Protein AF-A0A7G3L4L8-F1 (afdb_monomer)

Radius of gyration: 27.61 Å; Cα contacts (8 Å, |Δi|>4): 361; chains: 1; bounding box: 85×72×58 Å

Organism: NCBI:txid72407

Foldseek 3Di:
DQKDKDFLVCCFVLVLQLLLLLLLLDLQCFAPVSCVVLLLLVLLVLLVPDPPVCNVVVLVLVQQLLALVDPNCCSLPVDDDDPVCPVSSVSNSVSSVSNVVRGQSFGPVSSNLSSCPPPRLSALVNSLVLLQVVVVVSVVPVPPDRMDMDRRVSSVVSSCCVQVLRLLVRQKDKDWDDDDPPDIDIDIRGPDLPPPPDDDPPDLPVLSVVVVVLSVVSVVCVVVSHRPLVPQPLRPCPPHGSLLCLLLSLLSNCRNPVDDLVRSCVVPLVVHDVVCSVSSPVVSNVVSNVSSVVSSVSSCCSSPPDSVVCVVVPPPPVVVPPPVVVVVVVVVVVVVVVCVPPPDPVVVVVVVVVLVVLCVVPVPCSPVVVPDDDPDDDDDDDDD

pLDDT: mean 73.88, std 18.99, range [29.95, 97.69]

Structure (mmCIF, N/CA/C/O backbone):
data_AF-A0A7G3L4L8-F1
#
_entry.id   AF-A0A7G3L4L8-F1
#
loop_
_atom_site.group_PDB
_atom_site.id
_atom_site.type_symbol
_atom_site.label_atom_id
_atom_site.label_alt_id
_atom_site.label_comp_id
_atom_site.label_asym_id
_atom_site.label_entity_id
_atom_site.label_seq_id
_atom_site.pdbx_PDB_ins_code
_atom_site.Cartn_x
_atom_site.Cartn_y
_atom_site.Cartn_z
_atom_site.occupancy
_atom_site.B_iso_or_equiv
_atom_site.auth_seq_id
_atom_site.auth_comp_id
_atom_site.auth_asym_id
_atom_site.auth_atom_id
_atom_site.pdbx_PDB_model_num
ATOM 1 N N . MET A 1 1 ? -16.574 -1.427 -9.643 1.00 65.06 1 MET A N 1
ATOM 2 C CA . MET A 1 1 ? -17.000 -1.818 -8.284 1.00 65.06 1 MET A CA 1
ATOM 3 C C . MET A 1 1 ? -17.526 -0.590 -7.556 1.00 65.06 1 MET A C 1
ATOM 5 O O . MET A 1 1 ? -16.746 0.336 -7.351 1.00 65.06 1 MET A O 1
ATOM 9 N N . LYS A 1 2 ? -18.838 -0.544 -7.291 1.00 80.56 2 LYS A N 1
ATOM 10 C CA . LYS A 1 2 ? -19.525 0.571 -6.607 1.00 80.56 2 LYS A CA 1
ATOM 11 C C . LYS A 1 2 ? -19.940 0.221 -5.170 1.00 80.56 2 LYS A C 1
ATOM 13 O O . LYS A 1 2 ? -20.153 1.124 -4.375 1.00 80.56 2 LYS A O 1
ATOM 18 N N . GLU A 1 3 ? -20.002 -1.067 -4.852 1.00 89.56 3 GLU A N 1
ATOM 19 C CA . GLU A 1 3 ? -20.458 -1.607 -3.575 1.00 89.56 3 GLU A CA 1
ATOM 20 C C . GLU A 1 3 ? -19.722 -2.925 -3.302 1.00 89.56 3 GLU A C 1
ATOM 22 O O . GLU A 1 3 ? -19.343 -3.625 -4.249 1.00 89.56 3 GLU A O 1
ATOM 27 N N . ILE A 1 4 ? -19.485 -3.232 -2.026 1.00 90.50 4 ILE A N 1
ATOM 28 C CA . ILE A 1 4 ? -18.889 -4.490 -1.560 1.00 90.50 4 ILE A CA 1
ATOM 29 C C . ILE A 1 4 ? -19.712 -4.992 -0.379 1.00 90.50 4 ILE A C 1
ATOM 31 O O . ILE A 1 4 ? -19.974 -4.229 0.546 1.00 90.50 4 ILE A O 1
ATOM 35 N N . VAL A 1 5 ? -20.085 -6.267 -0.385 1.00 90.50 5 VAL A N 1
ATOM 36 C CA . VAL A 1 5 ? -20.800 -6.901 0.727 1.00 90.50 5 VAL A CA 1
ATOM 37 C C . VAL A 1 5 ? -19.847 -7.859 1.432 1.00 90.50 5 VAL A C 1
ATOM 39 O O . VAL A 1 5 ? -19.254 -8.721 0.789 1.00 90.50 5 VAL A O 1
ATOM 42 N N . LEU A 1 6 ? -19.683 -7.694 2.744 1.00 90.25 6 LEU A N 1
ATOM 43 C CA . LEU A 1 6 ? -18.844 -8.546 3.588 1.00 90.25 6 LEU A CA 1
ATOM 44 C C . LEU A 1 6 ? -19.704 -9.270 4.617 1.00 90.25 6 LEU A C 1
ATOM 46 O O . LEU A 1 6 ? -20.574 -8.654 5.231 1.00 90.25 6 LEU A O 1
ATOM 50 N N . LYS A 1 7 ? -19.416 -10.548 4.870 1.00 89.62 7 LYS A N 1
ATOM 51 C CA . LYS A 1 7 ? -19.985 -11.250 6.025 1.00 89.62 7 LYS A CA 1
ATOM 52 C C . LYS A 1 7 ? -19.449 -10.630 7.308 1.00 89.62 7 LYS A C 1
ATOM 54 O O . LYS A 1 7 ? -18.247 -10.386 7.418 1.00 89.62 7 LYS A O 1
ATOM 59 N N . LEU A 1 8 ? -20.313 -10.424 8.300 1.00 84.75 8 LEU A N 1
ATOM 60 C CA . LEU A 1 8 ? -19.930 -9.844 9.591 1.00 84.75 8 LEU A CA 1
ATOM 61 C C . LEU A 1 8 ? -18.798 -10.646 10.260 1.00 84.75 8 LEU A C 1
ATOM 63 O O . LEU A 1 8 ? -17.879 -10.055 10.817 1.00 84.75 8 LEU A O 1
ATOM 67 N N . SER A 1 9 ? -18.836 -11.978 10.136 1.00 85.12 9 SER A N 1
ATOM 68 C CA . SER A 1 9 ? -17.839 -12.906 10.690 1.00 85.12 9 SER A CA 1
ATOM 69 C C . SER A 1 9 ? -16.430 -12.731 10.116 1.00 85.12 9 SER A C 1
ATOM 71 O O . SER A 1 9 ? -15.451 -13.050 10.780 1.00 85.12 9 SER A O 1
ATOM 73 N N . GLU A 1 10 ? -16.317 -12.237 8.884 1.00 88.75 10 GLU A N 1
ATOM 74 C CA . GLU A 1 10 ? -15.044 -12.063 8.171 1.00 88.75 10 GLU A CA 1
ATOM 75 C C . GLU A 1 10 ? -14.629 -10.587 8.097 1.00 88.75 10 GLU A C 1
ATOM 77 O O . GLU A 1 10 ? -13.461 -10.276 7.852 1.00 88.75 10 GLU A O 1
ATOM 82 N N . ALA A 1 11 ? -15.577 -9.672 8.333 1.00 89.81 11 ALA A N 1
ATOM 83 C CA . ALA A 1 11 ? -15.415 -8.242 8.120 1.00 89.81 11 ALA A CA 1
ATOM 84 C C . ALA A 1 11 ? -14.201 -7.679 8.859 1.00 89.81 11 ALA A C 1
ATOM 86 O O . ALA A 1 11 ? -13.415 -6.961 8.252 1.00 89.81 11 ALA A O 1
ATOM 87 N N . GLU A 1 12 ? -14.006 -8.019 10.135 1.00 90.44 12 GLU A N 1
ATOM 88 C CA . GLU A 1 12 ? -12.879 -7.500 10.917 1.00 90.44 12 GLU A CA 1
ATOM 89 C C . GLU A 1 12 ? -11.526 -7.867 10.291 1.00 90.44 12 GLU A C 1
ATOM 91 O O . GLU A 1 12 ? -10.687 -6.988 10.090 1.00 90.44 12 GLU A O 1
ATOM 96 N N . ASN A 1 13 ? -11.335 -9.132 9.906 1.00 91.38 13 ASN A N 1
ATOM 97 C CA . ASN A 1 13 ? -10.083 -9.593 9.306 1.00 91.38 13 ASN A CA 1
ATOM 98 C C . ASN A 1 13 ? -9.840 -8.973 7.926 1.00 91.38 13 ASN A C 1
ATOM 100 O O . ASN A 1 13 ? -8.727 -8.528 7.648 1.00 91.38 13 ASN A O 1
ATOM 104 N N . VAL A 1 14 ? -10.877 -8.890 7.089 1.00 93.94 14 VAL A N 1
ATOM 105 C CA . VAL A 1 14 ? -10.785 -8.288 5.749 1.00 93.94 14 VAL A CA 1
ATOM 106 C C . VAL A 1 14 ? -10.495 -6.787 5.844 1.00 93.94 14 VAL A C 1
ATOM 108 O O . VAL A 1 14 ? -9.594 -6.269 5.184 1.00 93.94 14 VAL A O 1
ATOM 111 N N . LEU A 1 15 ? -11.209 -6.073 6.716 1.00 95.44 15 LEU A N 1
ATOM 112 C CA . LEU A 1 15 ? -11.014 -4.641 6.932 1.00 95.44 15 LEU A CA 1
ATOM 113 C C . LEU A 1 15 ? -9.631 -4.343 7.515 1.00 95.44 15 LEU A C 1
ATOM 115 O O . LEU A 1 15 ? -9.011 -3.358 7.116 1.00 95.44 15 LEU A O 1
ATOM 119 N N . ARG A 1 16 ? -9.120 -5.195 8.413 1.00 95.88 16 ARG A N 1
ATOM 120 C CA . ARG A 1 16 ? -7.761 -5.079 8.960 1.00 95.88 16 ARG A CA 1
ATOM 121 C C . ARG A 1 16 ? -6.731 -5.006 7.839 1.00 95.88 16 ARG A C 1
ATOM 123 O O . ARG A 1 16 ? -5.874 -4.128 7.867 1.00 95.88 16 ARG A O 1
ATOM 130 N N . GLU A 1 17 ? -6.827 -5.889 6.848 1.00 95.00 17 GLU A N 1
ATOM 131 C CA . GLU A 1 17 ? -5.917 -5.904 5.695 1.00 95.00 17 GLU A CA 1
ATOM 132 C C . GLU A 1 17 ? -6.053 -4.639 4.850 1.00 95.00 17 GLU A C 1
ATOM 134 O O . GLU A 1 17 ? -5.049 -4.030 4.482 1.00 95.00 17 GLU A O 1
ATOM 139 N N . TRP A 1 18 ? -7.283 -4.180 4.612 1.00 96.44 18 TRP A N 1
ATOM 140 C CA . TRP A 1 18 ? -7.538 -2.943 3.873 1.00 96.44 18 TRP A CA 1
ATOM 141 C C . TRP A 1 18 ? -6.912 -1.729 4.567 1.00 96.44 18 TRP A C 1
ATOM 143 O O . TRP A 1 18 ? -6.227 -0.929 3.926 1.00 96.44 18 TRP A O 1
ATOM 153 N N . PHE A 1 19 ? -7.103 -1.587 5.881 1.00 97.69 19 PHE A N 1
ATOM 154 C CA . PHE A 1 19 ? -6.516 -0.489 6.647 1.00 97.69 19 PHE A CA 1
ATOM 155 C C . PHE A 1 19 ? -4.992 -0.603 6.755 1.00 97.69 19 PHE A C 1
ATOM 157 O O . PHE A 1 19 ? -4.310 0.412 6.613 1.00 97.69 19 PHE A O 1
ATOM 164 N N . GLU A 1 20 ? -4.441 -1.806 6.938 1.00 96.69 20 GLU A N 1
ATOM 165 C CA . GLU A 1 20 ? -2.990 -2.036 6.960 1.00 96.69 20 GLU A CA 1
ATOM 166 C C . GLU A 1 20 ? -2.351 -1.612 5.631 1.00 96.69 20 GLU A C 1
ATOM 168 O O . GLU A 1 20 ? -1.327 -0.925 5.616 1.00 96.69 20 GLU A O 1
ATOM 173 N N . ALA A 1 21 ? -2.994 -1.936 4.510 1.00 95.50 21 ALA A N 1
ATOM 174 C CA . ALA A 1 21 ? -2.531 -1.549 3.187 1.00 95.50 21 ALA A CA 1
ATOM 175 C C . ALA A 1 21 ? -2.651 -0.029 2.950 1.00 95.50 21 ALA A C 1
ATOM 177 O O . ALA A 1 21 ? -1.765 0.584 2.352 1.00 95.50 21 ALA A O 1
ATOM 178 N N . GLY A 1 22 ? -3.682 0.620 3.504 1.00 97.00 22 GLY A N 1
ATOM 179 C CA . GLY A 1 22 ? -3.814 2.082 3.523 1.00 97.00 22 GLY A CA 1
ATOM 180 C C . GLY A 1 22 ? -2.745 2.792 4.360 1.00 97.00 22 GLY A C 1
ATOM 181 O O . GLY A 1 22 ? -2.255 3.862 3.975 1.00 97.00 22 GLY A O 1
ATOM 182 N N . ILE A 1 23 ? -2.345 2.188 5.483 1.00 97.69 23 ILE A N 1
ATOM 183 C CA . ILE A 1 23 ? -1.205 2.651 6.277 1.00 97.69 23 ILE A CA 1
ATOM 184 C C . ILE A 1 23 ? 0.082 2.490 5.463 1.00 97.69 23 ILE A C 1
ATOM 186 O O . ILE A 1 23 ? 0.821 3.463 5.312 1.00 97.69 23 ILE A O 1
ATOM 190 N N . ALA A 1 24 ? 0.323 1.309 4.884 1.00 96.44 24 ALA A N 1
ATOM 191 C CA . ALA A 1 24 ? 1.501 1.042 4.063 1.00 96.44 24 ALA A CA 1
ATOM 192 C C . ALA A 1 24 ? 1.617 2.035 2.898 1.00 96.44 24 ALA A C 1
ATOM 194 O O . ALA A 1 24 ? 2.663 2.660 2.745 1.00 96.44 24 ALA A O 1
ATOM 195 N N . PHE A 1 25 ? 0.531 2.272 2.155 1.00 95.81 25 PHE A N 1
ATOM 196 C CA . PHE A 1 25 ? 0.469 3.275 1.088 1.00 95.81 25 PHE A CA 1
ATOM 197 C C . PHE A 1 25 ? 0.957 4.648 1.570 1.00 95.81 25 PHE A C 1
ATOM 199 O O . PHE A 1 25 ? 1.860 5.243 0.981 1.00 95.81 25 PHE A O 1
ATOM 206 N N . ASN A 1 26 ? 0.411 5.154 2.678 1.00 96.00 26 ASN A N 1
ATOM 207 C CA . ASN A 1 26 ? 0.773 6.484 3.166 1.00 96.00 26 ASN A CA 1
ATOM 208 C C . ASN A 1 26 ? 2.181 6.559 3.760 1.00 96.00 26 ASN A C 1
ATOM 210 O O . ASN A 1 26 ? 2.798 7.620 3.685 1.00 96.00 26 ASN A O 1
ATOM 214 N N . LEU A 1 27 ? 2.695 5.460 4.317 1.00 95.50 27 LEU A N 1
ATOM 215 C CA . LEU A 1 27 ? 4.086 5.377 4.751 1.00 95.50 27 LEU A CA 1
ATOM 216 C C . LEU A 1 27 ? 5.041 5.391 3.555 1.00 95.50 27 LEU A C 1
ATOM 218 O O . LEU A 1 27 ? 6.006 6.144 3.584 1.00 95.50 27 LEU A O 1
ATOM 222 N N . ILE A 1 28 ? 4.752 4.625 2.499 1.00 93.19 28 ILE A N 1
ATOM 223 C CA . ILE A 1 28 ? 5.605 4.546 1.305 1.00 93.19 28 ILE A CA 1
ATOM 224 C C . ILE A 1 28 ? 5.669 5.892 0.580 1.00 93.19 28 ILE A C 1
ATOM 226 O O . ILE A 1 28 ? 6.749 6.345 0.216 1.00 93.19 28 ILE A O 1
ATOM 230 N N . PHE A 1 29 ? 4.525 6.559 0.398 1.00 91.81 29 PHE A N 1
ATOM 231 C CA . PHE A 1 29 ? 4.492 7.862 -0.272 1.00 91.81 29 PHE A CA 1
ATOM 232 C C . PHE A 1 29 ? 4.907 9.035 0.625 1.00 91.81 29 PHE A C 1
ATOM 234 O O . PHE A 1 29 ? 5.080 10.152 0.135 1.00 91.81 29 PHE A O 1
ATOM 241 N N . GLY A 1 30 ? 5.051 8.801 1.928 1.00 91.00 30 GLY A N 1
ATOM 242 C CA . GLY A 1 30 ? 5.517 9.791 2.886 1.00 91.00 30 GLY A CA 1
ATOM 243 C C . GLY A 1 30 ? 4.522 10.924 3.197 1.00 91.00 30 GLY A C 1
ATOM 244 O O . GLY A 1 30 ? 3.363 10.922 2.745 1.00 91.00 30 GLY A O 1
ATOM 245 N N . PRO A 1 31 ? 4.964 11.891 4.024 1.00 91.31 31 PRO A N 1
ATOM 246 C CA . PRO A 1 31 ? 4.175 13.047 4.447 1.00 91.31 31 PRO A CA 1
ATOM 247 C C . PRO A 1 31 ? 3.957 14.069 3.323 1.00 91.31 31 PRO A C 1
ATOM 249 O O . PRO A 1 31 ? 4.576 14.010 2.261 1.00 91.31 31 PRO A O 1
ATOM 252 N N . LEU A 1 32 ? 3.069 15.037 3.569 1.00 87.75 32 LEU A N 1
ATOM 253 C CA . LEU A 1 32 ? 2.666 16.046 2.583 1.00 87.75 32 LEU A CA 1
ATOM 254 C C . LEU A 1 32 ? 3.835 16.844 1.990 1.00 87.75 32 LEU A C 1
ATOM 256 O O . LEU A 1 32 ? 3.841 17.086 0.784 1.00 87.75 32 LEU A O 1
ATOM 260 N N . HIS A 1 33 ? 4.794 17.271 2.817 1.00 87.00 33 HIS A N 1
ATOM 261 C CA . HIS A 1 33 ? 5.950 18.051 2.359 1.00 87.00 33 HIS A CA 1
ATOM 262 C C . HIS A 1 33 ? 6.833 17.220 1.419 1.00 87.00 33 HIS A C 1
ATOM 264 O O . HIS A 1 33 ? 7.081 17.633 0.288 1.00 87.00 33 HIS A O 1
ATOM 270 N N . PHE A 1 34 ? 7.148 15.981 1.809 1.00 87.25 34 PHE A N 1
ATOM 271 C CA . PHE A 1 34 ? 7.951 15.067 1.003 1.00 87.25 34 PHE A CA 1
ATOM 272 C C . PHE A 1 34 ? 7.312 14.775 -0.362 1.00 87.25 34 PHE A C 1
ATOM 274 O O . PHE A 1 34 ? 7.997 14.750 -1.381 1.00 87.25 34 PHE A O 1
ATOM 281 N N . ARG A 1 35 ? 5.981 14.625 -0.438 1.00 87.00 35 ARG A N 1
ATOM 282 C CA . ARG A 1 35 ? 5.268 14.452 -1.724 1.00 87.00 35 ARG A CA 1
ATOM 283 C C . ARG A 1 35 ? 5.398 15.659 -2.659 1.00 87.00 35 ARG A C 1
ATOM 285 O O . ARG A 1 35 ? 5.301 15.508 -3.876 1.00 87.00 35 ARG A O 1
ATOM 292 N N . LYS A 1 36 ? 5.582 16.867 -2.123 1.00 81.19 36 LYS A N 1
ATOM 293 C CA . LYS A 1 36 ? 5.822 18.064 -2.944 1.00 81.19 36 LYS A CA 1
ATOM 294 C C . LYS A 1 36 ? 7.254 18.075 -3.478 1.00 81.19 36 LYS A C 1
ATOM 296 O O . LYS A 1 36 ? 7.443 18.313 -4.669 1.00 81.19 36 LYS A O 1
ATOM 301 N N . GLU A 1 37 ? 8.218 17.776 -2.611 1.00 81.81 37 GLU A N 1
ATOM 302 C CA . GLU A 1 37 ? 9.661 17.818 -2.892 1.00 81.81 37 GLU A CA 1
ATOM 303 C C . GLU A 1 37 ? 10.120 16.703 -3.843 1.00 81.81 37 GLU A C 1
ATOM 305 O O . GLU A 1 37 ? 10.875 16.946 -4.775 1.00 81.81 37 GLU A O 1
ATOM 310 N N . SER A 1 38 ? 9.584 15.496 -3.686 1.00 78.81 38 SER A N 1
ATOM 311 C CA . SER A 1 38 ? 9.895 14.302 -4.498 1.00 78.81 38 SER A CA 1
ATOM 312 C C . SER A 1 38 ? 9.386 14.333 -5.950 1.00 78.81 38 SER A C 1
ATOM 314 O O . SER A 1 38 ? 9.473 13.331 -6.660 1.00 78.81 38 SER A O 1
ATOM 316 N N . GLY A 1 39 ? 8.799 15.447 -6.401 1.00 75.06 39 GLY A N 1
ATOM 317 C CA . GLY A 1 39 ? 8.276 15.601 -7.763 1.00 75.06 39 GLY A CA 1
ATOM 318 C C . GLY A 1 39 ? 6.878 15.009 -8.006 1.00 75.06 39 GLY A C 1
ATOM 319 O O . GLY A 1 39 ? 6.314 15.218 -9.080 1.00 75.06 39 GLY A O 1
ATOM 320 N N . LEU A 1 40 ? 6.259 14.349 -7.019 1.00 81.50 40 LEU A N 1
ATOM 321 C CA . LEU A 1 40 ? 4.953 13.682 -7.166 1.00 81.50 40 LEU A CA 1
ATOM 322 C C . LEU A 1 40 ? 3.819 14.639 -7.529 1.00 81.50 40 LEU A C 1
ATOM 324 O O . LEU A 1 40 ? 3.063 14.402 -8.472 1.00 81.50 40 LEU A O 1
ATOM 328 N N . VAL A 1 41 ? 3.718 15.754 -6.809 1.00 78.56 41 VAL A N 1
ATOM 329 C CA . VAL A 1 41 ? 2.708 16.787 -7.092 1.00 78.56 41 VAL A CA 1
ATOM 330 C C . VAL A 1 41 ? 2.960 17.455 -8.450 1.00 78.56 41 VAL A C 1
ATOM 332 O O . VAL A 1 41 ? 2.017 17.852 -9.136 1.00 78.56 41 VAL A O 1
ATOM 335 N N . HIS A 1 42 ? 4.224 17.557 -8.860 1.00 77.25 42 HIS A N 1
ATOM 336 C CA . HIS A 1 42 ? 4.615 18.201 -10.107 1.00 77.25 42 HIS A CA 1
ATOM 337 C C . HIS A 1 42 ? 4.269 17.351 -11.336 1.00 77.25 42 HIS A C 1
ATOM 339 O O . HIS A 1 42 ? 3.736 17.904 -12.298 1.00 77.25 42 HIS A O 1
ATOM 345 N N . LEU A 1 43 ? 4.420 16.020 -11.265 1.00 76.44 43 LEU A N 1
ATOM 346 C CA . LEU A 1 43 ? 3.971 15.105 -12.325 1.00 76.44 43 LEU A CA 1
ATOM 347 C C . LEU A 1 43 ? 2.502 15.355 -12.691 1.00 76.44 43 LEU A C 1
ATOM 349 O O . LEU A 1 43 ? 2.164 15.494 -13.865 1.00 76.44 43 LEU A O 1
ATOM 353 N N . ARG A 1 44 ? 1.620 15.475 -11.689 1.00 78.44 44 ARG A N 1
ATOM 354 C CA . ARG A 1 44 ? 0.189 15.724 -11.924 1.00 78.44 44 ARG A CA 1
ATOM 355 C C . ARG A 1 44 ? -0.059 17.055 -12.638 1.00 78.44 44 ARG A C 1
ATOM 357 O O . ARG A 1 44 ? -0.915 17.118 -13.518 1.00 78.44 44 ARG A O 1
ATOM 364 N N . LYS A 1 45 ? 0.680 18.110 -12.278 1.00 79.94 45 LYS A N 1
ATOM 365 C CA . LYS A 1 45 ? 0.585 19.419 -12.944 1.00 79.94 45 LYS A CA 1
ATOM 366 C C . LYS A 1 45 ? 1.050 19.343 -14.398 1.00 79.94 45 LYS A C 1
ATOM 368 O O . LYS A 1 45 ? 0.396 19.920 -15.258 1.00 79.94 45 LYS A O 1
ATOM 373 N N . CYS A 1 46 ? 2.131 18.618 -14.681 1.00 77.38 46 CYS A N 1
ATOM 374 C CA . CYS A 1 46 ? 2.614 18.417 -16.049 1.00 77.38 46 CYS A CA 1
ATOM 375 C C . CYS A 1 46 ? 1.609 17.642 -16.900 1.00 77.38 46 CYS A C 1
ATOM 377 O O . CYS A 1 46 ? 1.293 18.072 -18.003 1.00 77.38 46 CYS A O 1
ATOM 379 N N . LEU A 1 47 ? 1.020 16.574 -16.357 1.00 80.06 47 LEU A N 1
ATOM 380 C CA . LEU A 1 47 ? -0.026 15.808 -17.038 1.00 80.06 47 LEU A CA 1
ATOM 381 C C . LEU A 1 47 ? -1.275 16.639 -17.354 1.00 80.06 47 LEU A C 1
ATOM 383 O O . LEU A 1 47 ? -1.900 16.449 -18.394 1.00 80.06 47 LEU A O 1
ATOM 387 N N . ALA A 1 48 ? -1.633 17.587 -16.485 1.00 82.31 48 ALA A N 1
ATOM 388 C CA . ALA A 1 48 ? -2.768 18.475 -16.724 1.00 82.31 48 ALA A CA 1
ATOM 389 C C . ALA A 1 48 ? -2.555 19.414 -17.927 1.00 82.31 48 ALA A C 1
ATOM 391 O O . ALA A 1 48 ? -3.535 19.781 -18.574 1.00 82.31 48 ALA A O 1
ATOM 392 N N . LYS A 1 49 ? -1.297 19.760 -18.247 1.00 82.12 49 LYS A N 1
ATOM 393 C CA . LYS A 1 49 ? -0.935 20.594 -19.407 1.00 82.12 49 LYS A CA 1
ATOM 394 C C . LYS A 1 49 ? -1.017 19.845 -20.740 1.00 82.12 49 LYS A C 1
ATOM 396 O O . LYS A 1 49 ? -0.980 20.481 -21.786 1.00 82.12 49 LYS A O 1
ATOM 401 N N . ILE A 1 50 ? -1.130 18.517 -20.716 1.00 79.50 50 ILE A N 1
ATOM 402 C CA . ILE A 1 50 ? -1.229 17.705 -21.930 1.00 79.50 50 ILE A CA 1
ATOM 403 C C . ILE A 1 50 ? -2.620 17.903 -22.553 1.00 79.50 50 ILE A C 1
ATOM 405 O O . ILE A 1 50 ? -3.624 17.699 -21.847 1.00 79.50 50 ILE A O 1
ATOM 409 N N . PRO A 1 51 ? -2.706 18.257 -23.853 1.00 82.75 51 PRO A N 1
ATOM 410 C CA . PRO A 1 51 ? -3.971 18.344 -24.575 1.00 82.75 51 PRO A CA 1
ATOM 411 C C . PRO A 1 51 ? -4.783 17.055 -24.449 1.00 82.75 51 PRO A C 1
ATOM 413 O O . PRO A 1 51 ? -4.229 15.959 -24.516 1.00 82.75 51 PRO A O 1
ATOM 416 N N . LEU A 1 52 ? -6.105 17.177 -24.287 1.00 84.06 52 LEU A N 1
ATOM 417 C CA . LEU A 1 52 ? -6.999 16.034 -24.052 1.00 84.06 52 LEU A CA 1
ATOM 418 C C . LEU A 1 52 ? -6.836 14.922 -25.098 1.00 84.06 52 LEU A C 1
ATOM 420 O O . LEU A 1 52 ? -6.773 13.756 -24.720 1.00 84.06 52 LEU A O 1
ATOM 424 N N . ALA A 1 53 ? -6.692 15.293 -26.374 1.00 82.38 53 ALA A N 1
ATOM 425 C CA . ALA A 1 53 ? -6.514 14.361 -27.486 1.00 82.38 53 ALA A CA 1
ATOM 426 C C . ALA A 1 53 ? -5.225 13.521 -27.388 1.00 82.38 53 ALA A C 1
ATOM 428 O O . ALA A 1 53 ? -5.199 12.382 -27.841 1.00 82.38 53 ALA A O 1
ATOM 429 N N . LEU A 1 54 ? -4.171 14.055 -26.762 1.00 78.38 54 LEU A N 1
ATOM 430 C CA . LEU A 1 54 ? -2.865 13.394 -26.661 1.00 78.38 54 LEU A CA 1
ATOM 431 C C . LEU A 1 54 ? -2.697 12.600 -25.362 1.00 78.38 54 LEU A C 1
ATOM 433 O O . LEU A 1 54 ? -1.830 11.733 -25.273 1.00 78.38 54 LEU A O 1
ATOM 437 N N . ARG A 1 55 ? -3.521 12.860 -24.338 1.00 82.06 55 ARG A N 1
ATOM 438 C CA . ARG A 1 55 ? -3.393 12.218 -23.019 1.00 82.06 55 ARG A CA 1
ATOM 439 C C . ARG A 1 55 ? -3.298 10.690 -23.073 1.00 82.06 55 ARG A C 1
ATOM 441 O O . ARG A 1 55 ? -2.410 10.189 -22.387 1.00 82.06 55 ARG A O 1
ATOM 448 N N . PRO A 1 56 ? -4.126 9.949 -23.842 1.00 83.94 56 PRO A N 1
ATOM 449 C CA . PRO A 1 56 ? -4.029 8.489 -23.887 1.00 83.94 56 PRO A CA 1
ATOM 450 C C . PRO A 1 56 ? -2.623 8.006 -24.261 1.00 83.94 56 PRO A C 1
ATOM 452 O O . PRO A 1 56 ? -2.046 7.190 -23.552 1.00 83.94 56 PRO A O 1
ATOM 455 N N . GLN A 1 57 ? -2.019 8.610 -25.289 1.00 79.31 57 GLN A N 1
ATOM 456 C CA . GLN A 1 57 ? -0.670 8.262 -25.742 1.00 79.31 57 GLN A CA 1
ATOM 457 C C . GLN A 1 57 ? 0.384 8.519 -24.654 1.00 79.31 57 GLN A C 1
ATOM 459 O O . GLN A 1 57 ? 1.257 7.687 -24.417 1.00 79.31 57 GLN A O 1
ATOM 464 N N . TYR A 1 58 ? 0.301 9.653 -23.953 1.00 78.38 58 TYR A N 1
ATOM 465 C CA . TYR A 1 58 ? 1.236 9.971 -22.869 1.00 78.38 58 TYR A CA 1
ATOM 466 C C . TYR A 1 58 ? 1.048 9.081 -21.636 1.00 78.38 58 TYR A C 1
ATOM 468 O O . TYR A 1 58 ? 2.035 8.739 -20.983 1.00 78.38 58 TYR A O 1
ATOM 476 N N . TYR A 1 59 ? -0.188 8.692 -21.312 1.00 82.88 59 TYR A N 1
ATOM 477 C CA . TYR A 1 59 ? -0.446 7.729 -20.243 1.00 82.88 59 TYR A CA 1
ATOM 478 C C . TYR A 1 59 ? 0.146 6.361 -20.581 1.00 82.88 59 TYR A C 1
ATOM 480 O O . TYR A 1 59 ? 0.866 5.830 -19.744 1.00 82.88 59 TYR A O 1
ATOM 488 N N . ASP A 1 60 ? -0.028 5.860 -21.806 1.00 82.75 60 ASP A N 1
ATOM 489 C CA . ASP A 1 60 ? 0.581 4.599 -22.254 1.00 82.75 60 ASP A CA 1
ATOM 490 C C . ASP A 1 60 ? 2.114 4.629 -22.159 1.00 82.75 60 ASP A C 1
ATOM 492 O O . ASP A 1 60 ? 2.747 3.670 -21.710 1.00 82.75 60 ASP A O 1
ATOM 496 N N . ILE A 1 61 ? 2.733 5.744 -22.560 1.00 78.31 61 ILE A N 1
ATOM 497 C CA . ILE A 1 61 ? 4.185 5.943 -22.450 1.00 78.31 61 ILE A CA 1
ATOM 498 C C . ILE A 1 61 ? 4.622 5.891 -20.985 1.00 78.31 61 ILE A C 1
ATOM 500 O O . ILE A 1 61 ? 5.603 5.225 -20.656 1.00 78.31 61 ILE A O 1
ATOM 504 N N . LEU A 1 62 ? 3.905 6.574 -20.093 1.00 80.19 62 LEU A N 1
ATOM 505 C CA . LEU A 1 62 ? 4.246 6.591 -18.675 1.00 80.19 62 LEU A CA 1
ATOM 506 C C . LEU A 1 62 ? 3.986 5.241 -18.008 1.00 80.19 62 LEU A C 1
ATOM 508 O O . LEU A 1 62 ? 4.806 4.809 -17.206 1.00 80.19 62 LEU A O 1
ATOM 512 N N . GLU A 1 63 ? 2.905 4.541 -18.344 1.00 84.81 63 GLU A N 1
ATOM 513 C CA . GLU A 1 63 ? 2.656 3.186 -17.845 1.00 84.81 63 GLU A CA 1
ATOM 514 C C . GLU A 1 63 ? 3.792 2.237 -18.232 1.00 84.81 63 GLU A C 1
ATOM 516 O O . GLU A 1 63 ? 4.300 1.513 -17.374 1.00 84.81 63 GLU A O 1
ATOM 521 N N . LYS A 1 64 ? 4.274 2.318 -19.479 1.00 79.62 64 LYS A N 1
ATOM 522 C CA . LYS A 1 64 ? 5.473 1.592 -19.918 1.00 79.62 64 LYS A CA 1
ATOM 523 C C . LYS A 1 64 ? 6.726 2.048 -19.171 1.00 79.62 64 LYS A C 1
ATOM 525 O O . LYS A 1 64 ? 7.518 1.204 -18.772 1.00 79.62 64 LYS A O 1
ATOM 530 N N . ALA A 1 65 ? 6.906 3.346 -18.931 1.00 76.12 65 ALA A N 1
ATOM 531 C CA . ALA A 1 65 ? 8.065 3.866 -18.202 1.00 76.12 65 ALA A CA 1
ATOM 532 C C . ALA A 1 65 ? 8.100 3.404 -16.729 1.00 76.12 65 ALA A C 1
ATOM 534 O O . ALA A 1 65 ? 9.170 3.164 -16.177 1.00 76.12 65 ALA A O 1
ATOM 535 N N . PHE A 1 66 ? 6.944 3.241 -16.084 1.00 79.44 66 PHE A N 1
ATOM 536 C CA . PHE A 1 66 ? 6.847 2.710 -14.718 1.00 79.44 66 PHE A CA 1
ATOM 537 C C . PHE A 1 66 ? 6.715 1.175 -14.665 1.00 79.44 66 PHE A C 1
ATOM 539 O O . PHE A 1 66 ? 6.550 0.616 -13.576 1.00 79.44 66 PHE A O 1
ATOM 546 N N . SER A 1 67 ? 6.800 0.487 -15.810 1.00 80.06 67 SER A N 1
ATOM 547 C CA . SER A 1 67 ? 6.867 -0.974 -15.883 1.00 80.06 67 SER A CA 1
ATOM 548 C C . SER A 1 67 ? 8.298 -1.464 -15.628 1.00 80.06 67 SER A C 1
ATOM 550 O O . SER A 1 67 ? 9.249 -0.888 -16.161 1.00 80.06 67 SER A O 1
ATOM 552 N N . PRO A 1 68 ? 8.485 -2.563 -14.878 1.00 76.38 68 PRO A N 1
ATOM 553 C CA . PRO A 1 68 ? 9.806 -3.155 -14.679 1.00 76.38 68 PRO A CA 1
ATOM 554 C C . PRO A 1 68 ? 10.393 -3.783 -15.960 1.00 76.38 68 PRO A C 1
ATOM 556 O O . PRO A 1 68 ? 11.588 -4.063 -15.979 1.00 76.38 68 PRO A O 1
ATOM 559 N N . ARG A 1 69 ? 9.601 -3.978 -17.032 1.00 75.06 69 ARG A N 1
ATOM 560 C CA . ARG A 1 69 ? 10.069 -4.522 -18.327 1.00 75.06 69 ARG A CA 1
ATOM 561 C C . ARG A 1 69 ? 10.920 -3.558 -19.139 1.00 75.06 69 ARG A C 1
ATOM 563 O O . ARG A 1 69 ? 11.628 -3.984 -20.049 1.00 75.06 69 ARG A O 1
ATOM 570 N N . HIS A 1 70 ? 10.783 -2.261 -18.895 1.00 72.62 70 HIS A N 1
ATOM 571 C CA . HIS A 1 70 ? 11.274 -1.260 -19.823 1.00 72.62 70 HIS A CA 1
ATOM 572 C C . HIS A 1 70 ? 12.270 -0.315 -19.169 1.00 72.62 70 HIS A C 1
ATOM 574 O O . HIS A 1 70 ? 12.119 0.109 -18.024 1.00 72.62 70 HIS A O 1
ATOM 580 N N . ASN A 1 71 ? 13.284 0.067 -19.942 1.00 68.25 71 ASN A N 1
ATOM 581 C CA . ASN A 1 71 ? 14.106 1.206 -19.589 1.00 68.25 71 ASN A CA 1
ATOM 582 C C . ASN A 1 71 ? 13.314 2.488 -19.877 1.00 68.25 71 ASN A C 1
ATOM 584 O O . ASN A 1 71 ? 12.844 2.708 -20.993 1.00 68.25 71 ASN A O 1
ATOM 588 N N . ILE A 1 72 ? 13.180 3.336 -18.858 1.00 66.19 72 ILE A N 1
ATOM 589 C CA . ILE A 1 72 ? 12.492 4.631 -18.936 1.00 66.19 72 ILE A CA 1
ATOM 590 C C . ILE A 1 72 ? 13.057 5.491 -20.072 1.00 66.19 72 ILE A C 1
ATOM 592 O O . ILE A 1 72 ? 12.284 6.121 -20.792 1.00 66.19 72 ILE A O 1
ATOM 596 N N . LEU A 1 73 ? 14.385 5.481 -20.258 1.00 64.44 73 LEU A N 1
ATOM 597 C CA . LEU A 1 73 ? 15.057 6.199 -21.342 1.00 64.44 73 LEU A CA 1
ATOM 598 C C . LEU A 1 73 ? 14.590 5.675 -22.700 1.00 64.44 73 LEU A C 1
ATOM 600 O O . LEU A 1 73 ? 14.111 6.447 -23.526 1.00 64.44 73 LEU A O 1
ATOM 604 N N . ASP A 1 74 ? 14.640 4.360 -22.904 1.00 65.31 74 ASP A N 1
ATOM 605 C CA . ASP A 1 74 ? 14.262 3.760 -24.185 1.00 65.31 74 ASP A CA 1
ATOM 606 C C . ASP A 1 74 ? 12.803 4.069 -24.543 1.00 65.31 74 ASP A C 1
ATOM 608 O O . ASP A 1 74 ? 12.506 4.369 -25.694 1.00 65.31 74 ASP A O 1
ATOM 612 N N . ILE A 1 75 ? 11.888 4.058 -23.570 1.00 66.69 75 ILE A N 1
ATOM 613 C CA . ILE A 1 75 ? 10.465 4.344 -23.807 1.00 66.69 75 ILE A CA 1
ATOM 614 C C . ILE A 1 75 ? 10.209 5.818 -24.131 1.00 66.69 75 ILE A C 1
ATOM 616 O O . ILE A 1 75 ? 9.397 6.123 -25.007 1.00 66.69 75 ILE A O 1
ATOM 620 N N . LEU A 1 76 ? 10.886 6.738 -23.442 1.00 64.69 76 LEU A N 1
ATOM 621 C CA . LEU A 1 76 ? 10.676 8.174 -23.636 1.00 64.69 76 LEU A CA 1
ATOM 622 C C . LEU A 1 76 ? 11.373 8.707 -24.901 1.00 64.69 76 LEU A C 1
ATOM 624 O O . LEU A 1 76 ? 10.885 9.675 -25.495 1.00 64.69 76 LEU A O 1
ATOM 628 N N . PHE A 1 77 ? 12.454 8.051 -25.345 1.00 62.12 77 PHE A N 1
ATOM 629 C CA . PHE A 1 77 ? 13.251 8.458 -26.507 1.00 62.12 77 PHE A CA 1
ATOM 630 C C . PHE A 1 77 ? 12.987 7.659 -27.802 1.00 62.12 77 PHE A C 1
ATOM 632 O O . PHE A 1 77 ? 13.239 8.205 -28.870 1.00 62.12 77 PHE A O 1
ATOM 639 N N . ARG A 1 78 ? 12.438 6.427 -27.775 1.00 60.12 78 ARG A N 1
ATOM 640 C CA . ARG A 1 78 ? 12.150 5.651 -29.015 1.00 60.12 78 ARG A CA 1
ATOM 641 C C . ARG A 1 78 ? 10.948 6.134 -29.828 1.00 60.12 78 ARG A C 1
ATOM 643 O O . ARG A 1 78 ? 10.833 5.780 -30.997 1.00 60.12 78 ARG A O 1
ATOM 650 N N . ASN A 1 79 ? 10.024 6.884 -29.235 1.00 55.19 79 ASN A N 1
ATOM 651 C CA . ASN A 1 79 ? 8.789 7.257 -29.921 1.00 55.19 79 ASN A CA 1
ATOM 652 C C . ASN A 1 79 ? 8.974 8.552 -30.732 1.00 55.19 79 ASN A C 1
ATOM 654 O O . ASN A 1 79 ? 9.013 9.641 -30.157 1.00 55.19 79 ASN A O 1
ATOM 658 N N . ASN A 1 80 ? 9.066 8.447 -32.059 1.00 49.28 80 ASN A N 1
ATOM 659 C CA . ASN A 1 80 ? 9.095 9.592 -32.978 1.00 49.28 80 ASN A CA 1
ATOM 660 C C . ASN A 1 80 ? 7.741 10.327 -32.946 1.00 49.28 80 ASN A C 1
ATOM 662 O O . ASN A 1 80 ? 6.770 9.850 -33.519 1.00 49.28 80 ASN A O 1
ATOM 666 N N . TYR A 1 81 ? 7.672 11.476 -32.270 1.00 53.62 81 TYR A N 1
ATOM 667 C CA . TYR A 1 81 ? 6.528 12.400 -32.334 1.00 53.62 81 TYR A CA 1
ATOM 668 C C . TYR A 1 81 ? 7.044 13.843 -32.375 1.00 53.62 81 TYR A C 1
ATOM 670 O O . TYR A 1 81 ? 8.108 14.115 -31.814 1.00 53.62 81 TYR A O 1
ATOM 678 N N . ASP A 1 82 ? 6.263 14.721 -33.008 1.00 50.88 82 ASP A N 1
ATOM 679 C CA . ASP A 1 82 ? 6.559 16.107 -33.407 1.00 50.88 82 ASP A CA 1
ATOM 680 C C . ASP A 1 82 ? 7.286 17.006 -32.395 1.00 50.88 82 ASP A C 1
ATOM 682 O O . ASP A 1 82 ? 7.224 16.820 -31.181 1.00 50.88 82 ASP A O 1
ATOM 686 N N . TYR A 1 83 ? 7.942 18.040 -32.923 1.00 44.34 83 TYR A N 1
ATOM 687 C CA . TYR A 1 83 ? 8.868 18.955 -32.243 1.00 44.34 83 TYR A CA 1
ATOM 688 C C . TYR A 1 83 ? 8.291 19.662 -30.992 1.00 44.34 83 TYR A C 1
ATOM 690 O O . TYR A 1 83 ? 9.000 19.809 -29.998 1.00 44.34 83 TYR A O 1
ATOM 698 N N . ASP A 1 84 ? 6.994 19.999 -30.952 1.00 52.78 84 ASP A N 1
ATOM 699 C CA . ASP A 1 84 ? 6.341 20.583 -29.757 1.00 52.78 84 ASP A CA 1
ATOM 700 C C . ASP A 1 84 ? 6.273 19.609 -28.564 1.00 52.78 84 ASP A C 1
ATOM 702 O O . ASP A 1 84 ? 6.166 20.006 -27.399 1.00 52.78 84 ASP A O 1
ATOM 706 N N . SER A 1 85 ? 6.411 18.306 -28.824 1.00 59.25 85 SER A N 1
ATOM 707 C CA . SER A 1 85 ? 6.456 17.279 -27.785 1.00 59.25 85 SER A CA 1
ATOM 708 C C . SER A 1 85 ? 7.776 17.271 -27.001 1.00 59.25 85 SER A C 1
ATOM 710 O O . SER A 1 85 ? 7.812 16.710 -25.905 1.00 59.25 85 SER A O 1
ATOM 712 N N . LEU A 1 86 ? 8.853 17.896 -27.500 1.00 58.94 86 LEU A N 1
ATOM 713 C CA . LEU A 1 86 ? 10.205 17.766 -26.933 1.00 58.94 86 LEU A CA 1
ATOM 714 C C . LEU A 1 86 ? 10.359 18.423 -25.552 1.00 58.94 86 LEU A C 1
ATOM 716 O O . LEU A 1 86 ? 10.903 17.808 -24.633 1.00 58.94 86 LEU A O 1
ATOM 720 N N . MET A 1 87 ? 9.833 19.638 -25.367 1.00 63.44 87 MET A N 1
ATOM 721 C CA . MET A 1 87 ? 9.880 20.345 -24.075 1.00 63.44 87 MET A CA 1
ATOM 722 C C . MET A 1 87 ? 9.060 19.619 -23.002 1.00 63.44 87 MET A C 1
ATOM 724 O O . MET A 1 87 ? 9.509 19.438 -21.867 1.00 63.44 87 MET A O 1
ATOM 728 N N . LEU A 1 88 ? 7.871 19.140 -23.374 1.00 66.69 88 LEU A N 1
ATOM 729 C CA . LEU A 1 88 ? 7.021 18.349 -22.489 1.00 66.69 88 LEU A CA 1
ATOM 730 C C . LEU A 1 88 ? 7.669 16.995 -22.149 1.00 66.69 88 LEU A C 1
ATOM 732 O O . LEU A 1 88 ? 7.601 16.568 -20.997 1.00 66.69 88 LEU A O 1
ATOM 736 N N . ARG A 1 89 ? 8.351 16.340 -23.100 1.00 65.38 89 ARG A N 1
ATOM 737 C CA . ARG A 1 89 ? 9.117 15.104 -22.856 1.00 65.38 89 ARG A CA 1
ATOM 738 C C . ARG A 1 89 ? 10.261 15.315 -21.883 1.00 65.38 89 ARG A C 1
ATOM 740 O O . ARG A 1 89 ? 10.390 14.516 -20.966 1.00 65.38 89 ARG A O 1
ATOM 747 N N . GLY A 1 90 ? 11.061 16.369 -22.052 1.00 66.88 90 GLY A N 1
ATOM 748 C CA . GLY A 1 90 ? 12.165 16.671 -21.138 1.00 66.88 90 GLY A CA 1
ATOM 749 C C . GLY A 1 90 ? 11.674 16.841 -19.698 1.00 66.88 90 GLY A C 1
ATOM 750 O O . GLY A 1 90 ? 12.248 16.275 -18.768 1.00 66.88 90 GLY A O 1
ATOM 751 N N . GLN A 1 91 ? 10.541 17.527 -19.519 1.00 70.50 91 GLN A N 1
ATOM 752 C CA . GLN A 1 91 ? 9.893 17.657 -18.212 1.00 70.50 91 GLN A CA 1
ATOM 753 C C . GLN A 1 91 ? 9.373 16.313 -17.690 1.00 70.50 91 GLN A C 1
ATOM 755 O O . GLN A 1 91 ? 9.655 15.948 -16.551 1.00 70.50 91 GLN A O 1
ATOM 760 N N . LEU A 1 92 ? 8.635 15.553 -18.505 1.00 71.12 92 LEU A N 1
ATOM 761 C CA . LEU A 1 92 ? 8.107 14.243 -18.110 1.00 71.12 92 LEU A CA 1
ATOM 762 C C . LEU A 1 92 ? 9.220 13.250 -17.769 1.00 71.12 92 LEU A C 1
ATOM 764 O O . LEU A 1 92 ? 9.073 12.502 -16.806 1.00 71.12 92 LEU A O 1
ATOM 768 N N . TYR A 1 93 ? 10.332 13.282 -18.500 1.00 71.62 93 TYR A N 1
ATOM 769 C CA . TYR A 1 93 ? 11.531 12.508 -18.214 1.00 71.62 93 TYR A CA 1
ATOM 770 C C . TYR A 1 93 ? 12.117 12.888 -16.855 1.00 71.62 93 TYR A C 1
ATOM 772 O O . TYR A 1 93 ? 12.249 12.021 -15.995 1.00 71.62 93 TYR A O 1
ATOM 780 N N . ALA A 1 94 ? 12.382 14.176 -16.621 1.00 69.19 94 ALA A N 1
ATOM 781 C CA . ALA A 1 94 ? 12.934 14.644 -15.352 1.00 69.19 94 ALA A CA 1
ATOM 782 C C . ALA A 1 94 ? 12.043 14.247 -14.161 1.00 69.19 94 ALA A C 1
ATOM 784 O O . ALA A 1 94 ? 12.541 13.828 -13.113 1.00 69.19 94 ALA A O 1
ATOM 785 N N . TYR A 1 95 ? 10.715 14.303 -14.326 1.00 73.00 95 TYR A N 1
ATOM 786 C CA . TYR A 1 95 ? 9.783 13.843 -13.298 1.00 73.00 95 TYR A CA 1
ATOM 787 C C . TYR A 1 95 ? 9.755 12.322 -13.157 1.00 73.00 95 TYR A C 1
ATOM 789 O O . TYR A 1 95 ? 9.780 11.841 -12.030 1.00 73.00 95 TYR A O 1
ATOM 797 N N . ALA A 1 96 ? 9.738 11.551 -14.243 1.00 71.94 96 ALA A N 1
ATOM 798 C CA . ALA A 1 96 ? 9.794 10.091 -14.177 1.00 71.94 96 ALA A CA 1
ATOM 799 C C . ALA A 1 96 ? 11.093 9.608 -13.506 1.00 71.94 96 ALA A C 1
ATOM 801 O O . ALA A 1 96 ? 11.058 8.730 -12.641 1.00 71.94 96 ALA A O 1
ATOM 802 N N . GLU A 1 97 ? 12.228 10.229 -13.825 1.00 72.56 97 GLU A N 1
ATOM 803 C CA . GLU A 1 97 ? 13.523 9.959 -13.200 1.00 72.56 97 GLU A CA 1
ATOM 804 C C . GLU A 1 97 ? 13.513 10.318 -11.703 1.00 72.56 97 GLU A C 1
ATOM 806 O O . GLU A 1 97 ? 13.892 9.509 -10.856 1.00 72.56 97 GLU A O 1
ATOM 811 N N . CYS A 1 98 ? 13.006 11.501 -11.344 1.00 75.50 98 CYS A N 1
ATOM 812 C CA . CYS A 1 98 ? 12.884 11.925 -9.948 1.00 75.50 98 CYS A CA 1
ATOM 813 C C . CYS A 1 98 ? 11.969 10.988 -9.139 1.00 75.50 98 CYS A C 1
ATOM 815 O O . CYS A 1 98 ? 12.317 10.543 -8.043 1.00 75.50 98 CYS A O 1
ATOM 817 N N . LEU A 1 99 ? 10.817 10.617 -9.699 1.00 77.81 99 LEU A N 1
ATOM 818 C CA . LEU A 1 99 ? 9.864 9.724 -9.046 1.00 77.81 99 LEU A CA 1
ATOM 819 C C . LEU A 1 99 ? 10.424 8.330 -8.848 1.00 77.81 99 LEU A C 1
ATOM 821 O O . LEU A 1 99 ? 10.212 7.735 -7.800 1.00 77.81 99 LEU A O 1
ATOM 825 N N . THR A 1 100 ? 11.152 7.814 -9.827 1.00 72.94 100 THR A N 1
ATOM 826 C CA . THR A 1 100 ? 11.727 6.473 -9.745 1.00 72.94 100 THR A CA 1
ATOM 827 C C . THR A 1 100 ? 12.918 6.384 -8.800 1.00 72.94 100 THR A C 1
ATOM 829 O O . THR A 1 100 ? 13.190 5.307 -8.271 1.00 72.94 100 THR A O 1
ATOM 832 N N . LYS A 1 101 ? 13.593 7.508 -8.533 1.00 74.75 101 LYS A N 1
ATOM 833 C CA . LYS A 1 101 ? 14.599 7.620 -7.470 1.00 74.75 101 LYS A CA 1
ATOM 834 C C . LYS A 1 101 ? 13.960 7.625 -6.077 1.00 74.75 101 LYS A C 1
ATOM 836 O O . LYS A 1 101 ? 14.458 6.933 -5.183 1.00 74.75 101 LYS A O 1
ATOM 841 N N . ASN A 1 102 ? 12.872 8.379 -5.907 1.00 76.94 102 ASN A N 1
ATOM 842 C CA . ASN A 1 102 ? 12.247 8.648 -4.606 1.00 76.94 102 ASN A CA 1
ATOM 843 C C . ASN A 1 102 ? 11.221 7.601 -4.168 1.00 76.94 102 ASN A C 1
ATOM 845 O O . ASN A 1 102 ? 11.096 7.320 -2.977 1.00 76.94 102 ASN A O 1
ATOM 849 N N . TYR A 1 103 ? 10.489 7.026 -5.115 1.00 80.44 103 TYR A N 1
ATOM 850 C CA . TYR A 1 103 ? 9.456 6.044 -4.847 1.00 80.44 103 TYR A CA 1
ATOM 851 C C . TYR A 1 103 ? 9.895 4.667 -5.316 1.00 80.44 103 TYR A C 1
ATOM 853 O O . TYR A 1 103 ? 10.507 4.540 -6.382 1.00 80.44 103 TYR A O 1
ATOM 861 N N . PRO A 1 104 ? 9.544 3.611 -4.562 1.00 68.06 104 PRO A N 1
ATOM 862 C CA . PRO A 1 104 ? 9.612 2.267 -5.103 1.00 68.06 104 PRO A CA 1
ATOM 863 C C . PRO A 1 104 ? 8.785 2.202 -6.384 1.00 68.06 104 PRO A C 1
ATOM 865 O O . PRO A 1 104 ? 7.896 3.030 -6.572 1.00 68.06 104 PRO A O 1
ATOM 868 N N . LYS A 1 105 ? 9.084 1.256 -7.274 1.00 72.06 105 LYS A N 1
ATOM 869 C CA . LYS A 1 105 ? 8.497 1.156 -8.619 1.00 72.06 105 LYS A CA 1
ATOM 870 C C . LYS A 1 105 ? 7.001 0.855 -8.564 1.00 72.06 105 LYS A C 1
ATOM 872 O O . LYS A 1 105 ? 6.550 -0.272 -8.714 1.00 72.06 105 LYS A O 1
ATOM 877 N N . MET A 1 106 ? 6.247 1.906 -8.280 1.00 86.06 106 MET A N 1
ATOM 878 C CA . MET A 1 106 ? 4.818 1.895 -8.062 1.00 86.06 106 MET A CA 1
ATOM 879 C C . MET A 1 106 ? 4.103 2.024 -9.401 1.00 86.06 106 MET A C 1
ATOM 881 O O . MET A 1 106 ? 4.559 2.786 -10.259 1.00 86.06 106 MET A O 1
ATOM 885 N N . PRO A 1 107 ? 2.945 1.364 -9.567 1.00 87.88 107 PRO A N 1
ATOM 886 C CA . PRO A 1 107 ? 2.088 1.604 -10.714 1.00 87.88 107 PRO A CA 1
ATOM 887 C C . PRO A 1 107 ? 1.773 3.097 -10.853 1.00 87.88 107 PRO A C 1
ATOM 889 O O . PRO A 1 107 ? 1.485 3.775 -9.858 1.00 87.88 107 PRO A O 1
ATOM 892 N N . LEU A 1 108 ? 1.751 3.600 -12.091 1.00 87.06 108 LEU A N 1
ATOM 893 C CA . LEU A 1 108 ? 1.431 5.001 -12.388 1.00 87.06 108 LEU A CA 1
ATOM 894 C C . LEU A 1 108 ? 0.131 5.444 -11.701 1.00 87.06 108 LEU A C 1
ATOM 896 O O . LEU A 1 108 ? 0.075 6.503 -11.083 1.00 87.06 108 LEU A O 1
ATOM 900 N N . LYS A 1 109 ? -0.901 4.597 -11.718 1.00 89.44 109 LYS A N 1
ATOM 901 C CA . LYS A 1 109 ? -2.178 4.841 -11.032 1.00 89.44 109 LYS A CA 1
ATOM 902 C C . LYS A 1 109 ? -2.015 5.148 -9.536 1.00 89.44 109 LYS A C 1
ATOM 904 O O . LYS A 1 109 ? -2.701 6.036 -9.023 1.00 89.44 109 LYS A O 1
ATOM 909 N N . LEU A 1 110 ? -1.110 4.463 -8.831 1.00 90.88 110 LEU A N 1
ATOM 910 C CA . LEU A 1 110 ? -0.828 4.745 -7.420 1.00 90.88 110 LEU A CA 1
ATOM 911 C C . LEU A 1 110 ? -0.077 6.062 -7.244 1.00 90.88 110 LEU A C 1
ATOM 913 O O . LEU A 1 110 ? -0.446 6.845 -6.368 1.00 90.88 110 LEU A O 1
ATOM 917 N N . LEU A 1 111 ? 0.909 6.341 -8.103 1.00 89.69 111 LEU A N 1
ATOM 918 C CA . LEU A 1 111 ? 1.617 7.625 -8.116 1.00 89.69 111 LEU A CA 1
ATOM 919 C C . LEU A 1 111 ? 0.631 8.784 -8.304 1.00 89.69 111 LEU A C 1
ATOM 921 O O . LEU A 1 111 ? 0.643 9.736 -7.530 1.00 89.69 111 LEU A O 1
ATOM 925 N N . LEU A 1 112 ? -0.293 8.675 -9.260 1.00 89.00 112 LEU A N 1
ATOM 926 C CA . LEU A 1 112 ? -1.334 9.678 -9.499 1.00 89.00 112 LEU A CA 1
ATOM 927 C C . LEU A 1 112 ? -2.305 9.806 -8.320 1.00 89.00 112 LEU A C 1
ATOM 929 O O . LEU A 1 112 ? -2.694 10.916 -7.955 1.00 89.00 112 LEU A O 1
ATOM 933 N N . THR A 1 113 ? -2.664 8.686 -7.687 1.00 91.00 113 THR A N 1
ATOM 934 C CA . THR A 1 113 ? -3.517 8.677 -6.489 1.00 91.00 113 THR A CA 1
ATOM 935 C C . THR A 1 113 ? -2.836 9.388 -5.319 1.00 91.00 113 THR A C 1
ATOM 937 O O . THR A 1 113 ? -3.476 10.170 -4.614 1.00 91.00 113 THR A O 1
ATOM 940 N N . ALA A 1 114 ? -1.538 9.169 -5.118 1.00 90.31 114 ALA A N 1
ATOM 941 C CA . ALA A 1 114 ? -0.755 9.840 -4.086 1.00 90.31 114 ALA A CA 1
ATOM 942 C C . ALA A 1 114 ? -0.487 11.321 -4.433 1.00 90.31 114 ALA A C 1
ATOM 944 O O . ALA A 1 114 ? -0.549 12.185 -3.552 1.00 90.31 114 ALA A O 1
ATOM 945 N N . ALA A 1 115 ? -0.291 11.641 -5.717 1.00 87.44 115 ALA A N 1
ATOM 946 C CA . ALA A 1 115 ? -0.164 13.004 -6.237 1.00 87.44 115 ALA A CA 1
ATOM 947 C C . ALA A 1 115 ? -1.454 13.819 -6.083 1.00 87.44 115 ALA A C 1
ATOM 949 O O . ALA A 1 115 ? -1.418 15.049 -6.114 1.00 87.44 115 ALA A O 1
ATOM 950 N N . ALA A 1 116 ? -2.603 13.156 -5.901 1.00 85.62 116 ALA A N 1
ATOM 951 C CA . ALA A 1 116 ? -3.898 13.818 -5.817 1.00 85.62 116 ALA A CA 1
ATOM 952 C C . ALA A 1 116 ? -4.148 14.615 -4.522 1.00 85.62 116 ALA A C 1
ATOM 954 O O . ALA A 1 116 ? -5.234 15.152 -4.323 1.00 85.62 116 ALA A O 1
ATOM 955 N N . THR A 1 117 ? -3.143 14.716 -3.663 1.00 75.50 117 THR A N 1
ATOM 956 C CA . THR A 1 117 ? -3.132 15.453 -2.400 1.00 75.50 117 THR A CA 1
ATOM 957 C C . THR A 1 117 ? -3.497 16.945 -2.582 1.00 75.50 117 THR A C 1
ATOM 959 O O . THR A 1 117 ? -2.934 17.573 -3.481 1.00 75.50 117 THR A O 1
ATOM 962 N N . PRO A 1 118 ? -4.382 17.567 -1.764 1.00 72.06 118 PRO A N 1
ATOM 963 C CA . PRO A 1 118 ? -5.075 17.067 -0.567 1.00 72.06 118 PRO A CA 1
ATOM 964 C C . PRO A 1 118 ? -6.486 16.485 -0.851 1.00 72.06 118 PRO A C 1
ATOM 966 O O . PRO A 1 118 ? -7.387 16.547 0.000 1.00 72.06 118 PRO A O 1
ATOM 969 N N . HIS A 1 119 ? -6.704 15.970 -2.063 1.00 81.12 119 HIS A N 1
ATOM 970 C CA . HIS A 1 119 ? -7.967 15.397 -2.533 1.00 81.12 119 HIS A CA 1
ATOM 971 C C . HIS A 1 119 ? -7.886 13.887 -2.797 1.00 81.12 119 HIS A C 1
ATOM 973 O O . HIS A 1 119 ? -8.798 13.325 -3.405 1.00 81.12 119 HIS A O 1
ATOM 979 N N . SER A 1 120 ? -6.819 13.215 -2.361 1.00 87.62 120 SER A N 1
ATOM 980 C CA . SER A 1 120 ? -6.695 11.772 -2.547 1.00 87.62 120 SER A CA 1
ATOM 981 C C . SER A 1 120 ? -7.763 11.040 -1.739 1.00 87.62 120 SER A C 1
ATOM 983 O O . SER A 1 120 ? -8.016 11.356 -0.574 1.00 87.62 120 SER A O 1
ATOM 985 N N . VAL A 1 121 ? -8.371 10.014 -2.337 1.00 92.88 121 VAL A N 1
ATOM 986 C CA . VAL A 1 121 ? -9.301 9.128 -1.621 1.00 92.88 121 VAL A CA 1
ATOM 987 C C . VAL A 1 121 ? -8.591 8.314 -0.539 1.00 92.88 121 VAL A C 1
ATOM 989 O O . VAL A 1 121 ? -9.225 7.942 0.438 1.00 92.88 121 VAL A O 1
ATOM 992 N N . LEU A 1 122 ? -7.275 8.103 -0.666 1.00 94.56 122 LEU A N 1
ATOM 993 C CA . LEU A 1 122 ? -6.444 7.355 0.284 1.00 94.56 122 LEU A CA 1
ATOM 994 C C . LEU A 1 122 ? -5.703 8.253 1.284 1.00 94.56 122 LEU A C 1
ATOM 996 O O . LEU A 1 122 ? -4.729 7.831 1.907 1.00 94.56 122 LEU A O 1
ATOM 1000 N N . GLU A 1 123 ? -6.128 9.505 1.451 1.00 93.81 123 GLU A N 1
ATOM 1001 C CA . GLU A 1 123 ? -5.535 10.371 2.466 1.00 93.81 123 GLU A CA 1
ATOM 1002 C C . GLU A 1 123 ? -5.825 9.888 3.889 1.00 93.81 123 GLU A C 1
ATOM 1004 O O . GLU A 1 123 ? -6.949 9.466 4.172 1.00 93.81 123 GLU A O 1
ATOM 1009 N N . PRO A 1 124 ? -4.886 10.048 4.837 1.00 94.69 124 PRO A N 1
ATOM 1010 C CA . PRO A 1 124 ? -5.077 9.573 6.206 1.00 94.69 124 PRO A CA 1
ATOM 1011 C C . PRO A 1 124 ? -6.349 10.101 6.877 1.00 94.69 124 PRO A C 1
ATOM 1013 O O . PRO A 1 124 ? -7.032 9.352 7.569 1.00 94.69 124 PRO A O 1
ATOM 1016 N N . LYS A 1 125 ? -6.740 11.355 6.612 1.00 92.94 125 LYS A N 1
ATOM 1017 C CA . LYS A 1 125 ? -7.992 11.932 7.132 1.00 92.94 125 LYS A CA 1
ATOM 1018 C C . LYS A 1 125 ? -9.242 11.209 6.601 1.00 92.94 125 LYS A C 1
ATOM 1020 O O . LYS A 1 125 ? -10.203 11.019 7.342 1.00 92.94 125 LYS A O 1
ATOM 1025 N N . LYS A 1 126 ? -9.228 10.790 5.328 1.00 94.75 126 LYS A N 1
ATOM 1026 C CA . LYS A 1 126 ? -10.309 10.020 4.687 1.00 94.75 126 LYS A CA 1
ATOM 1027 C C . LYS A 1 126 ? -10.343 8.595 5.240 1.00 94.75 126 LYS A C 1
ATOM 1029 O O . LYS A 1 126 ? -11.420 8.100 5.549 1.00 94.75 126 LYS A O 1
ATOM 1034 N N . ILE A 1 127 ? -9.171 7.989 5.450 1.00 96.38 127 ILE A N 1
ATOM 1035 C CA . ILE A 1 127 ? -9.029 6.656 6.050 1.00 96.38 127 ILE A CA 1
ATOM 1036 C C . ILE A 1 127 ? -9.576 6.636 7.486 1.00 96.38 127 ILE A C 1
ATOM 1038 O O . ILE A 1 127 ? -10.378 5.765 7.806 1.00 96.38 127 ILE A O 1
ATOM 1042 N N . ILE A 1 128 ? -9.223 7.611 8.335 1.00 94.38 128 ILE A N 1
ATOM 1043 C CA . ILE A 1 128 ? -9.775 7.709 9.702 1.00 94.38 128 ILE A CA 1
ATOM 1044 C C . ILE A 1 128 ? -11.299 7.882 9.667 1.00 94.38 128 ILE A C 1
ATOM 1046 O O . ILE A 1 128 ? -12.019 7.253 10.441 1.00 94.38 128 ILE A O 1
ATOM 1050 N N . HIS A 1 129 ? -11.812 8.728 8.770 1.00 93.31 129 HIS A N 1
ATOM 1051 C CA . HIS A 1 129 ? -13.257 8.928 8.628 1.00 93.31 129 HIS A CA 1
ATOM 1052 C C . HIS A 1 129 ? -13.979 7.631 8.248 1.00 93.31 129 HIS A C 1
ATOM 1054 O O . HIS A 1 129 ? -14.984 7.274 8.861 1.00 93.31 129 HIS A O 1
ATOM 1060 N N . ALA A 1 130 ? -13.437 6.899 7.275 1.00 95.00 130 ALA A N 1
ATOM 1061 C CA . ALA A 1 130 ? -13.948 5.596 6.872 1.00 95.00 130 ALA A CA 1
ATOM 1062 C C . ALA A 1 130 ? -13.893 4.570 8.019 1.00 95.00 130 ALA A C 1
ATOM 1064 O O . ALA A 1 130 ? -14.854 3.829 8.218 1.00 95.00 130 ALA A O 1
ATOM 1065 N N . TYR A 1 131 ? -12.821 4.577 8.816 1.00 95.50 131 TYR A N 1
ATOM 1066 C CA . TYR A 1 131 ? -12.693 3.745 10.013 1.00 95.50 131 TYR A CA 1
ATOM 1067 C C . TYR A 1 131 ? -13.825 3.988 11.016 1.00 95.50 131 TYR A C 1
ATOM 1069 O O . TYR A 1 131 ? -14.492 3.036 11.413 1.00 95.50 131 TYR A O 1
ATOM 1077 N N . TYR A 1 132 ? -14.110 5.240 11.386 1.00 93.19 132 TYR A N 1
ATOM 1078 C CA . TYR A 1 132 ? -15.175 5.518 12.358 1.00 93.19 132 TYR A CA 1
ATOM 1079 C C . TYR A 1 132 ? -16.576 5.177 11.837 1.00 93.19 132 TYR A C 1
ATOM 1081 O O . TYR A 1 132 ? -17.427 4.760 12.629 1.00 93.19 132 TYR A O 1
ATOM 1089 N N . LYS A 1 133 ? -16.821 5.299 10.524 1.00 91.06 133 LYS A N 1
ATOM 1090 C CA . LYS A 1 133 ? -18.069 4.812 9.911 1.00 91.06 133 LYS A CA 1
ATOM 1091 C C . LYS A 1 133 ? -18.220 3.305 10.096 1.00 91.06 133 LYS A C 1
ATOM 1093 O O . LYS A 1 133 ? -19.222 2.853 10.636 1.00 91.06 133 LYS A O 1
ATOM 1098 N N . VAL A 1 134 ? -17.200 2.547 9.699 1.00 91.12 134 VAL A N 1
ATOM 1099 C CA . VAL A 1 134 ? -17.200 1.081 9.785 1.00 91.12 134 VAL A CA 1
ATOM 1100 C C . VAL A 1 134 ? -17.287 0.609 11.225 1.00 91.12 134 VAL A C 1
ATOM 1102 O O . VAL A 1 134 ? -18.064 -0.285 11.525 1.00 91.12 134 VAL A O 1
ATOM 1105 N N . ARG A 1 135 ? -16.545 1.239 12.134 1.00 90.06 135 ARG A N 1
ATOM 1106 C CA . ARG A 1 135 ? -16.603 0.927 13.559 1.00 90.06 135 ARG A CA 1
ATOM 1107 C C . ARG A 1 135 ? -18.007 1.101 14.126 1.00 90.06 135 ARG A C 1
ATOM 1109 O O . ARG A 1 135 ? -18.484 0.239 14.853 1.00 90.06 135 ARG A O 1
ATOM 1116 N N . THR A 1 136 ? -18.669 2.204 13.784 1.00 87.44 136 THR A N 1
ATOM 1117 C CA . THR A 1 136 ? -20.037 2.461 14.247 1.00 87.44 136 THR A CA 1
ATOM 1118 C C . THR A 1 136 ? -21.005 1.407 13.707 1.00 87.44 136 THR A C 1
ATOM 1120 O O . THR A 1 136 ? -21.880 0.960 14.443 1.00 87.44 136 THR A O 1
ATOM 1123 N N . GLU A 1 137 ? -20.826 0.972 12.457 1.00 85.56 137 GLU A N 1
ATOM 1124 C CA . GLU A 1 137 ? -21.600 -0.127 11.870 1.00 85.56 137 GLU A CA 1
ATOM 1125 C C . GLU A 1 137 ? -21.307 -1.480 12.537 1.00 85.56 137 GLU A C 1
ATOM 1127 O O . GLU A 1 137 ? -22.241 -2.209 12.856 1.00 85.56 137 GLU A O 1
ATOM 1132 N N . L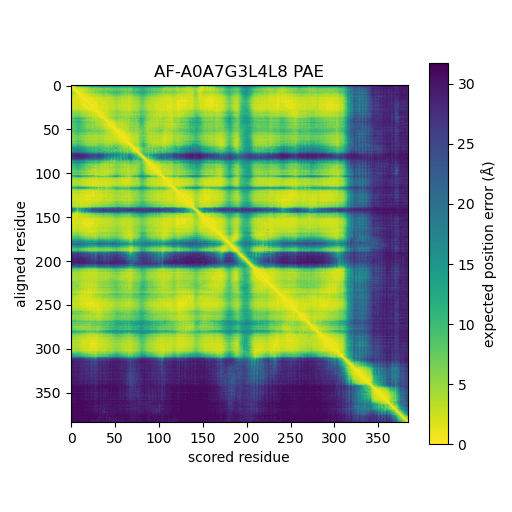EU A 1 138 ? -20.042 -1.811 12.806 1.00 85.50 138 LEU A N 1
ATOM 1133 C CA . LEU A 1 138 ? -19.653 -3.048 13.497 1.00 85.50 138 LEU A CA 1
ATOM 1134 C C . LEU A 1 138 ? -20.236 -3.116 14.917 1.00 85.50 138 LEU A C 1
ATOM 1136 O O . LEU A 1 138 ? -20.760 -4.151 15.318 1.00 85.50 138 LEU A O 1
ATOM 1140 N N . GLU A 1 139 ? -20.205 -2.005 15.659 1.00 85.00 139 GLU A N 1
ATOM 1141 C CA . GLU A 1 139 ? -20.793 -1.920 17.001 1.00 85.00 139 GLU A CA 1
ATOM 1142 C C . GLU A 1 139 ? -22.325 -2.094 16.964 1.00 85.00 139 GLU A C 1
ATOM 1144 O O . GLU A 1 139 ? -22.882 -2.855 17.760 1.00 85.00 139 GLU A O 1
ATOM 1149 N N . ARG A 1 140 ? -23.010 -1.432 16.015 1.00 78.44 140 ARG A N 1
ATOM 1150 C CA . ARG A 1 140 ? -24.478 -1.482 15.862 1.00 78.44 140 ARG A CA 1
ATOM 1151 C C . ARG A 1 140 ? -24.997 -2.842 15.399 1.00 78.44 140 ARG A C 1
ATOM 1153 O O . ARG A 1 140 ? -26.053 -3.273 15.848 1.00 78.44 140 ARG A O 1
ATOM 1160 N N . ASN A 1 141 ? -24.275 -3.512 14.503 1.00 69.25 141 ASN A N 1
ATOM 1161 C CA . ASN A 1 141 ? -24.750 -4.721 13.823 1.00 69.25 141 ASN A CA 1
ATOM 1162 C C . ASN A 1 141 ? -24.467 -6.025 14.590 1.00 69.25 141 ASN A C 1
ATOM 1164 O O . ASN A 1 141 ? -24.832 -7.096 14.111 1.00 69.25 141 ASN A O 1
ATOM 1168 N N . SER A 1 142 ? -23.904 -5.942 15.800 1.00 58.91 142 SER A N 1
ATOM 1169 C CA . SER A 1 142 ? -23.518 -7.084 16.646 1.00 58.91 142 SER A CA 1
ATOM 1170 C C . SER A 1 142 ? -24.659 -8.030 17.067 1.00 58.91 142 SER A C 1
ATOM 1172 O O . SER A 1 142 ? -24.379 -9.057 17.679 1.00 58.91 142 SER A O 1
ATOM 1174 N N . ARG A 1 143 ? -25.933 -7.730 16.755 1.00 58.44 143 ARG A N 1
ATOM 1175 C CA . ARG A 1 143 ? -27.085 -8.539 17.204 1.00 58.44 143 ARG A CA 1
ATOM 1176 C C . ARG A 1 143 ? -28.074 -9.006 16.124 1.00 58.44 143 ARG A C 1
ATOM 1178 O O . ARG A 1 143 ? -28.891 -9.858 16.450 1.00 58.44 143 ARG A O 1
ATOM 1185 N N . GLN A 1 144 ? -28.048 -8.501 14.880 1.00 61.06 144 GLN A N 1
ATOM 1186 C CA . GLN A 1 144 ? -29.118 -8.812 13.898 1.00 61.06 144 GLN A CA 1
ATOM 1187 C C . GLN A 1 144 ? -28.709 -8.934 12.415 1.00 61.06 144 GLN A C 1
ATOM 1189 O O . GLN A 1 144 ? -29.462 -9.530 11.648 1.00 61.06 144 GLN A O 1
ATOM 1194 N N . LYS A 1 145 ? -27.558 -8.410 11.963 1.00 67.62 145 LYS A N 1
ATOM 1195 C CA . LYS A 1 145 ? -27.173 -8.470 10.535 1.00 67.62 145 LYS A CA 1
ATOM 1196 C C . LYS A 1 145 ? -26.045 -9.462 10.281 1.00 67.62 145 LYS A C 1
ATOM 1198 O O . LYS A 1 145 ? -24.997 -9.387 10.910 1.00 67.62 145 LYS A O 1
ATOM 1203 N N . LEU A 1 146 ? -26.233 -10.321 9.279 1.00 79.12 146 LEU A N 1
ATOM 1204 C CA . LEU A 1 146 ? -25.207 -11.261 8.808 1.00 79.12 146 LEU A CA 1
ATOM 1205 C C . LEU A 1 146 ? -24.150 -10.595 7.914 1.00 79.12 146 LEU A C 1
ATOM 1207 O O . LEU A 1 146 ? -23.032 -11.097 7.821 1.00 79.12 146 LEU A O 1
ATOM 1211 N N . ASN A 1 147 ? -24.484 -9.463 7.285 1.00 86.06 147 ASN A N 1
ATOM 1212 C CA . ASN A 1 147 ? -23.644 -8.793 6.294 1.00 86.06 147 ASN A CA 1
ATOM 1213 C C . ASN A 1 147 ? -23.498 -7.289 6.572 1.00 86.06 147 ASN A C 1
ATOM 1215 O O . ASN A 1 147 ? -24.413 -6.644 7.089 1.00 86.06 147 ASN A O 1
ATOM 1219 N N . ILE A 1 148 ? -22.363 -6.730 6.155 1.00 87.81 148 ILE A N 1
ATOM 1220 C CA . ILE A 1 148 ? -22.071 -5.298 6.105 1.00 87.81 148 ILE A CA 1
ATOM 1221 C C . ILE A 1 148 ? -21.910 -4.885 4.645 1.00 87.81 148 ILE A C 1
ATOM 1223 O O . ILE A 1 148 ? -21.126 -5.476 3.903 1.00 87.81 148 ILE A O 1
ATOM 1227 N N . THR A 1 149 ? -22.609 -3.822 4.260 1.00 89.62 149 THR A N 1
ATOM 1228 C CA . THR A 1 149 ? -22.485 -3.198 2.943 1.00 89.62 149 THR A CA 1
ATOM 1229 C C . THR A 1 149 ? -21.518 -2.018 2.997 1.00 89.62 149 THR A C 1
ATOM 1231 O O . THR A 1 149 ? -21.685 -1.084 3.782 1.00 89.62 149 THR A O 1
ATOM 1234 N N . ILE A 1 150 ? -20.511 -2.039 2.129 1.00 90.25 150 ILE A N 1
ATOM 1235 C CA . ILE A 1 150 ? -19.477 -1.018 1.998 1.00 90.25 150 ILE A CA 1
ATOM 1236 C C . ILE A 1 150 ? -19.696 -0.224 0.710 1.00 90.25 150 ILE A C 1
ATOM 1238 O O . ILE A 1 150 ? -19.504 -0.729 -0.395 1.00 90.25 150 ILE A O 1
ATOM 1242 N N . VAL A 1 151 ? -20.022 1.058 0.875 1.00 92.44 151 VAL A N 1
ATOM 1243 C CA . VAL A 1 151 ? -20.153 2.045 -0.215 1.00 92.44 151 VAL A CA 1
ATOM 1244 C C . VAL A 1 151 ? -19.144 3.192 -0.104 1.00 92.44 151 VAL A C 1
ATOM 1246 O O . VAL A 1 151 ? -19.060 4.036 -0.994 1.00 92.44 151 VAL A O 1
ATOM 1249 N N . ASP A 1 152 ? -18.371 3.262 0.990 1.00 94.69 152 ASP A N 1
ATOM 1250 C CA . ASP A 1 152 ? -17.412 4.353 1.173 1.00 94.69 152 ASP A CA 1
ATOM 1251 C C . ASP A 1 152 ? -16.291 4.259 0.119 1.00 94.69 152 ASP A C 1
ATOM 1253 O O . ASP A 1 152 ? -15.616 3.226 0.028 1.00 94.69 152 ASP A O 1
ATOM 1257 N N . PRO A 1 153 ? -16.043 5.327 -0.661 1.00 94.69 153 PRO A N 1
ATOM 1258 C CA . PRO A 1 153 ? -15.068 5.293 -1.748 1.00 94.69 153 PRO A CA 1
ATOM 1259 C C . PRO A 1 153 ? -13.641 5.025 -1.257 1.00 94.69 153 PRO A C 1
ATOM 1261 O O . PRO A 1 153 ? -12.841 4.453 -1.997 1.00 94.69 153 PRO A O 1
ATOM 1264 N N . THR A 1 154 ? -13.319 5.396 -0.013 1.00 96.38 154 THR A N 1
ATOM 1265 C CA . THR A 1 154 ? -12.014 5.121 0.600 1.00 96.38 154 THR A CA 1
ATOM 1266 C C . THR A 1 154 ? -11.834 3.625 0.810 1.00 96.38 154 THR A C 1
ATOM 1268 O O . THR A 1 154 ? -10.809 3.073 0.431 1.00 96.38 154 THR A O 1
ATOM 1271 N N . LEU A 1 155 ? -12.845 2.947 1.359 1.00 96.62 155 LEU A N 1
ATOM 1272 C CA . LEU A 1 155 ? -12.794 1.505 1.618 1.00 96.62 155 LEU A CA 1
ATOM 1273 C C . LEU A 1 155 ? -12.766 0.704 0.320 1.00 96.62 155 LEU A C 1
ATOM 1275 O O . LEU A 1 155 ? -12.000 -0.246 0.213 1.00 96.62 155 LEU A O 1
ATOM 1279 N N . ILE A 1 156 ? -13.523 1.130 -0.695 1.00 95.44 156 ILE A N 1
ATOM 1280 C CA . ILE A 1 156 ? -13.464 0.523 -2.031 1.00 95.44 156 ILE A CA 1
ATOM 1281 C C . ILE A 1 156 ? -12.058 0.675 -2.627 1.00 95.44 156 ILE A C 1
ATOM 1283 O O . ILE A 1 156 ? -11.533 -0.267 -3.222 1.00 95.44 156 ILE A O 1
ATOM 1287 N N . ALA A 1 157 ? -11.426 1.842 -2.471 1.00 95.38 157 ALA A N 1
ATOM 1288 C CA . ALA A 1 157 ? -10.058 2.056 -2.933 1.00 95.38 157 ALA A CA 1
ATOM 1289 C C . ALA A 1 157 ? -9.045 1.180 -2.172 1.00 95.38 157 ALA A C 1
ATOM 1291 O O . ALA A 1 157 ? -8.165 0.601 -2.805 1.00 95.38 157 ALA A O 1
ATOM 1292 N N . LEU A 1 158 ? -9.195 1.024 -0.852 1.00 96.69 158 LEU A N 1
ATOM 1293 C CA . LEU A 1 158 ? -8.352 0.132 -0.047 1.00 96.69 158 LEU A CA 1
ATOM 1294 C C . LEU A 1 158 ? -8.542 -1.344 -0.426 1.00 96.69 158 LEU A C 1
ATOM 1296 O O . LEU A 1 158 ? -7.560 -2.064 -0.581 1.00 96.69 158 LEU A O 1
ATOM 1300 N N . CYS A 1 159 ? -9.782 -1.777 -0.665 1.00 95.44 159 CYS A N 1
ATOM 1301 C CA . CYS A 1 159 ? -10.079 -3.120 -1.157 1.00 95.44 159 CYS A CA 1
ATOM 1302 C C . CYS A 1 159 ? -9.384 -3.395 -2.494 1.00 95.44 159 CYS A C 1
ATOM 1304 O O . CYS A 1 159 ? -8.784 -4.454 -2.674 1.00 95.44 159 CYS A O 1
ATOM 1306 N N . LYS A 1 160 ? -9.440 -2.451 -3.443 1.00 93.62 160 LYS A N 1
ATOM 1307 C CA . LYS A 1 160 ? -8.735 -2.582 -4.730 1.00 93.62 160 LYS A CA 1
ATOM 1308 C C . LYS A 1 160 ? -7.230 -2.667 -4.543 1.00 93.62 160 LYS A C 1
ATOM 1310 O O . LYS A 1 160 ? -6.584 -3.481 -5.186 1.00 93.62 160 LYS A O 1
ATOM 1315 N N . LEU A 1 161 ? -6.683 -1.855 -3.646 1.00 93.81 161 LEU A N 1
ATOM 1316 C CA . LEU A 1 161 ? -5.255 -1.842 -3.365 1.00 93.81 161 LEU A CA 1
ATOM 1317 C C . LEU A 1 161 ? -4.759 -3.211 -2.864 1.00 93.81 161 LEU A C 1
ATOM 1319 O O . LEU A 1 161 ? -3.704 -3.652 -3.315 1.00 93.81 161 LEU A O 1
ATOM 1323 N N . VAL A 1 162 ? -5.544 -3.902 -2.026 1.00 93.50 162 VAL A N 1
ATOM 1324 C CA . VAL A 1 162 ? -5.254 -5.271 -1.553 1.00 93.50 162 VAL A CA 1
ATOM 1325 C C . VAL A 1 162 ? -5.525 -6.325 -2.632 1.00 93.50 162 VAL A C 1
ATOM 1327 O O . VAL A 1 162 ? -4.633 -7.083 -2.994 1.00 93.50 162 VAL A O 1
ATOM 1330 N N . SER A 1 163 ? -6.737 -6.370 -3.191 1.00 90.75 163 SER A N 1
ATOM 1331 C CA . SER A 1 163 ? -7.140 -7.411 -4.160 1.00 90.75 163 SER A CA 1
ATOM 1332 C C . SER A 1 163 ? -6.291 -7.413 -5.440 1.00 90.75 163 SER A C 1
ATOM 1334 O O . SER A 1 163 ? -5.901 -8.473 -5.942 1.00 90.75 163 SER A O 1
ATOM 1336 N N . GLU A 1 164 ? -5.938 -6.227 -5.938 1.00 90.88 164 GLU A N 1
ATOM 1337 C CA . GLU A 1 164 ? -5.072 -6.048 -7.107 1.00 90.88 164 GLU A CA 1
ATOM 1338 C C . GLU A 1 164 ? -3.574 -6.017 -6.728 1.00 90.88 164 GLU A C 1
ATOM 1340 O O . GLU A 1 164 ? -2.741 -5.847 -7.614 1.00 90.88 164 GLU A O 1
ATOM 1345 N N . ARG A 1 165 ? -3.206 -6.181 -5.441 1.00 91.06 165 ARG A N 1
ATOM 1346 C CA . ARG A 1 165 ? -1.809 -6.189 -4.944 1.00 91.06 165 ARG A CA 1
ATOM 1347 C C . ARG A 1 165 ? -0.991 -4.980 -5.421 1.00 91.06 165 ARG A C 1
ATOM 1349 O O . ARG A 1 165 ? 0.202 -5.075 -5.701 1.00 91.06 165 ARG A O 1
ATOM 1356 N N . GLN A 1 166 ? -1.624 -3.809 -5.516 1.00 90.94 166 GLN A N 1
ATOM 1357 C CA . GLN A 1 166 ? -1.076 -2.665 -6.261 1.00 90.94 166 GLN A CA 1
ATOM 1358 C C . GLN A 1 166 ? 0.253 -2.138 -5.694 1.00 90.94 166 GLN A C 1
ATOM 1360 O O . GLN A 1 166 ? 1.032 -1.529 -6.421 1.00 90.94 166 GLN A O 1
ATOM 1365 N N . LEU A 1 167 ? 0.516 -2.336 -4.396 1.00 91.19 167 LEU A N 1
ATOM 1366 C CA . LEU A 1 167 ? 1.757 -1.886 -3.750 1.00 91.19 167 LEU A CA 1
ATOM 1367 C C . LEU A 1 167 ? 2.979 -2.746 -4.101 1.00 91.19 167 LEU A C 1
ATOM 1369 O O . LEU A 1 167 ? 4.106 -2.306 -3.878 1.00 91.19 167 LEU A O 1
ATOM 1373 N N . THR A 1 168 ? 2.770 -3.959 -4.610 1.00 88.25 168 THR A N 1
ATOM 1374 C CA . THR A 1 168 ? 3.832 -4.936 -4.893 1.00 88.25 168 THR A CA 1
ATOM 1375 C C . THR A 1 168 ? 3.821 -5.419 -6.345 1.00 88.25 168 THR A C 1
ATOM 1377 O O . THR A 1 168 ? 4.836 -5.926 -6.818 1.00 88.25 168 THR A O 1
ATOM 1380 N N . SER A 1 169 ? 2.726 -5.203 -7.080 1.00 84.19 169 SER A N 1
ATOM 1381 C CA . SER A 1 169 ? 2.507 -5.727 -8.434 1.00 84.19 169 SER A CA 1
ATOM 1382 C C . SER A 1 169 ? 3.498 -5.233 -9.492 1.00 84.19 169 SER A C 1
ATOM 1384 O O . SER A 1 169 ? 3.749 -5.959 -10.442 1.00 84.19 169 SER A O 1
ATOM 1386 N N . ASN A 1 170 ? 4.058 -4.025 -9.350 1.00 85.88 170 ASN A N 1
ATOM 1387 C CA . ASN A 1 170 ? 5.022 -3.458 -10.311 1.00 85.88 170 ASN A CA 1
ATOM 1388 C C . ASN A 1 170 ? 6.494 -3.649 -9.902 1.00 85.88 170 ASN A C 1
ATOM 1390 O O . ASN A 1 170 ? 7.385 -3.131 -10.575 1.00 85.88 170 ASN A O 1
ATOM 1394 N N . LEU A 1 171 ? 6.776 -4.378 -8.814 1.00 82.62 171 LEU A N 1
ATOM 1395 C CA . LEU A 1 171 ? 8.160 -4.647 -8.399 1.00 82.62 171 LEU A CA 1
ATOM 1396 C C . LEU A 1 171 ? 8.873 -5.597 -9.362 1.00 82.62 171 LEU A C 1
ATOM 1398 O O . LEU A 1 171 ? 10.074 -5.461 -9.596 1.00 82.62 171 LEU A O 1
ATOM 1402 N N . VAL A 1 172 ? 8.125 -6.556 -9.898 1.00 80.00 172 VAL A N 1
ATOM 1403 C CA . VAL A 1 172 ? 8.599 -7.577 -10.826 1.00 80.00 172 VAL A CA 1
ATOM 1404 C C . VAL A 1 172 ? 7.541 -7.821 -11.884 1.00 80.00 172 VAL A C 1
ATOM 1406 O O . VAL A 1 172 ? 6.353 -7.635 -11.638 1.00 80.00 172 VAL A O 1
ATOM 1409 N N . ASP A 1 173 ? 7.970 -8.280 -13.046 1.00 79.38 173 ASP A N 1
ATOM 1410 C CA . ASP A 1 173 ? 7.082 -8.721 -14.108 1.00 79.38 173 ASP A CA 1
ATOM 1411 C C . ASP A 1 173 ? 7.631 -10.002 -14.728 1.00 79.38 173 ASP A C 1
ATOM 1413 O O . ASP A 1 173 ? 8.842 -10.187 -14.813 1.00 79.38 173 ASP A O 1
ATOM 1417 N N . ILE A 1 174 ? 6.748 -10.920 -15.103 1.00 73.69 174 ILE A N 1
ATOM 1418 C CA . ILE A 1 174 ? 7.115 -12.249 -15.580 1.00 73.69 174 ILE A CA 1
ATOM 1419 C C . ILE A 1 174 ? 6.648 -12.379 -17.024 1.00 73.69 174 ILE A C 1
ATOM 1421 O O . ILE A 1 174 ? 5.457 -12.328 -17.325 1.00 73.69 174 ILE A O 1
ATOM 1425 N N . GLU A 1 175 ? 7.605 -12.558 -17.922 1.00 75.94 175 GLU A N 1
ATOM 1426 C CA . GLU A 1 175 ? 7.368 -12.848 -19.327 1.00 75.94 175 GLU A CA 1
ATOM 1427 C C . GLU A 1 175 ? 7.519 -14.353 -19.542 1.00 75.94 175 GLU A C 1
ATOM 1429 O O . GLU A 1 175 ? 8.614 -14.900 -19.410 1.00 75.94 175 GLU A O 1
ATOM 1434 N N . TYR A 1 176 ? 6.418 -15.032 -19.848 1.00 70.44 176 TYR A N 1
ATOM 1435 C CA . TYR A 1 176 ? 6.432 -16.451 -20.188 1.00 70.44 176 TYR A CA 1
ATOM 1436 C C . TYR A 1 176 ? 6.712 -16.611 -21.682 1.00 70.44 176 TYR A C 1
ATOM 1438 O O . TYR A 1 176 ? 6.043 -16.002 -22.514 1.00 70.44 176 TYR A O 1
ATOM 1446 N N . GLY A 1 177 ? 7.715 -17.416 -22.016 1.00 71.69 177 GLY A N 1
ATOM 1447 C CA . GLY A 1 177 ? 8.008 -17.801 -23.389 1.00 71.69 177 GLY A CA 1
ATOM 1448 C C . GLY A 1 177 ? 7.159 -18.986 -23.843 1.00 71.69 177 GLY A C 1
ATOM 1449 O O . GLY A 1 177 ? 6.375 -19.557 -23.083 1.00 71.69 177 GLY A O 1
ATOM 1450 N N . ASN A 1 178 ? 7.354 -19.385 -25.099 1.00 76.00 178 ASN A N 1
ATOM 1451 C CA . ASN A 1 178 ? 6.652 -20.529 -25.669 1.00 76.00 178 ASN A CA 1
ATOM 1452 C C . ASN A 1 178 ? 7.012 -21.822 -24.914 1.00 76.00 178 ASN A C 1
ATOM 1454 O O . ASN A 1 178 ? 8.204 -22.078 -24.711 1.00 76.00 178 ASN A O 1
ATOM 1458 N N . PRO A 1 179 ? 6.024 -22.649 -24.523 1.00 74.75 179 PRO A N 1
ATOM 1459 C CA . PRO A 1 179 ? 6.278 -23.931 -23.878 1.00 74.75 179 PRO A CA 1
ATOM 1460 C C . PRO A 1 179 ? 7.175 -24.825 -24.739 1.00 74.75 179 PRO A C 1
ATOM 1462 O O . PRO A 1 179 ? 6.918 -25.029 -25.924 1.00 74.75 179 PRO A O 1
ATOM 1465 N N . GLN A 1 180 ? 8.221 -25.381 -24.133 1.00 69.56 180 GLN A N 1
ATOM 1466 C CA . GLN A 1 180 ? 9.109 -26.364 -24.745 1.00 69.56 180 GLN A CA 1
ATOM 1467 C C . GLN A 1 180 ? 8.913 -27.701 -24.019 1.00 69.56 180 GLN A C 1
ATOM 1469 O O . GLN A 1 180 ? 9.522 -27.982 -22.984 1.00 69.56 180 GLN A O 1
ATOM 1474 N N . GLY A 1 181 ? 7.993 -28.524 -24.532 1.00 75.25 181 GLY A N 1
ATOM 1475 C CA . GLY A 1 181 ? 7.588 -29.774 -23.882 1.00 75.25 181 GLY A CA 1
ATOM 1476 C C . GLY A 1 181 ? 6.824 -29.524 -22.575 1.00 75.25 181 GLY A C 1
ATOM 1477 O O . GLY A 1 181 ? 5.820 -28.820 -22.572 1.00 75.25 181 GLY A O 1
ATOM 1478 N N . LYS A 1 182 ? 7.292 -30.099 -21.456 1.00 61.12 182 LYS A N 1
ATOM 1479 C CA . LYS A 1 182 ? 6.696 -29.906 -20.112 1.00 61.12 182 LYS A CA 1
ATOM 1480 C C . LYS 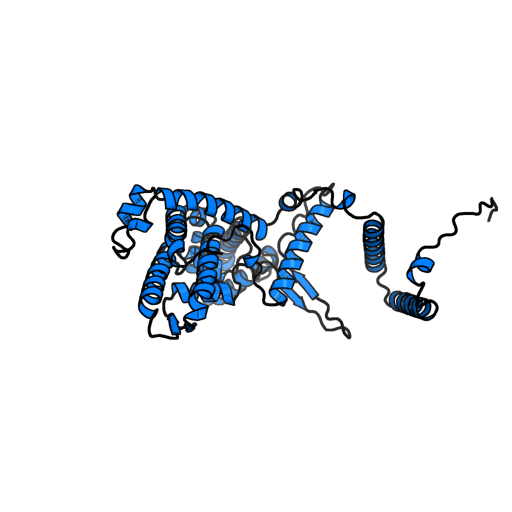A 1 182 ? 7.216 -28.664 -19.371 1.00 61.12 182 LYS A C 1
ATOM 1482 O O . LYS A 1 182 ? 6.828 -28.439 -18.228 1.00 61.12 182 LYS A O 1
ATOM 1487 N N . MET A 1 183 ? 8.121 -27.896 -19.974 1.00 47.59 183 MET A N 1
ATOM 1488 C CA . MET A 1 183 ? 8.717 -26.711 -19.359 1.00 47.59 183 MET A CA 1
ATOM 1489 C C . MET A 1 183 ? 8.294 -25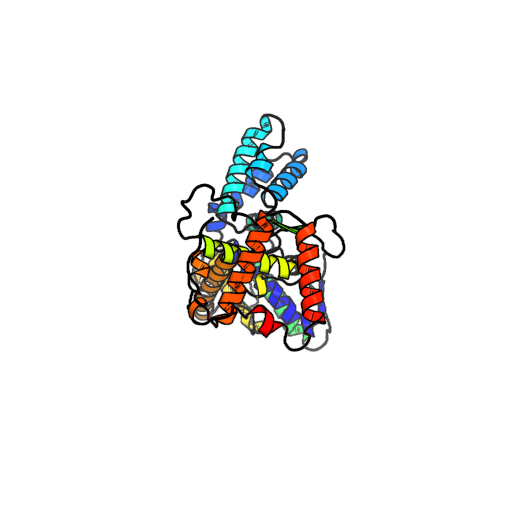.450 -20.105 1.00 47.59 183 MET A C 1
ATOM 1491 O O . MET A 1 183 ? 8.447 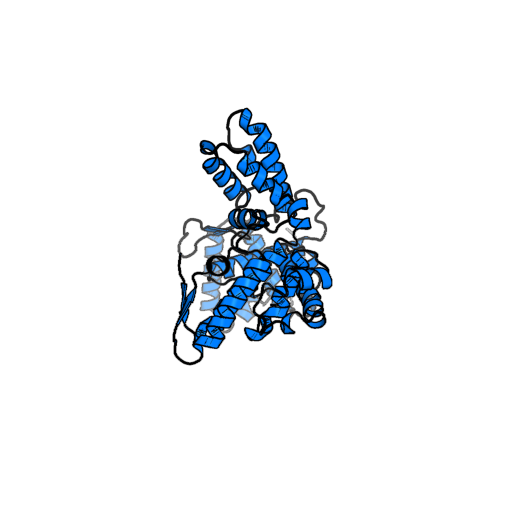-25.360 -21.321 1.00 47.59 183 MET A O 1
ATOM 1495 N N . THR A 1 184 ? 7.815 -24.452 -19.366 1.00 55.47 184 THR A N 1
ATOM 1496 C CA . THR A 1 184 ? 7.563 -23.110 -19.899 1.00 55.47 184 THR A CA 1
ATOM 1497 C C . THR A 1 184 ? 8.705 -22.201 -19.457 1.00 55.47 184 THR A C 1
ATOM 1499 O O . THR A 1 184 ? 8.822 -21.934 -18.256 1.00 55.47 184 THR A O 1
ATOM 1502 N N . PRO A 1 185 ? 9.577 -21.745 -20.374 1.00 66.25 185 PRO A N 1
ATOM 1503 C CA . PRO A 1 185 ? 10.611 -20.787 -20.020 1.00 66.25 185 PRO A CA 1
ATOM 1504 C C . PRO A 1 185 ? 9.952 -19.483 -19.571 1.00 66.25 185 PRO A C 1
ATOM 1506 O O . PRO A 1 185 ? 8.920 -19.079 -20.105 1.00 66.25 185 PRO A O 1
ATOM 1509 N N . PHE A 1 186 ? 10.551 -18.809 -18.600 1.00 61.59 186 PHE A N 1
ATOM 1510 C CA . PHE A 1 186 ? 10.091 -17.501 -18.159 1.00 61.59 186 PHE A CA 1
ATOM 1511 C C . PHE A 1 186 ? 11.279 -16.576 -17.915 1.00 61.59 186 PHE A C 1
ATOM 1513 O O . PHE A 1 186 ? 12.374 -17.016 -17.562 1.00 61.59 186 PHE A O 1
ATOM 1520 N N . ARG A 1 187 ? 11.052 -15.280 -18.099 1.00 66.44 187 ARG A N 1
ATOM 1521 C CA . ARG A 1 187 ? 11.992 -14.213 -17.775 1.00 66.44 187 ARG A CA 1
ATOM 1522 C C . ARG A 1 187 ? 11.352 -13.316 -16.730 1.00 66.44 187 ARG A C 1
ATOM 1524 O O . ARG A 1 187 ? 10.249 -12.819 -16.932 1.00 66.44 187 ARG A O 1
ATOM 1531 N N . ILE A 1 188 ? 12.052 -13.113 -15.621 1.00 66.19 188 ILE A N 1
ATOM 1532 C CA . ILE A 1 188 ? 11.653 -12.133 -14.614 1.00 66.19 188 ILE A CA 1
ATOM 1533 C C . ILE A 1 188 ? 12.340 -10.816 -14.956 1.00 66.19 188 ILE A C 1
ATOM 1535 O O . ILE A 1 188 ? 13.562 -10.746 -15.064 1.00 66.19 188 ILE A O 1
ATOM 1539 N N . HIS A 1 189 ? 11.533 -9.782 -15.120 1.00 72.38 189 HIS A N 1
ATOM 1540 C CA . HIS A 1 189 ? 11.946 -8.399 -15.254 1.00 72.38 189 HIS A CA 1
ATOM 1541 C C . HIS A 1 189 ? 11.818 -7.728 -13.890 1.00 72.38 189 HIS A C 1
ATOM 1543 O O . HIS A 1 189 ? 10.750 -7.736 -13.282 1.00 72.38 189 HIS A O 1
ATOM 1549 N N . SER A 1 190 ? 12.903 -7.142 -13.403 1.00 70.56 190 SER A N 1
ATOM 1550 C CA . SER A 1 190 ? 12.933 -6.331 -12.185 1.00 70.56 190 SER A CA 1
ATOM 1551 C C . SER A 1 190 ? 13.842 -5.133 -12.421 1.00 70.56 190 SER A C 1
ATOM 1553 O O . SER A 1 190 ? 14.865 -5.251 -13.099 1.00 70.56 190 SER A O 1
ATOM 1555 N N . PHE A 1 191 ? 13.494 -3.980 -11.860 1.00 59.31 191 PHE A N 1
ATOM 1556 C CA . PHE A 1 191 ? 14.266 -2.756 -12.067 1.00 59.31 191 PHE A CA 1
ATOM 1557 C C . PHE A 1 191 ? 15.602 -2.769 -11.288 1.00 59.31 191 PHE A C 1
ATOM 1559 O O . PHE A 1 191 ? 15.685 -3.334 -10.202 1.00 59.31 191 PHE A O 1
ATOM 1566 N N . ASP A 1 192 ? 16.626 -2.101 -11.831 1.00 53.41 192 ASP A N 1
ATOM 1567 C CA . ASP A 1 192 ? 17.931 -1.785 -11.211 1.00 53.41 192 ASP A CA 1
ATOM 1568 C C . ASP A 1 192 ? 18.949 -2.900 -10.910 1.00 53.41 192 ASP A C 1
ATOM 1570 O O . ASP A 1 192 ? 20.033 -2.610 -10.405 1.00 53.41 192 ASP A O 1
ATOM 1574 N N . LEU A 1 193 ? 18.712 -4.148 -11.314 1.00 44.66 193 LEU A N 1
ATOM 1575 C CA . LEU A 1 193 ? 19.748 -5.191 -11.205 1.00 44.66 193 LEU A CA 1
ATOM 1576 C C . LEU A 1 193 ? 20.801 -5.155 -12.328 1.00 44.66 193 LEU A C 1
ATOM 1578 O O . LEU A 1 193 ? 21.872 -5.737 -12.184 1.00 44.66 193 LEU A O 1
ATOM 1582 N N . PHE A 1 194 ? 20.552 -4.411 -13.414 1.00 40.44 194 PHE A N 1
ATOM 1583 C CA . PHE A 1 194 ? 21.432 -4.389 -14.596 1.00 40.44 194 PHE A CA 1
ATOM 1584 C C . PHE A 1 194 ? 21.899 -2.989 -15.040 1.00 40.44 194 PHE A C 1
ATOM 1586 O O . PHE A 1 194 ? 22.635 -2.864 -16.019 1.00 40.44 194 PHE A O 1
ATOM 1593 N N . THR A 1 195 ? 21.491 -1.922 -14.347 1.00 40.12 195 THR A N 1
ATOM 1594 C CA . THR A 1 195 ? 21.777 -0.518 -14.719 1.00 40.12 195 THR A CA 1
ATOM 1595 C C . THR A 1 195 ? 22.964 0.097 -13.981 1.00 40.12 195 THR A C 1
ATOM 1597 O O . THR A 1 195 ? 23.484 1.112 -14.443 1.00 40.12 195 THR A O 1
ATOM 1600 N N . ASN A 1 196 ? 23.488 -0.527 -12.918 1.00 40.53 196 ASN A N 1
ATOM 1601 C CA . ASN A 1 196 ? 24.779 -0.142 -12.334 1.00 40.53 196 ASN A CA 1
ATOM 1602 C C . ASN A 1 196 ? 25.941 -0.639 -13.215 1.00 40.53 196 ASN A C 1
ATOM 1604 O O . ASN A 1 196 ? 26.749 -1.474 -12.824 1.00 40.53 196 ASN A O 1
ATOM 1608 N N . LYS A 1 197 ? 26.048 -0.088 -14.429 1.00 39.59 197 LYS A N 1
ATOM 1609 C CA . LYS A 1 197 ? 27.164 -0.335 -15.353 1.00 39.59 197 LYS A CA 1
ATOM 1610 C C . LYS A 1 197 ? 28.506 0.267 -14.887 1.00 39.59 197 LYS A C 1
ATOM 1612 O O . LYS A 1 197 ? 29.499 0.076 -15.578 1.00 39.59 197 LYS A O 1
ATOM 1617 N N . TYR A 1 198 ? 28.574 0.977 -13.749 1.00 38.12 198 TYR A N 1
ATOM 1618 C CA . TYR A 1 198 ? 29.721 1.852 -13.434 1.00 38.12 198 TYR A CA 1
ATOM 1619 C C . TYR A 1 198 ? 30.225 1.883 -11.980 1.00 38.12 198 TYR A C 1
ATOM 1621 O O . TYR A 1 198 ? 30.894 2.842 -11.595 1.00 38.12 198 TYR A O 1
ATOM 1629 N N . ARG A 1 199 ? 30.005 0.854 -11.154 1.00 40.72 199 ARG A N 1
ATOM 1630 C CA . ARG A 1 199 ? 30.778 0.719 -9.902 1.00 40.72 199 ARG A CA 1
ATOM 1631 C C . ARG A 1 199 ? 31.616 -0.545 -9.935 1.00 40.72 199 ARG A C 1
ATOM 1633 O O . ARG A 1 199 ? 31.131 -1.601 -10.315 1.00 40.72 199 ARG A O 1
ATOM 1640 N N . ARG A 1 200 ? 32.906 -0.397 -9.616 1.00 39.78 200 ARG A N 1
ATOM 1641 C CA . ARG A 1 200 ? 33.902 -1.474 -9.579 1.00 39.78 200 ARG A CA 1
ATOM 1642 C C . ARG A 1 200 ? 33.410 -2.572 -8.629 1.00 39.78 200 ARG A C 1
ATOM 1644 O O . ARG A 1 200 ? 33.508 -2.442 -7.416 1.00 39.78 200 ARG A O 1
ATOM 1651 N N . LEU A 1 201 ? 32.865 -3.635 -9.211 1.00 45.16 201 LEU A N 1
ATOM 1652 C C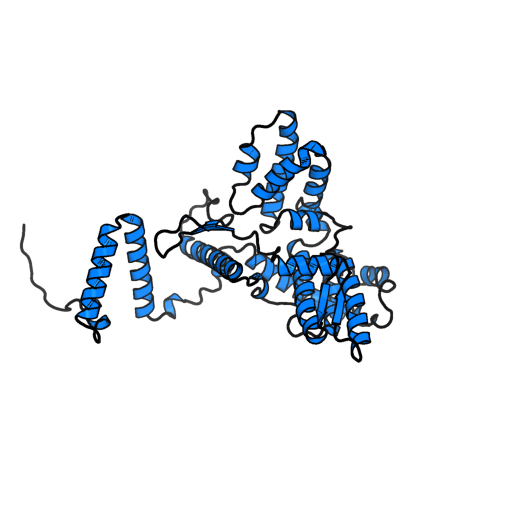A . LEU A 1 201 ? 32.353 -4.825 -8.536 1.00 45.16 201 LEU A CA 1
ATOM 1653 C C . LEU A 1 201 ? 33.528 -5.714 -8.107 1.00 45.16 201 LEU A C 1
ATOM 1655 O O . LEU A 1 201 ? 33.792 -6.730 -8.744 1.00 45.16 201 LEU A O 1
ATOM 1659 N N . SER A 1 202 ? 34.266 -5.331 -7.063 1.00 41.38 202 SER A N 1
ATOM 1660 C CA . SER A 1 202 ? 35.378 -6.156 -6.564 1.00 41.38 202 SER A CA 1
ATOM 1661 C C . SER A 1 202 ? 35.037 -7.022 -5.345 1.00 41.38 202 SER A C 1
ATOM 1663 O O . SER A 1 202 ? 35.855 -7.863 -5.010 1.00 41.38 202 SER A O 1
ATOM 1665 N N . ASN A 1 203 ? 33.840 -6.916 -4.739 1.00 41.31 203 ASN A N 1
ATOM 1666 C CA . ASN A 1 203 ? 33.371 -7.840 -3.676 1.00 41.31 203 ASN A CA 1
ATOM 1667 C C . ASN A 1 203 ? 31.827 -7.986 -3.540 1.00 41.31 203 ASN A C 1
ATOM 1669 O O . ASN A 1 203 ? 31.344 -8.646 -2.625 1.00 41.31 203 ASN A O 1
ATOM 1673 N N . GLU A 1 204 ? 31.022 -7.412 -4.444 1.00 48.28 204 GLU A N 1
ATOM 1674 C CA . GLU A 1 204 ? 29.549 -7.299 -4.301 1.00 48.28 204 GLU A CA 1
ATOM 1675 C C . GLU A 1 204 ? 28.724 -8.416 -4.985 1.00 48.28 204 GLU A C 1
ATOM 1677 O O . GLU A 1 204 ? 27.496 -8.355 -5.003 1.00 48.28 204 GLU A O 1
ATOM 1682 N N . LYS A 1 205 ? 29.352 -9.456 -5.555 1.00 46.84 205 LYS A N 1
ATOM 1683 C CA . LYS A 1 205 ? 28.619 -10.487 -6.325 1.00 46.84 205 LYS A CA 1
ATOM 1684 C C . LYS A 1 205 ? 27.582 -11.256 -5.485 1.00 46.84 205 LYS A C 1
ATOM 1686 O O . LYS A 1 205 ? 26.463 -11.445 -5.939 1.00 46.84 205 LYS A O 1
ATOM 1691 N N . PHE A 1 206 ? 27.910 -11.621 -4.243 1.00 44.50 206 PHE A N 1
ATOM 1692 C CA . PHE A 1 206 ? 27.036 -12.450 -3.393 1.00 44.50 206 PHE A CA 1
ATOM 1693 C C . PHE A 1 206 ? 25.819 -11.691 -2.832 1.00 44.50 206 PHE A C 1
ATOM 1695 O O . PHE A 1 206 ? 24.754 -12.262 -2.609 1.00 44.50 206 PHE A O 1
ATOM 1702 N N . SER A 1 207 ? 25.957 -10.387 -2.594 1.00 51.09 207 SER A N 1
ATOM 1703 C CA . SER A 1 207 ? 24.871 -9.551 -2.075 1.00 51.09 207 SER A CA 1
ATOM 1704 C C . SER A 1 207 ? 23.887 -9.125 -3.172 1.00 51.09 207 SER A C 1
ATOM 1706 O O . SER A 1 207 ? 22.706 -8.922 -2.888 1.00 51.09 207 SER A O 1
ATOM 1708 N N . LEU A 1 208 ? 24.331 -9.080 -4.434 1.00 58.91 208 LEU A N 1
ATOM 1709 C CA . LEU A 1 208 ? 23.454 -8.967 -5.604 1.00 58.91 208 LEU A CA 1
ATOM 1710 C C . LEU A 1 208 ? 22.578 -10.217 -5.786 1.00 58.91 208 LEU A C 1
ATOM 1712 O O . LEU A 1 208 ? 21.391 -10.079 -6.071 1.00 58.91 208 LEU A O 1
ATOM 1716 N N . ASP A 1 209 ? 23.102 -11.420 -5.530 1.00 61.84 209 ASP A N 1
ATOM 1717 C CA . ASP A 1 209 ? 22.320 -12.667 -5.589 1.00 61.84 209 ASP A CA 1
ATOM 1718 C C . ASP A 1 209 ? 21.198 -12.719 -4.542 1.00 61.84 209 ASP A C 1
ATOM 1720 O O . ASP A 1 209 ? 20.121 -13.258 -4.795 1.00 61.84 209 ASP A O 1
ATOM 1724 N N . GLN A 1 210 ? 21.401 -12.101 -3.378 1.00 68.06 210 GLN A N 1
ATOM 1725 C CA . GLN A 1 210 ? 20.368 -11.993 -2.342 1.00 68.06 210 GLN A CA 1
ATOM 1726 C C . GLN A 1 210 ? 19.266 -10.995 -2.729 1.00 68.06 210 GLN A C 1
ATOM 1728 O O . GLN A 1 210 ? 18.083 -11.269 -2.514 1.00 68.06 210 GLN A O 1
ATOM 1733 N N . 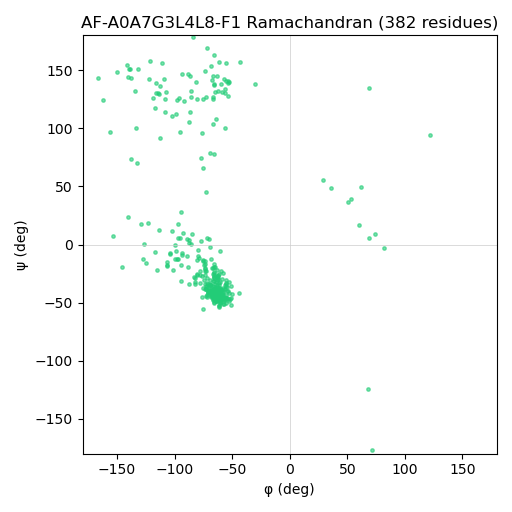VAL A 1 211 ? 19.632 -9.878 -3.370 1.00 70.69 211 VAL A N 1
ATOM 1734 C CA . VAL A 1 211 ? 18.671 -8.941 -3.977 1.00 70.69 211 VAL A CA 1
ATOM 1735 C C . VAL A 1 211 ? 17.878 -9.640 -5.093 1.00 70.69 211 VAL A C 1
ATOM 1737 O O . VAL A 1 211 ? 16.651 -9.533 -5.129 1.00 70.69 211 VAL A O 1
ATOM 1740 N N . HIS A 1 212 ? 18.545 -10.410 -5.961 1.00 69.25 212 HIS A N 1
ATOM 1741 C CA . HIS A 1 212 ? 17.894 -11.237 -6.983 1.00 69.25 212 HIS A CA 1
ATOM 1742 C C . HIS A 1 212 ? 16.916 -12.241 -6.360 1.00 69.25 212 HIS A C 1
ATOM 1744 O O . HIS A 1 212 ? 15.747 -12.292 -6.745 1.00 69.25 212 HIS A O 1
ATOM 1750 N N . GLY A 1 213 ? 17.367 -13.009 -5.363 1.00 71.50 213 GLY A N 1
ATOM 1751 C CA . GLY A 1 213 ? 16.553 -14.000 -4.661 1.00 71.50 213 GLY A CA 1
ATOM 1752 C C . GLY A 1 213 ? 15.309 -13.395 -4.007 1.00 71.50 213 GLY A C 1
ATOM 1753 O O . GLY A 1 213 ? 14.231 -13.990 -4.057 1.00 71.50 213 GLY A O 1
ATOM 1754 N N . HIS A 1 214 ? 15.419 -12.181 -3.461 1.00 80.44 214 HIS A N 1
ATOM 1755 C CA . HIS A 1 214 ? 14.281 -11.428 -2.929 1.00 80.44 214 HIS A CA 1
ATOM 1756 C C . HIS A 1 214 ? 13.215 -11.147 -3.996 1.00 80.44 214 HIS A C 1
ATOM 1758 O O . HIS A 1 214 ? 12.040 -11.460 -3.790 1.00 80.44 214 HIS A O 1
ATOM 1764 N N . PHE A 1 215 ? 13.603 -10.628 -5.164 1.00 77.38 215 PHE A N 1
ATOM 1765 C CA . PHE A 1 215 ? 12.656 -10.364 -6.253 1.00 77.38 215 PHE A CA 1
ATOM 1766 C C . PHE A 1 215 ? 12.078 -11.647 -6.865 1.00 77.38 215 PHE A C 1
ATOM 1768 O O . PHE A 1 215 ? 10.888 -11.685 -7.180 1.00 77.38 215 PHE A O 1
ATOM 1775 N N . ILE A 1 216 ? 12.859 -12.728 -6.949 1.00 75.94 216 ILE A N 1
ATOM 1776 C CA . ILE A 1 216 ? 12.357 -14.053 -7.350 1.00 75.94 216 ILE A CA 1
ATOM 1777 C C . ILE A 1 216 ? 11.298 -14.554 -6.354 1.00 75.94 216 ILE A C 1
ATOM 1779 O O . ILE A 1 216 ? 10.245 -15.043 -6.764 1.00 75.94 216 ILE A O 1
ATOM 1783 N N . SER A 1 217 ? 11.527 -14.386 -5.048 1.00 79.94 217 SER A N 1
ATOM 1784 C CA . SER A 1 217 ? 10.555 -14.740 -4.002 1.00 79.94 217 SER A CA 1
ATOM 1785 C C . SER A 1 217 ? 9.255 -13.937 -4.124 1.00 79.94 217 SER A C 1
ATOM 1787 O O . SER A 1 217 ? 8.162 -14.498 -4.009 1.00 79.94 217 SER A O 1
ATOM 1789 N N . ILE A 1 218 ? 9.354 -12.635 -4.415 1.00 82.38 218 ILE A N 1
ATOM 1790 C CA . ILE A 1 218 ? 8.196 -11.776 -4.702 1.00 82.38 218 ILE A CA 1
ATOM 1791 C C . ILE A 1 218 ? 7.436 -12.288 -5.931 1.00 82.38 218 ILE A C 1
ATOM 1793 O O . ILE A 1 218 ? 6.223 -12.485 -5.851 1.00 82.38 218 ILE A O 1
ATOM 1797 N N . ALA A 1 219 ? 8.138 -12.549 -7.037 1.00 77.00 219 ALA A N 1
ATOM 1798 C CA . ALA A 1 219 ? 7.550 -13.046 -8.279 1.00 77.00 219 ALA A CA 1
ATOM 1799 C C . ALA A 1 219 ? 6.794 -14.364 -8.058 1.00 77.00 219 ALA A C 1
ATOM 1801 O O . ALA A 1 219 ? 5.643 -14.504 -8.471 1.00 77.00 219 ALA A O 1
ATOM 1802 N N . HIS A 1 220 ? 7.403 -15.299 -7.326 1.00 75.25 220 HIS A N 1
ATOM 1803 C CA . HIS A 1 220 ? 6.784 -16.573 -6.980 1.00 75.25 220 HIS A CA 1
ATOM 1804 C C . HIS A 1 220 ? 5.484 -16.394 -6.181 1.00 75.25 220 HIS A C 1
ATOM 1806 O O . HIS A 1 220 ? 4.468 -17.009 -6.499 1.00 75.25 220 HIS A O 1
ATOM 1812 N N . LYS A 1 221 ? 5.470 -15.514 -5.174 1.00 80.06 221 LYS A N 1
ATOM 1813 C CA . LYS A 1 221 ? 4.266 -15.249 -4.367 1.00 80.06 221 LYS A CA 1
ATOM 1814 C C . LYS A 1 221 ? 3.148 -14.622 -5.179 1.00 80.06 221 LYS A C 1
ATOM 1816 O O . LYS A 1 221 ? 2.006 -15.062 -5.059 1.00 80.06 221 LYS A O 1
ATOM 1821 N N . LEU A 1 222 ? 3.480 -13.639 -6.014 1.00 79.44 222 LEU A N 1
ATOM 1822 C CA . LEU A 1 222 ? 2.510 -13.004 -6.901 1.00 79.44 222 LEU A CA 1
ATOM 1823 C C . LEU A 1 222 ? 1.892 -14.028 -7.863 1.00 79.44 222 LEU A C 1
ATOM 1825 O O . LEU A 1 222 ? 0.671 -14.028 -8.026 1.00 79.44 222 LEU A O 1
ATOM 1829 N N . ALA A 1 223 ? 2.701 -14.943 -8.413 1.00 75.19 223 ALA A N 1
ATOM 1830 C CA . ALA A 1 223 ? 2.232 -16.042 -9.261 1.00 75.19 223 ALA A CA 1
ATOM 1831 C C . ALA A 1 223 ? 1.306 -17.020 -8.514 1.00 75.19 223 ALA A C 1
ATOM 1833 O O . ALA A 1 223 ? 0.330 -17.500 -9.082 1.00 75.19 223 ALA A O 1
ATOM 1834 N N . LEU A 1 224 ? 1.553 -17.262 -7.221 1.00 76.81 224 LEU A N 1
ATOM 1835 C CA . LEU A 1 224 ? 0.665 -18.039 -6.345 1.00 76.81 224 LEU A CA 1
ATOM 1836 C C . LEU A 1 224 ? -0.578 -17.263 -5.871 1.00 76.81 224 LEU A C 1
ATOM 1838 O O . LEU A 1 224 ? -1.334 -17.765 -5.039 1.00 76.81 224 LEU A O 1
ATOM 1842 N N . GLY A 1 225 ? -0.781 -16.025 -6.328 1.00 76.94 225 GLY A N 1
ATOM 1843 C CA . GLY A 1 225 ? -1.897 -15.184 -5.897 1.00 76.94 225 GLY A CA 1
ATOM 1844 C C . GLY A 1 225 ? -1.755 -14.608 -4.483 1.00 76.94 225 GLY A C 1
ATOM 1845 O O . GLY A 1 225 ? -2.702 -14.016 -3.973 1.00 76.94 225 GLY A O 1
ATOM 1846 N N . ARG A 1 226 ? -0.590 -14.756 -3.841 1.00 82.50 226 ARG A N 1
ATOM 1847 C CA . ARG A 1 226 ? -0.318 -14.252 -2.487 1.00 82.50 226 ARG A CA 1
ATOM 1848 C C . ARG A 1 226 ? 0.195 -12.817 -2.551 1.00 82.50 226 ARG A C 1
ATOM 1850 O O . ARG A 1 226 ? 0.917 -12.469 -3.482 1.00 82.50 226 ARG A O 1
ATOM 1857 N N . ASP A 1 227 ? -0.139 -11.997 -1.554 1.00 86.69 227 ASP A N 1
ATOM 1858 C CA . ASP A 1 227 ? 0.418 -10.645 -1.428 1.00 86.69 227 ASP A CA 1
ATOM 1859 C C . ASP A 1 227 ? 1.759 -10.679 -0.666 1.00 86.69 227 ASP A C 1
ATOM 1861 O O . ASP A 1 227 ? 1.772 -10.988 0.532 1.00 86.69 227 ASP A O 1
ATOM 1865 N N . PRO A 1 228 ? 2.892 -10.341 -1.315 1.00 87.31 228 PRO A N 1
ATOM 1866 C CA . PRO A 1 228 ? 4.196 -10.269 -0.662 1.00 87.31 228 PRO A CA 1
ATOM 1867 C C . PRO A 1 228 ? 4.253 -9.261 0.496 1.00 87.31 228 PRO A C 1
ATOM 1869 O O . PRO A 1 228 ? 5.088 -9.404 1.389 1.00 87.31 228 PRO A O 1
ATOM 1872 N N . LEU A 1 229 ? 3.366 -8.258 0.517 1.00 89.94 229 LEU A N 1
ATOM 1873 C CA . LEU A 1 229 ? 3.323 -7.231 1.561 1.00 89.94 229 LEU A CA 1
ATOM 1874 C C . LEU A 1 229 ? 3.040 -7.810 2.960 1.00 89.94 229 LEU A C 1
ATOM 1876 O O . LEU A 1 229 ? 3.445 -7.224 3.970 1.00 89.94 229 LEU A O 1
ATOM 1880 N N . ASN A 1 230 ? 2.382 -8.973 3.022 1.00 87.12 230 ASN A N 1
ATOM 1881 C CA . ASN A 1 230 ? 2.034 -9.660 4.266 1.00 87.12 230 ASN A CA 1
ATOM 1882 C C . ASN A 1 230 ? 3.253 -10.169 5.047 1.00 87.12 230 ASN A C 1
ATOM 1884 O O . ASN A 1 230 ? 3.155 -10.393 6.253 1.00 87.12 230 ASN A O 1
ATOM 1888 N N . GLU A 1 231 ? 4.402 -10.325 4.389 1.00 86.94 231 GLU A N 1
ATOM 1889 C CA . GLU A 1 231 ? 5.639 -10.794 5.021 1.00 86.94 231 GLU A CA 1
ATOM 1890 C C . GLU A 1 231 ? 6.543 -9.665 5.506 1.00 86.94 231 GLU A C 1
ATOM 1892 O O . GLU A 1 231 ? 7.535 -9.904 6.193 1.00 86.94 231 GLU A O 1
ATOM 1897 N N . VAL A 1 232 ? 6.205 -8.418 5.180 1.00 90.75 232 VAL A N 1
ATOM 1898 C CA . VAL A 1 232 ? 6.967 -7.281 5.682 1.00 90.75 232 VAL A CA 1
ATOM 1899 C C . VAL A 1 232 ? 6.806 -7.211 7.200 1.00 90.75 232 VAL A C 1
ATOM 1901 O O . VAL A 1 232 ? 5.688 -7.218 7.723 1.00 90.75 232 VAL A O 1
ATOM 1904 N N . SER A 1 233 ? 7.923 -7.082 7.912 1.00 90.88 233 SER A N 1
ATOM 1905 C CA . SER A 1 233 ? 7.965 -7.018 9.374 1.00 90.88 233 SER A CA 1
ATOM 1906 C C . SER A 1 233 ? 7.212 -5.823 9.969 1.00 90.88 233 SER A C 1
ATOM 1908 O O . SER A 1 233 ? 7.042 -4.771 9.345 1.00 90.88 233 SER A O 1
ATOM 1910 N N . HIS A 1 234 ? 6.814 -5.979 11.234 1.00 93.31 234 HIS A N 1
ATOM 1911 C CA . HIS A 1 234 ? 6.123 -4.973 12.053 1.00 93.31 234 HIS A CA 1
ATOM 1912 C C . HIS A 1 234 ? 4.748 -4.520 11.522 1.00 93.31 234 HIS A C 1
ATOM 1914 O O . HIS A 1 234 ? 4.507 -3.311 11.449 1.00 93.31 234 HIS A O 1
ATOM 1920 N N . PRO A 1 235 ? 3.832 -5.443 11.164 1.00 93.44 235 PRO A N 1
ATOM 1921 C CA . PRO A 1 235 ? 2.457 -5.056 10.857 1.00 93.44 235 PRO A CA 1
ATOM 1922 C C . PRO A 1 235 ? 1.834 -4.326 12.055 1.00 93.44 235 PRO A C 1
ATOM 1924 O O . PRO A 1 235 ? 2.103 -4.663 13.211 1.00 93.44 235 PRO A O 1
ATOM 1927 N N . LEU A 1 236 ? 1.020 -3.305 11.796 1.00 95.75 236 LEU A N 1
ATOM 1928 C CA . LEU A 1 236 ? 0.551 -2.398 12.845 1.00 95.75 236 LEU A CA 1
ATOM 1929 C C . LEU A 1 236 ? -0.804 -2.795 13.422 1.00 95.75 236 LEU A C 1
ATOM 1931 O O . LEU A 1 236 ? -1.042 -2.534 14.606 1.00 95.75 236 LEU A O 1
ATOM 1935 N N . LEU A 1 237 ? -1.664 -3.408 12.608 1.00 95.50 237 LEU A N 1
ATOM 1936 C CA . LEU A 1 237 ? -3.020 -3.832 12.965 1.00 95.50 237 LEU A CA 1
ATOM 1937 C C . LEU A 1 237 ? -3.142 -5.345 13.189 1.00 95.50 237 LEU A C 1
ATOM 1939 O O . LEU A 1 237 ? -4.198 -5.814 13.607 1.00 95.50 237 LEU A O 1
ATOM 1943 N N . LYS A 1 238 ? -2.091 -6.127 12.904 1.00 92.00 238 LYS A N 1
ATOM 1944 C CA . LYS A 1 238 ? -2.079 -7.572 13.178 1.00 92.00 238 LYS A CA 1
ATOM 1945 C C . LYS A 1 238 ? -2.286 -7.824 14.676 1.00 92.00 238 LYS A C 1
ATOM 1947 O O . LYS A 1 238 ? -1.734 -7.096 15.499 1.00 92.00 238 LYS A O 1
ATOM 1952 N N . ASP A 1 239 ? -3.108 -8.822 14.991 1.00 89.69 239 ASP A N 1
ATOM 1953 C CA . ASP A 1 239 ? -3.457 -9.244 16.355 1.00 89.69 239 ASP A CA 1
ATOM 1954 C C . ASP A 1 239 ? -4.135 -8.149 17.207 1.00 89.69 239 ASP A C 1
ATOM 1956 O O . ASP A 1 239 ? -4.214 -8.254 18.430 1.00 89.69 239 ASP A O 1
ATOM 1960 N N . LYS A 1 240 ? -4.654 -7.089 16.566 1.00 92.38 240 LYS A N 1
ATOM 1961 C CA . LYS A 1 240 ? -5.402 -6.009 17.219 1.00 92.38 240 LYS A CA 1
ATOM 1962 C C . LYS A 1 240 ? -6.852 -6.019 16.794 1.00 92.38 240 LYS A C 1
ATOM 1964 O O . LYS A 1 240 ? -7.146 -6.062 15.599 1.00 92.38 240 LYS A O 1
ATOM 1969 N N . LYS A 1 241 ? -7.738 -5.844 17.771 1.00 92.19 241 LYS A N 1
ATOM 1970 C CA . LYS A 1 241 ? -9.165 -5.665 17.505 1.00 92.19 241 LYS A CA 1
ATOM 1971 C C . LYS A 1 241 ? -9.426 -4.334 16.817 1.00 92.19 241 LYS A C 1
ATOM 1973 O O . LYS A 1 241 ? -8.692 -3.369 17.053 1.00 92.19 241 LYS A O 1
ATOM 1978 N N . TYR A 1 242 ? -10.510 -4.247 16.048 1.00 91.25 242 TYR A N 1
ATOM 1979 C CA . TYR A 1 242 ? -10.884 -3.005 15.361 1.00 91.25 242 TYR A CA 1
ATOM 1980 C C . TYR A 1 242 ? -10.971 -1.792 16.301 1.00 91.25 242 TYR A C 1
ATOM 1982 O O . TYR A 1 242 ? -10.606 -0.695 15.903 1.00 91.25 242 TYR A O 1
ATOM 1990 N N . THR A 1 243 ? -11.352 -1.974 17.570 1.00 91.06 243 THR A N 1
ATOM 1991 C CA . THR A 1 243 ? -11.412 -0.903 18.586 1.00 91.06 243 THR A CA 1
ATOM 1992 C C . THR A 1 243 ? -10.051 -0.302 18.953 1.00 91.06 243 THR A C 1
ATOM 1994 O O . THR A 1 243 ? -9.993 0.786 19.518 1.00 91.06 243 THR A O 1
ATOM 1997 N N . GLN A 1 244 ? -8.948 -0.976 18.627 1.00 92.31 244 GLN A N 1
ATOM 1998 C CA . GLN A 1 244 ? -7.583 -0.567 18.970 1.00 92.31 244 GLN A CA 1
ATOM 1999 C C . GLN A 1 244 ? -6.855 0.126 17.806 1.00 92.31 244 GLN A C 1
ATOM 2001 O O . GLN A 1 244 ? -5.691 0.510 17.948 1.00 92.31 244 GLN A O 1
ATOM 2006 N N . TRP A 1 245 ? -7.490 0.272 16.639 1.00 95.00 245 TRP A N 1
ATOM 2007 C CA . TRP A 1 245 ? -6.831 0.821 15.449 1.00 95.00 245 TRP A CA 1
ATOM 2008 C C . TRP A 1 245 ? -6.760 2.353 15.456 1.00 95.00 245 TRP A C 1
ATOM 2010 O O . TRP A 1 245 ? -5.842 2.924 14.863 1.00 95.00 245 TRP A O 1
ATOM 2020 N N . ALA A 1 246 ? -7.680 3.028 16.153 1.00 94.06 246 ALA A N 1
ATOM 2021 C CA . ALA A 1 246 ? -7.805 4.487 16.122 1.00 94.06 246 ALA A CA 1
ATOM 2022 C C . ALA A 1 246 ? -6.497 5.242 16.431 1.00 94.06 246 ALA A C 1
ATOM 2024 O O . ALA A 1 246 ? -6.120 6.091 15.616 1.00 94.06 246 ALA A O 1
ATOM 2025 N N . PRO A 1 247 ? -5.733 4.925 17.502 1.00 94.31 247 PRO A N 1
ATOM 2026 C CA . PRO A 1 247 ? -4.500 5.657 17.805 1.00 94.31 247 PRO A CA 1
ATOM 2027 C C . PRO A 1 247 ? -3.452 5.562 16.688 1.00 94.31 247 PRO A C 1
ATOM 2029 O O . PRO A 1 247 ? -2.707 6.509 16.445 1.00 94.31 247 PRO A O 1
ATOM 2032 N N . ILE A 1 248 ? -3.414 4.438 15.967 1.00 96.38 248 ILE A N 1
ATOM 2033 C CA . ILE A 1 248 ? -2.475 4.189 14.863 1.00 96.38 248 ILE A CA 1
ATOM 2034 C C . ILE A 1 248 ? -2.861 5.035 13.652 1.00 96.38 248 ILE A C 1
ATOM 2036 O O . ILE A 1 248 ? -2.007 5.675 13.037 1.00 96.38 248 ILE A O 1
ATOM 2040 N N . LEU A 1 249 ? -4.155 5.073 13.325 1.00 96.44 249 LEU A N 1
ATOM 2041 C CA . LEU A 1 249 ? -4.668 5.870 12.215 1.00 96.44 249 LEU A CA 1
ATOM 2042 C C . LEU A 1 249 ? -4.521 7.375 12.499 1.00 96.44 249 LEU A C 1
ATOM 2044 O O . LEU A 1 249 ? -4.102 8.127 11.617 1.00 96.44 249 LEU A O 1
ATOM 2048 N N . HIS A 1 250 ? -4.769 7.813 13.737 1.00 95.38 250 HIS A N 1
ATOM 2049 C CA . HIS A 1 250 ? -4.510 9.189 14.172 1.00 95.38 250 HIS A CA 1
ATOM 2050 C C . HIS A 1 250 ? -3.023 9.551 14.095 1.00 95.38 250 HIS A C 1
ATOM 2052 O O . HIS A 1 250 ? -2.685 10.608 13.557 1.00 95.38 250 HIS A O 1
ATOM 2058 N N . ALA A 1 251 ? -2.130 8.661 14.537 1.00 95.56 251 ALA A N 1
ATOM 2059 C CA . ALA A 1 251 ? -0.688 8.845 14.395 1.00 95.56 251 ALA A CA 1
ATOM 2060 C C . ALA A 1 251 ? -0.256 8.956 12.926 1.00 95.56 251 ALA A C 1
ATOM 2062 O O . ALA A 1 251 ? 0.537 9.838 12.589 1.00 95.56 251 ALA A O 1
ATOM 2063 N N . LEU A 1 252 ? -0.826 8.137 12.033 1.00 96.56 252 LEU A N 1
ATOM 2064 C CA . LEU A 1 252 ? -0.579 8.224 10.593 1.00 96.56 252 LEU A CA 1
ATOM 2065 C C . LEU A 1 252 ? -0.979 9.599 10.047 1.00 96.56 252 LEU A C 1
ATOM 2067 O O . LEU A 1 252 ? -0.212 10.221 9.314 1.00 96.56 252 LEU A O 1
ATOM 2071 N N . CYS A 1 253 ? -2.163 10.091 10.412 1.00 94.50 253 CYS A N 1
ATOM 2072 C CA . CYS A 1 253 ? -2.654 11.382 9.940 1.00 94.50 253 CYS A CA 1
ATOM 2073 C C . CYS A 1 253 ? -1.839 12.555 10.480 1.00 94.50 253 CYS A C 1
ATOM 2075 O O . CYS A 1 253 ? -1.499 13.453 9.713 1.00 94.50 253 CYS A O 1
ATOM 2077 N N . ARG A 1 254 ? -1.477 12.531 11.764 1.00 93.38 254 ARG A N 1
ATOM 2078 C CA . ARG A 1 254 ? -0.624 13.558 12.368 1.00 93.38 254 ARG A CA 1
ATOM 2079 C C . ARG A 1 254 ? 0.761 13.589 11.719 1.00 93.38 254 ARG A C 1
ATOM 2081 O O . ARG A 1 254 ? 1.232 14.661 11.350 1.00 93.38 254 ARG A O 1
ATOM 2088 N N . LYS A 1 255 ? 1.380 12.418 11.512 1.00 93.25 255 LYS A N 1
ATOM 2089 C CA . LYS A 1 255 ? 2.671 12.292 10.814 1.00 93.25 255 LYS A CA 1
ATOM 2090 C C . LYS A 1 255 ? 2.583 12.790 9.371 1.00 93.25 255 LYS A C 1
ATOM 2092 O O . LYS A 1 255 ? 3.486 13.467 8.897 1.00 93.25 255 LYS A O 1
ATOM 2097 N N . HIS A 1 256 ? 1.493 12.480 8.674 1.00 92.38 256 HIS A N 1
ATOM 2098 C CA . HIS A 1 256 ? 1.285 12.911 7.295 1.00 92.38 256 HIS A CA 1
ATOM 2099 C C . HIS A 1 256 ? 1.151 14.431 7.158 1.00 92.38 256 HIS A C 1
ATOM 2101 O O . HIS A 1 256 ? 1.742 15.012 6.246 1.00 92.38 256 HIS A O 1
ATOM 2107 N N . GLU A 1 257 ? 0.400 15.068 8.060 1.00 91.31 257 GLU A N 1
ATOM 2108 C CA . GLU A 1 257 ? 0.214 16.524 8.077 1.00 91.31 257 GLU A CA 1
ATOM 2109 C C . GLU A 1 257 ? 1.389 17.288 8.696 1.00 91.31 257 GLU A C 1
ATOM 2111 O O . GLU A 1 257 ? 1.450 18.504 8.545 1.00 91.31 257 GLU A O 1
ATOM 2116 N N . ASN A 1 258 ? 2.318 16.589 9.355 1.00 90.00 258 ASN A N 1
ATOM 2117 C CA . ASN A 1 258 ? 3.394 17.177 10.151 1.00 90.00 258 ASN A CA 1
ATOM 2118 C C . ASN A 1 258 ? 2.878 18.172 11.209 1.00 90.00 258 ASN A C 1
ATOM 2120 O O . ASN A 1 258 ? 3.463 19.228 11.422 1.00 90.00 258 ASN A O 1
ATOM 2124 N N . SER A 1 259 ? 1.744 17.853 11.839 1.00 89.12 259 SER A N 1
ATOM 2125 C CA . SER A 1 259 ? 1.085 18.740 12.802 1.00 89.12 259 SER A CA 1
ATOM 2126 C C . SER A 1 259 ? 1.507 18.447 14.242 1.00 89.12 259 SER A C 1
ATOM 2128 O O . SER A 1 259 ? 1.670 17.280 14.636 1.00 89.12 259 SER A O 1
ATOM 2130 N N . SER A 1 260 ? 1.576 19.489 15.070 1.00 89.38 260 SER A N 1
ATOM 2131 C CA . SER A 1 260 ? 1.749 19.322 16.515 1.00 89.38 260 SER A CA 1
ATOM 2132 C C . SER A 1 260 ? 0.530 18.635 17.147 1.00 89.38 260 SER A C 1
ATOM 2134 O O . SER A 1 260 ? -0.553 18.547 16.564 1.00 89.38 260 SER A O 1
ATOM 2136 N N . GLN A 1 261 ? 0.697 18.117 18.364 1.00 87.94 261 GLN A N 1
ATOM 2137 C CA . GLN A 1 261 ? -0.397 17.508 19.128 1.00 87.94 261 GLN A CA 1
ATOM 2138 C C . GLN A 1 261 ? -1.568 18.485 19.320 1.00 87.94 261 GLN A C 1
ATOM 2140 O O . GLN A 1 261 ? -2.728 18.127 19.107 1.00 87.94 261 GLN A O 1
ATOM 2145 N N . VAL A 1 262 ? -1.249 19.728 19.691 1.00 87.75 262 VAL A N 1
ATOM 2146 C CA . VAL A 1 262 ? -2.229 20.782 19.973 1.00 87.75 262 VAL A CA 1
ATOM 2147 C C . VAL A 1 262 ? -2.985 21.172 18.705 1.00 87.75 262 VAL A C 1
ATOM 2149 O O . VAL A 1 262 ? -4.213 21.260 18.725 1.00 87.75 262 VAL A O 1
ATOM 2152 N N . GLU A 1 263 ? -2.277 21.359 17.589 1.00 89.94 263 GLU A N 1
ATOM 2153 C CA . GLU A 1 263 ? -2.886 21.646 16.284 1.00 89.94 263 GLU A CA 1
ATOM 2154 C C . GLU A 1 263 ? -3.823 20.528 15.841 1.00 89.94 263 GLU A C 1
ATOM 2156 O O . GLU A 1 263 ? -4.962 20.787 15.445 1.00 89.94 263 GLU A O 1
ATOM 2161 N N . TYR A 1 264 ? -3.356 19.281 15.942 1.00 89.56 264 TYR A N 1
ATOM 2162 C CA . TYR A 1 264 ? -4.126 18.120 15.524 1.00 89.56 264 TYR A CA 1
ATOM 2163 C C . TYR A 1 264 ? -5.425 18.008 16.323 1.00 89.56 264 TYR A C 1
ATOM 2165 O O . TYR A 1 264 ? -6.510 17.916 15.744 1.00 89.56 264 TYR A O 1
ATOM 2173 N N . TYR A 1 265 ? -5.337 18.096 17.652 1.00 87.88 265 TYR A N 1
ATOM 2174 C CA . TYR A 1 265 ? -6.507 18.036 18.520 1.00 87.88 265 TYR A CA 1
ATOM 2175 C C . TYR A 1 265 ? -7.490 19.181 18.237 1.00 87.88 265 TYR A C 1
ATOM 2177 O O . TYR A 1 265 ? -8.684 18.933 18.057 1.00 87.88 265 TYR A O 1
ATOM 2185 N N . LYS A 1 266 ? -7.013 20.429 18.112 1.00 88.75 266 LYS A N 1
ATOM 2186 C CA . LYS A 1 266 ? -7.869 21.584 17.776 1.00 88.75 266 LYS A CA 1
ATOM 2187 C C . LYS A 1 266 ? -8.596 21.394 16.441 1.00 88.75 266 LYS A C 1
ATOM 2189 O O . LYS A 1 266 ? -9.787 21.683 16.345 1.00 88.75 266 LYS A O 1
ATOM 2194 N N . LYS A 1 267 ? -7.903 20.874 15.424 1.00 89.31 267 LYS A N 1
ATOM 2195 C CA . LYS A 1 267 ? -8.438 20.689 14.066 1.00 89.31 267 LYS A CA 1
ATOM 2196 C C . LYS A 1 267 ? -9.440 19.539 13.952 1.00 89.31 267 LYS A C 1
ATOM 2198 O O . LYS A 1 267 ? -10.363 19.620 13.134 1.00 89.31 267 LYS A O 1
ATOM 2203 N N . TYR A 1 268 ? -9.249 18.467 14.722 1.00 87.25 268 TYR A N 1
ATOM 2204 C CA . TYR A 1 268 ? -9.951 17.199 14.514 1.00 87.25 268 TYR A CA 1
ATOM 2205 C C . TYR A 1 268 ? -10.900 16.778 15.638 1.00 87.25 268 TYR A C 1
ATOM 2207 O O . TYR A 1 268 ? -11.847 16.051 15.352 1.00 87.25 268 TYR A O 1
ATOM 2215 N N . SER A 1 269 ? -10.739 17.267 16.870 1.00 82.81 269 SER A N 1
ATOM 2216 C CA . SER A 1 269 ? -11.572 16.858 18.021 1.00 82.81 269 SER A CA 1
ATOM 2217 C C . SER A 1 269 ? -13.081 17.032 17.811 1.00 82.81 269 SER A C 1
ATOM 2219 O O . SER A 1 269 ? -13.865 16.261 18.352 1.00 82.81 269 SER A O 1
ATOM 2221 N N . LYS A 1 270 ? -13.496 18.018 17.005 1.00 82.31 270 LYS A N 1
ATOM 2222 C CA . LYS A 1 270 ? -14.909 18.282 16.677 1.00 82.31 270 LYS A CA 1
ATOM 2223 C C . LYS A 1 270 ? -15.421 17.528 15.442 1.00 82.31 270 LYS A C 1
ATOM 2225 O O . LYS A 1 270 ? -16.610 17.577 15.158 1.00 82.31 270 LYS A O 1
ATOM 2230 N N . LYS A 1 271 ? -14.541 16.877 14.672 1.00 84.44 271 LYS A N 1
ATOM 2231 C CA . LYS A 1 271 ? -14.881 16.232 13.386 1.00 84.44 271 LYS A CA 1
ATOM 2232 C C . LYS A 1 271 ? -15.235 14.753 13.516 1.00 84.44 271 LYS A C 1
ATOM 2234 O O . LYS A 1 271 ? -15.676 14.151 12.542 1.00 84.44 271 LYS A O 1
ATOM 2239 N N . PHE A 1 272 ? -15.021 14.172 14.691 1.00 81.12 272 PHE A N 1
ATOM 2240 C CA . PHE A 1 272 ? -15.210 12.752 14.952 1.00 81.12 272 PHE A CA 1
ATOM 2241 C C . PHE A 1 272 ? -16.231 12.536 16.077 1.00 81.12 272 PHE A C 1
ATOM 2243 O O . PHE A 1 272 ? -16.469 13.458 16.862 1.00 81.12 272 PHE A O 1
ATOM 2250 N N . PRO A 1 273 ? -16.867 11.351 16.163 1.00 82.56 273 PRO A N 1
ATOM 2251 C CA . PRO A 1 273 ? -17.915 11.110 17.150 1.00 82.56 273 PRO A CA 1
ATOM 2252 C C . PRO A 1 273 ? -17.412 11.317 18.585 1.00 82.56 273 PRO A C 1
ATOM 2254 O O . PRO A 1 273 ? -16.396 10.743 18.977 1.00 82.56 273 PRO A O 1
ATOM 2257 N N . LEU A 1 274 ? -18.161 12.084 19.389 1.00 82.25 274 LEU A N 1
ATOM 2258 C CA . LEU A 1 274 ? -17.780 12.460 20.761 1.00 82.25 274 LEU A CA 1
ATOM 2259 C C . LEU A 1 274 ? -17.471 11.255 21.661 1.00 82.25 274 LEU A C 1
ATOM 2261 O O . LEU A 1 274 ? -16.568 11.336 22.492 1.00 82.25 274 LEU A O 1
ATOM 2265 N N . LYS A 1 275 ? -18.154 10.118 21.455 1.00 87.19 275 LYS A N 1
ATOM 2266 C CA . LYS A 1 275 ? -17.909 8.875 22.207 1.00 87.19 275 LYS A CA 1
ATOM 2267 C C . LYS A 1 275 ? -16.469 8.353 22.097 1.00 87.19 275 LYS A C 1
ATOM 2269 O O . LYS A 1 275 ? -16.000 7.677 23.006 1.00 87.19 275 LYS A O 1
ATOM 2274 N N . TYR A 1 276 ? -15.747 8.703 21.032 1.00 87.50 276 TYR A N 1
ATOM 2275 C CA . TYR A 1 276 ? -14.365 8.272 20.790 1.00 87.50 276 TYR A CA 1
ATOM 2276 C C . TYR A 1 276 ? -13.325 9.349 21.108 1.00 87.50 276 TYR A C 1
ATOM 2278 O O . TYR A 1 276 ? -12.156 9.210 20.768 1.00 87.50 276 TYR A O 1
ATOM 2286 N N . LYS A 1 277 ? -13.711 10.442 21.778 1.00 84.62 277 LYS A N 1
ATOM 2287 C CA . LYS A 1 277 ? -12.793 11.551 22.084 1.00 84.62 277 LYS A CA 1
ATOM 2288 C C . LYS A 1 277 ? -11.570 11.118 22.907 1.00 84.62 277 LYS A C 1
ATOM 2290 O O . LYS A 1 277 ? -10.500 11.694 22.747 1.00 84.62 277 LYS A O 1
ATOM 2295 N N . HIS A 1 278 ? -11.714 10.087 23.739 1.00 84.06 278 HIS A N 1
ATOM 2296 C CA . HIS A 1 278 ? -10.621 9.507 24.525 1.00 84.06 278 HIS A CA 1
ATOM 2297 C C . HIS A 1 278 ? -9.505 8.891 23.655 1.00 84.06 278 HIS A C 1
ATOM 2299 O O . HIS A 1 278 ? -8.366 8.791 24.094 1.00 84.06 278 HIS A O 1
ATOM 2305 N N . GLU A 1 279 ? -9.788 8.536 22.399 1.00 85.62 279 GLU A N 1
ATOM 2306 C CA . GLU A 1 279 ? -8.821 7.928 21.470 1.00 85.62 279 GLU A CA 1
ATOM 2307 C C . GLU A 1 279 ? -7.872 8.951 20.831 1.00 85.62 279 GLU A C 1
ATOM 2309 O O . GLU A 1 279 ? -6.927 8.583 20.133 1.00 85.62 279 GLU A O 1
ATOM 2314 N N . PHE A 1 280 ? -8.100 10.238 21.110 1.00 81.88 280 PHE A N 1
ATOM 2315 C CA . PHE A 1 280 ? -7.189 11.339 20.801 1.00 81.88 280 PHE A CA 1
ATOM 2316 C C . PHE A 1 280 ? -6.117 11.527 21.883 1.00 81.88 280 PHE A C 1
ATOM 2318 O O . PHE A 1 280 ? -5.388 12.524 21.846 1.00 81.88 280 PHE A O 1
ATOM 2325 N N . ASP A 1 281 ? -6.019 10.598 22.843 1.00 82.31 281 ASP A N 1
ATOM 2326 C CA . ASP A 1 281 ? -4.954 10.617 23.836 1.00 82.31 281 ASP A CA 1
ATOM 2327 C C . ASP A 1 281 ? -3.582 10.672 23.160 1.00 82.31 281 ASP A C 1
ATOM 2329 O O . ASP A 1 281 ? -3.226 9.901 22.263 1.00 82.31 281 ASP A O 1
ATOM 2333 N N . SER A 1 282 ? -2.801 11.646 23.594 1.00 78.06 282 SER A N 1
ATOM 2334 C CA . SER A 1 282 ? -1.604 12.046 22.878 1.00 78.06 282 SER A CA 1
ATOM 2335 C C . SER A 1 282 ? -0.409 11.164 23.184 1.00 78.06 282 SER A C 1
ATOM 2337 O O . SER A 1 282 ? 0.426 10.959 22.303 1.00 78.06 282 SER A O 1
ATOM 2339 N N . ASN A 1 283 ? -0.362 10.584 24.382 1.00 83.81 283 ASN A N 1
ATOM 2340 C CA . ASN A 1 283 ? 0.663 9.615 24.752 1.00 83.81 283 ASN A CA 1
ATOM 2341 C C . ASN A 1 283 ? 0.503 8.340 23.920 1.00 83.81 283 ASN A C 1
ATOM 2343 O O . ASN A 1 283 ? 1.470 7.865 23.319 1.00 83.81 283 ASN A O 1
ATOM 2347 N N . SER A 1 284 ? -0.738 7.859 23.784 1.00 85.50 284 SER A N 1
ATOM 2348 C CA . SER A 1 284 ? -1.072 6.736 22.907 1.00 85.50 284 SER A CA 1
ATOM 2349 C C . SER A 1 284 ? -0.662 6.995 21.452 1.00 85.50 284 SER A C 1
ATOM 2351 O O . SER A 1 284 ? 0.016 6.163 20.843 1.00 85.50 284 SER A O 1
ATOM 2353 N N . ILE A 1 285 ? -0.990 8.172 20.903 1.00 89.00 285 ILE A N 1
ATOM 2354 C CA . ILE A 1 285 ? -0.628 8.558 19.528 1.00 89.00 285 ILE A CA 1
ATOM 2355 C C . ILE A 1 285 ? 0.894 8.654 19.346 1.00 89.00 285 ILE A C 1
ATOM 2357 O O . ILE A 1 285 ? 1.417 8.120 18.367 1.00 89.00 285 ILE A O 1
ATOM 2361 N N . ASN A 1 286 ? 1.616 9.297 20.271 1.00 88.88 286 ASN A N 1
ATOM 2362 C CA . ASN A 1 286 ? 3.075 9.454 20.195 1.00 88.88 286 ASN A CA 1
ATOM 2363 C C . ASN A 1 286 ? 3.784 8.095 20.138 1.00 88.88 286 ASN A C 1
ATOM 2365 O O . ASN A 1 286 ? 4.626 7.878 19.269 1.00 88.88 286 ASN A O 1
ATOM 2369 N N . HIS A 1 287 ? 3.369 7.142 20.975 1.00 90.31 287 HIS A N 1
ATOM 2370 C CA . HIS A 1 287 ? 3.925 5.791 20.957 1.00 90.31 287 HIS A CA 1
ATOM 2371 C C . HIS A 1 287 ? 3.697 5.065 19.614 1.00 90.31 287 HIS A C 1
ATOM 2373 O O . HIS A 1 287 ? 4.545 4.293 19.158 1.00 90.31 287 HIS A O 1
ATOM 2379 N N . GLN A 1 288 ? 2.574 5.316 18.924 1.00 94.56 288 GLN A N 1
ATOM 2380 C CA . GLN A 1 288 ? 2.350 4.735 17.592 1.00 94.56 288 GLN A CA 1
ATOM 2381 C C . GLN A 1 288 ? 3.211 5.389 16.498 1.00 94.56 288 GLN A C 1
ATOM 2383 O O . GLN A 1 288 ? 3.520 4.718 15.513 1.00 94.56 288 GLN A O 1
ATOM 2388 N N . ILE A 1 289 ? 3.638 6.651 16.644 1.00 92.69 289 ILE A N 1
ATOM 2389 C CA . ILE A 1 289 ? 4.519 7.321 15.666 1.00 92.69 289 ILE A CA 1
ATOM 2390 C C . ILE A 1 289 ? 5.861 6.584 15.545 1.00 92.69 289 ILE A C 1
ATOM 2392 O O . ILE A 1 289 ? 6.345 6.359 14.433 1.00 92.69 289 ILE A O 1
ATOM 2396 N N . GLU A 1 290 ? 6.428 6.120 16.657 1.00 90.69 290 GLU A N 1
ATOM 2397 C CA . GLU A 1 290 ? 7.657 5.317 16.644 1.00 90.69 290 GLU A CA 1
ATOM 2398 C C . GLU A 1 290 ? 7.467 3.981 15.914 1.00 90.69 290 GLU A C 1
ATOM 2400 O O . GLU A 1 290 ? 8.303 3.575 15.101 1.00 90.69 290 GLU A O 1
ATOM 2405 N N . LYS A 1 291 ? 6.334 3.306 16.142 1.00 95.25 291 LYS A N 1
ATOM 2406 C CA . LYS A 1 291 ? 5.991 2.057 15.442 1.00 95.25 291 LYS A CA 1
ATOM 2407 C C . LYS A 1 291 ? 5.793 2.285 13.943 1.00 95.25 291 LYS A C 1
ATOM 2409 O O . LYS A 1 291 ? 6.274 1.487 13.140 1.00 95.25 291 LYS A O 1
ATOM 2414 N N . LEU A 1 292 ? 5.168 3.399 13.558 1.00 96.38 292 LEU A N 1
ATOM 2415 C CA . LEU A 1 292 ? 5.044 3.823 12.160 1.00 96.38 292 LEU A CA 1
ATOM 2416 C C . LEU A 1 292 ? 6.418 4.046 11.512 1.00 96.38 292 LEU A C 1
ATOM 2418 O O . LEU A 1 292 ? 6.592 3.701 10.346 1.00 96.38 292 LEU A O 1
ATOM 2422 N N . ASN A 1 293 ? 7.400 4.589 12.241 1.00 94.25 293 ASN A N 1
ATOM 2423 C CA . ASN A 1 293 ? 8.773 4.735 11.744 1.00 94.25 293 ASN A CA 1
ATOM 2424 C C . ASN A 1 293 ? 9.442 3.372 11.510 1.00 94.25 293 ASN A C 1
ATOM 2426 O O . ASN A 1 293 ? 9.997 3.145 10.438 1.00 94.25 293 ASN A O 1
ATOM 2430 N N . LYS A 1 294 ? 9.321 2.428 12.454 1.00 95.31 294 LYS A N 1
ATOM 2431 C CA . LYS A 1 294 ? 9.853 1.059 12.285 1.00 95.31 294 LYS A CA 1
ATOM 2432 C C . LYS A 1 294 ? 9.222 0.336 11.089 1.00 95.31 294 LYS A C 1
ATOM 2434 O O . LYS A 1 294 ? 9.929 -0.277 10.282 1.00 95.31 294 LYS A O 1
ATOM 2439 N N . ARG A 1 295 ? 7.897 0.447 10.939 1.00 95.56 295 ARG A N 1
ATOM 2440 C CA . ARG A 1 295 ? 7.158 -0.111 9.796 1.00 95.56 295 ARG A CA 1
ATOM 2441 C C . ARG A 1 295 ? 7.579 0.541 8.479 1.00 95.56 295 ARG A C 1
ATOM 2443 O O . ARG A 1 295 ? 7.813 -0.177 7.514 1.00 95.56 295 ARG A O 1
ATOM 2450 N N . TYR A 1 296 ? 7.738 1.865 8.447 1.00 94.38 296 TYR A N 1
ATOM 2451 C CA . TYR A 1 296 ? 8.244 2.593 7.280 1.00 94.38 296 TYR A CA 1
ATOM 2452 C C . TYR A 1 296 ? 9.606 2.060 6.818 1.00 94.38 296 TYR A C 1
ATOM 2454 O O . TYR A 1 296 ? 9.748 1.709 5.650 1.00 94.38 296 TYR A O 1
ATOM 2462 N N . CYS A 1 297 ? 10.573 1.914 7.729 1.00 92.06 297 CYS A N 1
ATOM 2463 C CA . CYS A 1 297 ? 11.893 1.384 7.384 1.00 92.06 297 CYS A CA 1
ATOM 2464 C C . CYS A 1 297 ? 11.813 -0.040 6.815 1.00 92.06 297 CYS A C 1
ATOM 2466 O O . CYS A 1 297 ? 12.502 -0.355 5.849 1.00 92.06 297 CYS A O 1
ATOM 2468 N N . SER A 1 298 ? 10.951 -0.892 7.377 1.00 92.88 298 SER A N 1
ATOM 2469 C CA . SER A 1 298 ? 10.769 -2.270 6.895 1.00 92.88 298 SER A CA 1
ATOM 2470 C C . SER A 1 298 ? 10.138 -2.320 5.505 1.00 92.88 298 SER A C 1
ATOM 2472 O O . SER A 1 298 ? 10.616 -3.055 4.646 1.00 92.88 298 SER A O 1
ATOM 2474 N N . LEU A 1 299 ? 9.112 -1.497 5.260 1.00 92.94 299 LEU A N 1
ATOM 2475 C CA . LEU A 1 299 ? 8.496 -1.350 3.940 1.00 92.94 299 LEU A CA 1
ATOM 2476 C C . LEU A 1 299 ? 9.512 -0.852 2.913 1.00 92.94 299 LEU A C 1
ATOM 2478 O O . LEU A 1 299 ? 9.612 -1.414 1.829 1.00 92.94 299 LEU A O 1
ATOM 2482 N N . PHE A 1 300 ? 10.297 0.168 3.256 1.00 87.75 300 PHE A N 1
ATOM 2483 C CA . PHE A 1 300 ? 11.278 0.724 2.333 1.00 87.75 300 PHE A CA 1
ATOM 2484 C C . PHE A 1 300 ? 12.379 -0.287 1.991 1.00 87.75 300 PHE A C 1
ATOM 2486 O O . PHE A 1 300 ? 12.678 -0.477 0.817 1.00 87.75 300 PHE A O 1
ATOM 2493 N N . ARG A 1 301 ? 12.917 -1.006 2.989 1.00 85.75 301 ARG A N 1
ATOM 2494 C CA . ARG A 1 301 ? 13.897 -2.086 2.768 1.00 85.75 301 ARG A CA 1
ATOM 2495 C C . ARG A 1 301 ? 13.342 -3.213 1.902 1.00 85.75 301 ARG A C 1
ATOM 2497 O O . ARG A 1 301 ? 14.072 -3.748 1.079 1.00 85.75 301 ARG A O 1
ATOM 2504 N N . PHE A 1 302 ? 12.071 -3.565 2.086 1.00 89.25 302 PHE A N 1
ATOM 2505 C CA . PHE A 1 302 ? 11.407 -4.597 1.296 1.00 89.25 302 PHE A CA 1
ATOM 2506 C C . PHE A 1 302 ? 11.200 -4.172 -0.164 1.00 89.25 302 PHE A C 1
ATOM 2508 O O . PHE A 1 302 ? 11.427 -4.959 -1.078 1.00 89.25 302 PHE A O 1
ATOM 2515 N N . LEU A 1 303 ? 10.764 -2.932 -0.394 1.00 86.94 303 LEU A N 1
ATOM 2516 C CA . LEU A 1 303 ? 10.422 -2.440 -1.732 1.00 86.94 303 LEU A CA 1
ATOM 2517 C C . LEU A 1 303 ? 11.641 -1.949 -2.529 1.00 86.94 303 LEU A C 1
ATOM 2519 O O . LEU A 1 303 ? 11.623 -1.983 -3.756 1.00 86.94 303 LEU A O 1
ATOM 2523 N N . LYS A 1 304 ? 12.681 -1.471 -1.841 1.00 81.56 304 LYS A N 1
ATOM 2524 C CA . LYS A 1 304 ? 13.940 -0.984 -2.418 1.00 81.56 304 LYS A CA 1
ATOM 2525 C C . LYS A 1 304 ? 15.120 -1.597 -1.647 1.00 81.56 304 LYS A C 1
ATOM 2527 O O . LYS A 1 304 ? 15.778 -0.901 -0.868 1.00 81.56 304 LYS A O 1
ATOM 2532 N N . PRO A 1 305 ? 15.351 -2.912 -1.795 1.00 79.06 305 PRO A N 1
ATOM 2533 C CA . PRO A 1 305 ? 16.419 -3.591 -1.080 1.00 79.06 305 PRO A CA 1
ATOM 2534 C C . PRO A 1 305 ? 17.797 -3.122 -1.566 1.00 79.06 305 PRO A C 1
ATOM 2536 O O . PRO A 1 305 ? 18.003 -2.910 -2.758 1.00 79.06 305 PRO A O 1
ATOM 2539 N N . SER A 1 306 ? 18.749 -2.983 -0.643 1.00 74.88 306 SER A N 1
ATOM 2540 C CA . SER A 1 306 ? 20.169 -2.788 -0.944 1.00 74.88 306 SER A CA 1
ATOM 2541 C C . SER A 1 306 ? 20.966 -4.035 -0.542 1.00 74.88 306 SER A C 1
ATOM 2543 O O . SER A 1 306 ? 20.531 -4.765 0.353 1.00 74.88 306 SER A O 1
ATOM 2545 N N . PRO A 1 307 ? 22.147 -4.270 -1.138 1.00 69.69 307 PRO A N 1
ATOM 2546 C CA . PRO A 1 307 ? 23.099 -5.290 -0.691 1.00 69.69 307 PRO A CA 1
ATOM 2547 C C . PRO A 1 307 ? 23.316 -5.336 0.833 1.00 69.69 307 PRO A C 1
ATOM 2549 O O . PRO A 1 307 ? 23.329 -6.402 1.446 1.00 69.69 307 PRO A O 1
ATOM 2552 N N . GLU A 1 308 ? 23.421 -4.166 1.463 1.00 69.62 308 GLU A N 1
ATOM 2553 C CA . GLU A 1 308 ? 23.635 -4.006 2.907 1.00 69.62 308 GLU A CA 1
ATOM 2554 C C . GLU A 1 308 ? 22.459 -4.509 3.758 1.00 69.62 308 GLU A C 1
ATOM 2556 O O . GLU A 1 308 ? 22.642 -4.913 4.905 1.00 69.62 308 GLU A O 1
ATOM 2561 N N . ASN A 1 309 ? 21.243 -4.546 3.206 1.00 68.94 309 ASN A N 1
ATOM 2562 C CA . ASN A 1 309 ? 20.085 -5.079 3.924 1.00 68.94 309 ASN A CA 1
ATOM 2563 C C . ASN A 1 309 ? 20.198 -6.592 4.164 1.00 68.94 309 ASN A C 1
ATOM 2565 O O . ASN A 1 309 ? 19.522 -7.118 5.049 1.00 68.94 309 ASN A O 1
ATOM 2569 N N . PHE A 1 310 ? 21.040 -7.285 3.393 1.00 65.06 310 PHE A N 1
ATOM 2570 C CA . PHE A 1 310 ? 21.255 -8.726 3.499 1.00 65.06 310 PHE A CA 1
ATOM 2571 C C . PHE A 1 310 ? 22.602 -9.085 4.138 1.00 65.06 310 PHE A C 1
ATOM 2573 O O . PHE A 1 310 ? 22.768 -10.209 4.619 1.00 65.06 310 PHE A O 1
ATOM 2580 N N . SER A 1 311 ? 23.536 -8.130 4.239 1.00 57.41 311 SER A N 1
ATOM 2581 C CA . SER A 1 311 ? 24.833 -8.342 4.895 1.00 57.41 311 SER A CA 1
ATOM 2582 C C . SER A 1 311 ? 24.698 -8.596 6.402 1.00 57.41 311 SER A C 1
ATOM 2584 O O . SER A 1 311 ? 25.485 -9.345 6.972 1.00 57.41 311 SER A O 1
ATOM 2586 N N . GLN A 1 312 ? 23.648 -8.078 7.051 1.00 51.53 312 GLN A N 1
ATOM 2587 C CA . GLN A 1 312 ? 23.399 -8.294 8.486 1.00 51.53 312 GLN A CA 1
ATOM 2588 C C . GLN A 1 312 ? 22.891 -9.706 8.834 1.00 51.53 312 GLN A C 1
ATOM 2590 O O . GLN A 1 312 ? 22.958 -10.106 9.995 1.00 51.53 312 GLN A O 1
ATOM 2595 N N . ASN A 1 313 ? 22.456 -10.493 7.842 1.00 46.12 313 ASN A N 1
ATOM 2596 C CA . ASN A 1 313 ? 22.119 -11.912 8.016 1.00 46.12 313 ASN A CA 1
ATOM 2597 C C . ASN A 1 313 ? 23.299 -12.851 7.716 1.00 46.12 313 ASN A C 1
ATOM 2599 O O . ASN A 1 313 ? 23.133 -14.070 7.728 1.00 46.12 313 ASN A O 1
ATOM 2603 N N . GLN A 1 314 ? 24.514 -12.319 7.544 1.00 47.12 314 GLN A N 1
ATOM 2604 C CA . GLN A 1 314 ? 25.750 -13.104 7.535 1.00 47.12 314 GLN A CA 1
ATOM 2605 C C . GLN A 1 314 ? 26.131 -13.605 8.940 1.00 47.12 314 GLN A C 1
ATOM 2607 O O . GLN A 1 314 ? 27.298 -13.585 9.328 1.00 47.12 314 GLN A O 1
ATOM 2612 N N . ARG A 1 315 ? 25.181 -14.140 9.722 1.00 43.03 315 ARG A N 1
ATOM 2613 C CA . ARG A 1 315 ? 25.549 -15.127 10.744 1.00 43.03 315 ARG A CA 1
ATOM 2614 C C . ARG A 1 315 ? 25.970 -16.385 10.009 1.00 43.03 315 ARG A C 1
ATOM 2616 O O . ARG A 1 315 ? 25.177 -17.300 9.860 1.00 43.03 315 ARG A O 1
ATOM 2623 N N . ASN A 1 316 ? 27.200 -16.355 9.498 1.00 44.47 316 ASN A N 1
ATOM 2624 C CA . ASN A 1 316 ? 27.992 -17.479 9.036 1.00 44.47 316 ASN A CA 1
ATOM 2625 C C . ASN A 1 316 ? 27.159 -18.656 8.506 1.00 44.47 316 ASN A C 1
ATOM 2627 O O . ASN A 1 316 ? 27.331 -19.768 8.991 1.00 44.47 316 ASN A O 1
ATOM 2631 N N . ALA A 1 317 ? 26.278 -18.440 7.522 1.00 44.69 317 ALA A N 1
ATOM 2632 C CA . ALA A 1 317 ? 25.552 -19.552 6.910 1.00 44.69 317 ALA A CA 1
ATOM 2633 C C . ALA A 1 317 ? 26.559 -20.594 6.393 1.00 44.69 317 ALA A C 1
ATOM 2635 O O . ALA A 1 317 ? 26.371 -21.782 6.584 1.00 44.69 317 ALA A O 1
ATOM 2636 N N . LEU A 1 318 ? 27.711 -20.142 5.890 1.00 43.59 318 LEU A N 1
ATOM 2637 C CA . LEU A 1 318 ? 28.854 -20.984 5.528 1.00 43.59 318 LEU A CA 1
ATOM 2638 C C . LEU A 1 318 ? 29.491 -21.750 6.716 1.00 43.59 318 LEU A C 1
ATOM 2640 O O . LEU A 1 318 ? 30.009 -22.836 6.505 1.00 43.59 318 LEU A O 1
ATOM 2644 N N . LYS A 1 319 ? 29.473 -21.234 7.959 1.00 43.22 319 LYS A N 1
ATOM 2645 C CA . LYS A 1 319 ? 29.991 -21.986 9.130 1.00 43.22 319 LYS A CA 1
ATOM 2646 C C . LYS A 1 319 ? 28.936 -22.869 9.801 1.00 43.22 319 LYS A C 1
ATOM 2648 O O . LYS A 1 319 ? 29.307 -23.754 10.559 1.00 43.22 319 LYS A O 1
ATOM 2653 N N . THR A 1 320 ? 27.646 -22.609 9.583 1.00 43.75 320 THR A N 1
ATOM 2654 C CA . THR A 1 320 ? 26.542 -23.404 10.148 1.00 43.75 320 THR A CA 1
ATOM 2655 C C . THR A 1 320 ? 25.961 -24.415 9.160 1.00 43.75 320 THR A C 1
ATOM 2657 O O . THR A 1 320 ? 25.209 -25.295 9.570 1.00 43.75 320 THR A O 1
ATOM 2660 N N . THR A 1 321 ? 26.298 -24.310 7.872 1.00 45.25 321 THR A N 1
ATOM 2661 C CA . THR A 1 321 ? 25.912 -25.286 6.849 1.00 45.25 321 THR A CA 1
ATOM 2662 C C . THR A 1 321 ? 26.864 -26.479 6.918 1.00 45.25 321 THR A C 1
ATOM 2664 O O . THR A 1 321 ? 28.075 -26.272 6.823 1.00 45.25 321 THR A O 1
ATOM 2667 N N . PRO A 1 322 ? 26.353 -27.716 7.065 1.00 54.28 322 PRO A N 1
ATOM 2668 C CA . PRO A 1 322 ? 27.188 -28.909 7.070 1.00 54.28 322 PRO A CA 1
ATOM 2669 C C . PRO A 1 322 ? 28.072 -28.967 5.815 1.00 54.28 322 PRO A C 1
ATOM 2671 O O . PRO A 1 322 ? 27.577 -28.649 4.723 1.00 54.28 322 PRO A O 1
ATOM 2674 N N . PRO A 1 323 ? 29.350 -29.372 5.930 1.00 47.28 323 PRO A N 1
ATOM 2675 C CA . PRO A 1 323 ? 30.276 -29.423 4.801 1.00 47.28 323 PRO A CA 1
ATOM 2676 C C . PRO A 1 323 ? 29.711 -30.177 3.592 1.00 47.28 323 PRO A C 1
ATOM 2678 O O . PRO A 1 323 ? 29.892 -29.725 2.462 1.00 47.28 323 PRO A O 1
ATOM 2681 N N . GLU A 1 324 ? 28.935 -31.247 3.807 1.00 48.91 324 GLU A N 1
ATOM 2682 C CA . GLU A 1 324 ? 28.356 -32.041 2.715 1.00 48.91 324 GLU A CA 1
ATOM 2683 C C . GLU A 1 324 ? 27.266 -31.281 1.943 1.00 48.91 324 GLU A C 1
ATOM 2685 O O . GLU A 1 324 ? 27.105 -31.444 0.731 1.00 48.91 324 GLU A O 1
ATOM 2690 N N . VAL A 1 325 ? 26.502 -30.426 2.629 1.00 45.84 325 VAL A N 1
ATOM 2691 C CA . VAL A 1 325 ? 25.479 -29.576 2.002 1.00 45.84 325 VAL A CA 1
ATOM 2692 C C . VAL A 1 325 ? 26.149 -28.461 1.207 1.00 45.84 325 VAL A C 1
ATOM 2694 O O . VAL A 1 325 ? 25.723 -28.151 0.094 1.00 45.84 325 VAL A O 1
ATOM 2697 N N . MET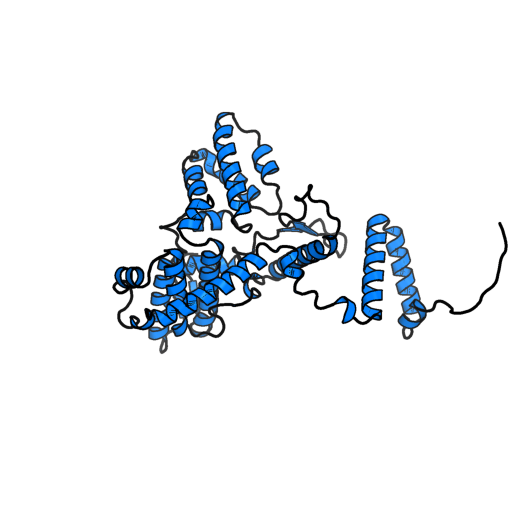 A 1 326 ? 27.244 -27.914 1.732 1.00 41.75 326 MET A N 1
ATOM 2698 C CA . MET A 1 326 ? 28.019 -26.889 1.047 1.00 41.75 326 MET A CA 1
ATOM 2699 C C . MET A 1 326 ? 28.674 -27.419 -0.228 1.00 41.75 326 MET A C 1
ATOM 2701 O O . MET A 1 326 ? 28.577 -26.794 -1.284 1.00 41.75 326 MET A O 1
ATOM 2705 N N . GLN A 1 327 ? 29.276 -28.608 -0.152 1.00 40.72 327 GLN A N 1
ATOM 2706 C CA . GLN A 1 327 ? 29.851 -29.299 -1.303 1.00 40.72 327 GLN A CA 1
ATOM 2707 C C . GLN A 1 327 ? 28.790 -29.561 -2.371 1.00 40.72 327 GLN A C 1
ATOM 2709 O O . GLN A 1 327 ? 29.014 -29.257 -3.539 1.00 40.72 327 GLN A O 1
ATOM 2714 N N . LYS A 1 328 ? 27.595 -30.028 -1.980 1.00 48.31 328 LYS A N 1
ATOM 2715 C CA . LYS A 1 328 ? 26.470 -30.197 -2.912 1.00 48.31 328 LYS A CA 1
ATOM 2716 C C . LYS A 1 328 ? 26.085 -28.879 -3.575 1.00 48.31 328 LYS A C 1
ATOM 2718 O O . LYS A 1 328 ? 25.926 -28.851 -4.790 1.00 48.31 328 LYS A O 1
ATOM 2723 N N . MET A 1 329 ? 25.962 -27.787 -2.823 1.00 43.38 329 MET A N 1
ATOM 2724 C CA . MET A 1 329 ? 25.606 -26.482 -3.391 1.00 43.38 329 MET A CA 1
ATOM 2725 C C . MET A 1 329 ? 26.665 -25.959 -4.370 1.00 43.38 329 MET A C 1
ATOM 2727 O O . MET A 1 329 ? 26.289 -25.452 -5.428 1.00 43.38 329 MET A O 1
ATOM 2731 N N . ILE A 1 330 ? 27.955 -26.122 -4.052 1.00 46.25 330 ILE A N 1
ATOM 2732 C CA . ILE A 1 330 ? 29.081 -25.741 -4.920 1.00 46.25 330 ILE A CA 1
ATOM 2733 C C . ILE A 1 330 ? 29.085 -26.590 -6.191 1.00 46.25 330 ILE A C 1
ATOM 2735 O O . ILE A 1 330 ? 29.164 -26.039 -7.284 1.00 46.25 330 ILE A O 1
ATOM 2739 N N . VAL A 1 331 ? 28.930 -27.910 -6.069 1.00 48.25 331 VAL A N 1
ATOM 2740 C CA . VAL A 1 331 ? 28.882 -28.830 -7.212 1.00 48.25 331 VAL A CA 1
ATOM 2741 C C . VAL A 1 331 ? 27.671 -28.531 -8.096 1.00 48.25 331 VAL A C 1
ATOM 2743 O O . VAL A 1 331 ? 27.830 -28.401 -9.303 1.00 48.25 331 VAL A O 1
ATOM 2746 N N . TYR A 1 332 ? 26.480 -28.314 -7.528 1.00 47.31 332 TYR A N 1
ATOM 2747 C CA . TYR A 1 332 ? 25.303 -27.913 -8.306 1.00 47.31 332 TYR A CA 1
ATOM 2748 C C . TYR A 1 332 ? 25.508 -26.572 -9.014 1.00 47.31 332 TYR A C 1
ATOM 2750 O O . TYR A 1 332 ? 25.143 -26.445 -10.179 1.00 47.31 332 TYR A O 1
ATOM 2758 N N . HIS A 1 333 ? 26.123 -25.588 -8.355 1.00 44.53 333 HIS A N 1
ATOM 2759 C CA . HIS A 1 333 ? 26.433 -24.308 -8.992 1.00 44.53 333 HIS A CA 1
ATOM 2760 C C . HIS A 1 333 ? 27.483 -24.449 -10.092 1.00 44.53 333 HIS A C 1
ATOM 2762 O O . HIS A 1 333 ? 27.303 -23.864 -11.153 1.00 44.53 333 HIS A O 1
ATOM 2768 N N . MET A 1 334 ? 28.534 -25.247 -9.892 1.00 43.75 334 MET A N 1
ATOM 2769 C CA . MET A 1 334 ? 29.548 -25.504 -10.915 1.00 43.75 334 MET A CA 1
ATOM 2770 C C . MET A 1 334 ? 28.976 -26.268 -12.104 1.00 43.75 334 MET A C 1
ATOM 2772 O O . MET A 1 334 ? 29.265 -25.909 -13.238 1.00 43.75 334 MET A O 1
ATOM 2776 N N . ILE A 1 335 ? 28.114 -27.256 -11.865 1.00 48.97 335 ILE A N 1
ATOM 2777 C CA . ILE A 1 335 ? 27.405 -28.002 -12.908 1.00 48.97 335 ILE A CA 1
ATOM 2778 C C . ILE A 1 335 ? 26.482 -27.066 -13.696 1.00 48.97 335 ILE A C 1
ATOM 2780 O O . ILE A 1 335 ? 26.516 -27.057 -14.923 1.00 48.97 335 ILE A O 1
ATOM 2784 N N . MET A 1 336 ? 25.694 -26.232 -13.014 1.00 46.38 336 MET A N 1
ATOM 2785 C CA . MET A 1 336 ? 24.805 -25.266 -13.669 1.00 46.38 336 MET A CA 1
ATOM 2786 C C . MET A 1 336 ? 25.581 -24.189 -14.438 1.00 46.38 336 MET A C 1
ATOM 2788 O O . MET A 1 336 ? 25.191 -23.823 -15.546 1.00 46.38 336 MET A O 1
ATOM 2792 N N . PHE A 1 337 ? 26.701 -23.720 -13.887 1.00 42.53 337 PHE A N 1
ATOM 2793 C CA . PHE A 1 337 ? 27.620 -22.786 -14.533 1.00 42.53 337 PHE A CA 1
ATOM 2794 C C . PHE A 1 337 ? 28.260 -23.397 -15.786 1.00 42.53 337 PHE A C 1
ATOM 2796 O O . PHE A 1 337 ? 28.182 -22.805 -16.862 1.00 42.53 337 PHE A O 1
ATOM 2803 N N . TYR A 1 338 ? 28.788 -24.620 -15.701 1.00 42.94 338 TYR A N 1
ATOM 2804 C CA . TYR A 1 338 ? 29.294 -25.358 -16.861 1.00 42.94 338 TYR A CA 1
ATOM 2805 C C . TYR A 1 338 ? 28.205 -25.618 -17.913 1.00 42.94 338 TYR A C 1
ATOM 2807 O O . TYR A 1 338 ? 28.448 -25.437 -19.107 1.00 42.94 338 TYR A O 1
ATOM 2815 N N . PHE A 1 339 ? 26.977 -25.954 -17.506 1.00 43.44 339 PHE A N 1
ATOM 2816 C CA . PHE A 1 339 ? 25.860 -26.129 -18.439 1.00 43.44 339 PHE A CA 1
ATOM 2817 C C . PHE A 1 339 ? 25.446 -24.828 -19.128 1.00 43.44 339 PHE A C 1
ATOM 2819 O O . PHE A 1 339 ? 25.121 -24.842 -20.317 1.00 43.44 339 PHE A O 1
ATOM 2826 N N . SER A 1 340 ? 25.510 -23.698 -18.421 1.00 43.72 340 SER A N 1
ATOM 2827 C CA . SER A 1 340 ? 25.274 -22.381 -19.017 1.00 43.72 340 SER A CA 1
ATOM 2828 C C . SER A 1 340 ? 26.338 -21.978 -20.042 1.00 43.72 340 SER A C 1
ATOM 2830 O O . SER A 1 340 ? 26.025 -21.235 -20.972 1.00 43.72 340 SER A O 1
ATOM 2832 N N . LEU A 1 341 ? 27.562 -22.506 -19.918 1.00 40.44 341 LEU A N 1
ATOM 2833 C CA . LEU A 1 341 ? 28.670 -22.213 -20.828 1.00 40.44 341 LEU A CA 1
ATOM 2834 C C . LEU A 1 341 ? 28.627 -23.054 -22.113 1.00 40.44 341 LEU A C 1
ATOM 2836 O O . LEU A 1 341 ? 29.022 -22.559 -23.164 1.00 40.44 341 LEU A O 1
ATOM 2840 N N . ILE A 1 342 ? 28.133 -24.298 -22.066 1.00 42.69 342 ILE A N 1
ATOM 2841 C CA . ILE A 1 342 ? 28.354 -25.262 -23.165 1.00 42.69 342 ILE A CA 1
ATOM 2842 C C . ILE A 1 342 ? 27.199 -25.358 -24.188 1.00 42.69 342 ILE A C 1
ATOM 2844 O O . ILE A 1 342 ? 27.409 -25.907 -25.263 1.00 42.69 342 ILE A O 1
ATOM 2848 N N . LYS A 1 343 ? 25.998 -24.800 -23.938 1.00 49.44 343 LYS A N 1
ATOM 2849 C CA . LYS A 1 343 ? 24.850 -24.774 -24.893 1.00 49.44 343 LYS A CA 1
ATOM 2850 C C . LYS A 1 343 ? 24.707 -26.046 -25.769 1.00 49.44 343 LYS A C 1
ATOM 2852 O O . LYS A 1 343 ? 24.539 -25.953 -26.983 1.00 49.44 343 LYS A O 1
ATOM 2857 N N . ASN A 1 344 ? 24.757 -27.247 -25.187 1.00 49.59 344 ASN A N 1
ATOM 2858 C CA . ASN A 1 344 ? 24.659 -28.483 -25.973 1.00 49.59 344 ASN A CA 1
ATOM 2859 C C . ASN A 1 344 ? 23.678 -29.491 -25.354 1.00 49.59 344 ASN A C 1
ATOM 2861 O O . ASN A 1 344 ? 23.989 -30.200 -24.396 1.00 49.59 344 ASN A O 1
ATOM 2865 N N . ALA A 1 345 ? 22.462 -29.540 -25.910 1.00 51.69 345 ALA A N 1
ATOM 2866 C CA . ALA A 1 345 ? 21.347 -30.357 -25.420 1.00 51.69 345 ALA A CA 1
ATOM 2867 C C . ALA A 1 345 ? 21.582 -31.874 -25.558 1.00 51.69 345 ALA A C 1
ATOM 2869 O O . ALA A 1 345 ? 21.042 -32.653 -24.773 1.00 51.69 345 ALA A O 1
ATOM 2870 N N . ALA A 1 346 ? 22.424 -32.304 -26.505 1.00 54.09 346 ALA A N 1
ATOM 2871 C CA . ALA A 1 346 ? 22.722 -33.719 -26.727 1.00 54.09 346 ALA A CA 1
ATOM 2872 C C . ALA A 1 346 ? 23.458 -34.359 -25.537 1.00 54.09 346 ALA A C 1
ATOM 2874 O O . ALA A 1 346 ? 23.305 -35.551 -25.269 1.00 54.09 346 ALA A O 1
ATOM 2875 N N . TRP A 1 347 ? 24.229 -33.566 -24.789 1.00 46.59 347 TRP A N 1
ATOM 2876 C CA . TRP A 1 347 ? 24.998 -34.066 -23.652 1.00 46.59 347 TRP A CA 1
ATOM 2877 C C . TRP A 1 347 ? 24.151 -34.191 -22.378 1.00 46.59 347 TRP A C 1
ATOM 2879 O O . TRP A 1 347 ? 24.300 -35.160 -21.640 1.00 46.59 347 TRP A O 1
ATOM 2889 N N . TYR A 1 348 ? 23.180 -33.291 -22.170 1.00 47.91 348 TYR A N 1
ATOM 2890 C CA . TYR A 1 348 ? 22.193 -33.402 -21.085 1.00 47.91 348 TYR A CA 1
ATOM 2891 C C . TYR A 1 348 ? 21.403 -34.714 -21.163 1.00 47.91 348 TYR A C 1
ATOM 2893 O O . TYR A 1 348 ? 21.182 -35.364 -20.144 1.00 47.91 348 TYR A O 1
ATOM 2901 N N . ILE A 1 349 ? 21.025 -35.128 -22.376 1.00 53.75 349 ILE A N 1
ATOM 2902 C CA . ILE A 1 349 ? 20.325 -36.396 -22.611 1.00 53.75 349 ILE A CA 1
ATOM 2903 C C . ILE A 1 349 ? 21.232 -37.572 -22.231 1.00 53.75 349 ILE A C 1
ATOM 2905 O O . ILE A 1 349 ? 20.829 -38.399 -21.421 1.00 53.75 349 ILE A O 1
ATOM 2909 N N . LYS A 1 350 ? 22.493 -37.587 -22.688 1.00 51.25 350 LYS A N 1
ATOM 2910 C CA . LYS A 1 350 ? 23.454 -38.649 -22.341 1.00 51.25 350 LYS A CA 1
ATOM 2911 C C . LYS A 1 350 ? 23.747 -38.739 -20.840 1.00 51.25 350 LYS A C 1
ATOM 2913 O O . LYS A 1 350 ? 23.786 -39.840 -20.305 1.00 51.25 350 LYS A O 1
ATOM 2918 N N . VAL A 1 351 ? 23.912 -37.612 -20.143 1.00 50.03 351 VAL A N 1
ATOM 2919 C CA . VAL A 1 351 ? 24.136 -37.602 -18.685 1.00 50.03 351 VAL A CA 1
ATOM 2920 C C . VAL A 1 351 ? 22.892 -38.034 -17.931 1.00 50.03 351 VAL A C 1
ATOM 2922 O O . VAL A 1 351 ? 22.991 -38.808 -16.987 1.00 50.03 351 VAL A O 1
ATOM 2925 N N . ARG A 1 352 ? 21.709 -37.571 -18.339 1.00 55.03 352 ARG A N 1
ATOM 2926 C CA . ARG A 1 352 ? 20.454 -38.005 -17.727 1.00 55.03 352 ARG A CA 1
ATOM 2927 C C . ARG A 1 352 ? 20.261 -39.510 -17.906 1.00 55.03 352 ARG A C 1
ATOM 2929 O O . ARG A 1 352 ? 19.917 -40.184 -16.942 1.00 55.03 352 ARG A O 1
ATOM 2936 N N . ASP A 1 353 ? 20.520 -40.034 -19.096 1.00 59.16 353 ASP A N 1
ATOM 2937 C CA . ASP A 1 353 ? 20.351 -41.454 -19.402 1.00 59.16 353 ASP A CA 1
ATOM 2938 C C . ASP A 1 353 ? 21.424 -42.310 -18.701 1.00 59.16 353 ASP A C 1
ATOM 2940 O O . ASP A 1 353 ? 21.114 -43.393 -18.204 1.00 59.16 353 ASP A O 1
ATOM 2944 N N . PHE A 1 354 ? 22.646 -41.790 -18.534 1.00 50.53 354 PHE A N 1
ATOM 2945 C CA . PHE A 1 354 ? 23.675 -42.384 -17.676 1.00 50.53 354 PHE A CA 1
ATOM 2946 C C . PHE A 1 354 ? 23.239 -42.408 -16.206 1.00 50.53 354 PHE A C 1
ATOM 2948 O O . PHE A 1 354 ? 23.280 -43.457 -15.577 1.00 50.53 354 PHE A O 1
ATOM 2955 N N . MET A 1 355 ? 22.740 -41.291 -15.667 1.00 51.66 355 MET A N 1
ATOM 2956 C CA . MET A 1 355 ? 22.259 -41.183 -14.282 1.00 51.66 355 MET A CA 1
ATOM 2957 C C . MET A 1 355 ? 21.057 -42.093 -14.012 1.00 51.66 355 MET A C 1
ATOM 2959 O O . MET A 1 355 ? 20.959 -42.683 -12.938 1.00 51.66 355 MET A O 1
ATOM 2963 N N . ILE A 1 356 ? 20.158 -42.247 -14.987 1.00 61.41 356 ILE A N 1
ATOM 2964 C CA . ILE A 1 356 ? 19.045 -43.201 -14.928 1.00 61.41 356 ILE A CA 1
ATOM 2965 C C . ILE A 1 356 ? 19.580 -44.636 -14.953 1.00 61.41 356 ILE A C 1
ATOM 2967 O O . ILE A 1 356 ? 19.204 -45.429 -14.094 1.00 61.41 356 ILE A O 1
ATOM 2971 N N . SER A 1 357 ? 20.494 -44.961 -15.870 1.00 55.38 357 SER A N 1
ATOM 2972 C CA . SER A 1 357 ? 21.089 -46.302 -15.981 1.00 55.38 357 SER A CA 1
ATOM 2973 C C . SER A 1 357 ? 21.856 -46.690 -14.717 1.00 55.38 357 SER A C 1
ATOM 2975 O O . SER A 1 357 ? 21.717 -47.806 -14.223 1.00 55.38 357 SER A O 1
ATOM 2977 N N . LEU A 1 358 ? 22.599 -45.754 -14.129 1.00 46.62 358 LEU A N 1
ATOM 2978 C CA . LEU A 1 358 ? 23.363 -45.953 -12.901 1.00 46.62 358 LEU A CA 1
ATOM 2979 C C . LEU A 1 358 ? 22.441 -46.165 -11.690 1.00 46.62 358 LEU A C 1
ATOM 2981 O O . LEU A 1 358 ? 22.694 -47.038 -10.863 1.00 46.62 358 LEU A O 1
ATOM 2985 N N . LYS A 1 359 ? 21.326 -45.427 -11.621 1.00 55.03 359 LYS A N 1
ATOM 2986 C CA . LYS A 1 359 ? 20.310 -45.556 -10.566 1.00 55.03 359 LYS A CA 1
ATOM 2987 C C . LYS A 1 359 ? 19.486 -46.843 -10.681 1.00 55.03 359 LYS A C 1
ATOM 2989 O O . LYS A 1 359 ? 19.103 -47.404 -9.661 1.00 55.03 359 LYS A O 1
ATOM 2994 N N . MET A 1 360 ? 19.244 -47.320 -11.902 1.00 57.88 360 MET A N 1
ATOM 2995 C CA . MET A 1 360 ? 18.609 -48.620 -12.156 1.00 57.88 360 MET A CA 1
ATOM 2996 C C . MET A 1 360 ? 19.549 -49.783 -11.832 1.00 57.88 360 MET A C 1
ATOM 2998 O O . MET A 1 360 ? 19.108 -50.797 -11.304 1.00 57.88 360 MET A O 1
ATOM 3002 N N . SER A 1 361 ? 20.844 -49.619 -12.110 1.00 48.59 361 SER A N 1
ATOM 3003 C CA . SER A 1 361 ? 21.858 -50.650 -11.859 1.00 48.59 361 SER A CA 1
ATOM 3004 C C . SER A 1 361 ? 22.229 -50.767 -10.376 1.00 48.59 361 SER A C 1
ATOM 3006 O O . SER A 1 361 ? 22.622 -51.840 -9.934 1.00 48.59 361 SER A O 1
ATOM 3008 N N . TYR A 1 362 ? 22.088 -49.686 -9.595 1.00 48.72 362 TYR A N 1
ATOM 3009 C CA . TYR A 1 362 ? 22.424 -49.658 -8.164 1.00 48.72 362 TYR A CA 1
ATOM 3010 C C . TYR A 1 362 ? 21.361 -48.901 -7.338 1.00 48.72 362 TYR A C 1
ATOM 3012 O O . TYR A 1 362 ? 21.608 -47.780 -6.887 1.00 48.72 362 TYR A O 1
ATOM 3020 N N . PRO A 1 363 ? 20.168 -49.489 -7.106 1.00 53.22 363 PRO A N 1
ATOM 3021 C CA . PRO A 1 363 ? 19.009 -48.768 -6.566 1.00 53.22 363 PRO A CA 1
ATOM 3022 C C . PRO A 1 363 ? 19.151 -48.343 -5.099 1.00 53.22 363 PRO A C 1
ATOM 3024 O O . PRO A 1 363 ? 18.581 -47.328 -4.701 1.00 53.22 363 PRO A O 1
ATOM 3027 N N . GLN A 1 364 ? 19.897 -49.112 -4.298 1.00 50.66 364 GLN A N 1
ATOM 3028 C CA . GLN A 1 364 ? 20.047 -48.888 -2.852 1.00 50.66 364 GLN A CA 1
ATOM 3029 C C . GLN A 1 364 ? 21.391 -48.255 -2.452 1.00 50.66 364 GLN A C 1
ATOM 3031 O O . GLN A 1 364 ? 21.523 -47.805 -1.322 1.00 50.66 364 GLN A O 1
ATOM 3036 N N . ASP A 1 365 ? 22.342 -48.133 -3.387 1.00 50.69 365 ASP A N 1
ATOM 3037 C CA . ASP A 1 365 ? 23.716 -47.656 -3.130 1.00 50.69 365 ASP A CA 1
ATOM 3038 C C . ASP A 1 365 ? 24.158 -46.533 -4.094 1.00 50.69 365 ASP A C 1
ATOM 3040 O O . ASP A 1 365 ? 25.332 -46.205 -4.258 1.00 50.69 365 ASP A O 1
ATOM 3044 N N . TYR A 1 366 ? 23.190 -45.901 -4.761 1.00 46.53 366 TYR A N 1
ATOM 3045 C CA . TYR A 1 366 ? 23.428 -44.861 -5.766 1.00 46.53 366 TYR A CA 1
ATOM 3046 C C . TYR A 1 366 ? 24.262 -43.675 -5.240 1.00 46.53 366 TYR A C 1
ATOM 3048 O O . TYR A 1 366 ? 25.061 -43.102 -5.978 1.00 46.53 366 TYR A O 1
ATOM 3056 N N . ALA A 1 367 ? 24.092 -43.297 -3.968 1.00 49.03 367 ALA A N 1
ATOM 3057 C CA . ALA A 1 367 ? 24.814 -42.172 -3.377 1.00 49.03 367 ALA A CA 1
ATOM 3058 C C . ALA A 1 367 ? 26.267 -42.515 -3.008 1.00 49.03 367 ALA A C 1
ATOM 3060 O O . ALA A 1 367 ? 27.120 -41.643 -3.118 1.00 49.03 367 ALA A O 1
ATOM 3061 N N . SER A 1 368 ? 26.568 -43.754 -2.608 1.00 46.28 368 SER A N 1
ATOM 3062 C CA . SER A 1 368 ? 27.918 -44.169 -2.197 1.00 46.28 368 SER A CA 1
ATOM 3063 C C . SER A 1 368 ? 28.846 -44.346 -3.406 1.00 46.28 368 SER A C 1
ATOM 3065 O O . SER A 1 368 ? 29.996 -43.912 -3.366 1.00 46.28 368 SER A O 1
ATOM 3067 N N . LYS A 1 369 ? 28.332 -44.859 -4.535 1.00 44.91 369 LYS A N 1
ATOM 3068 C CA . LYS A 1 369 ? 29.113 -44.999 -5.781 1.00 44.91 369 LYS A CA 1
ATOM 3069 C C . LYS A 1 369 ? 29.378 -43.691 -6.527 1.00 44.91 369 LYS A C 1
ATOM 3071 O O . LYS A 1 369 ? 30.321 -43.629 -7.307 1.00 44.91 369 LYS A O 1
ATOM 3076 N N . LEU A 1 370 ? 28.587 -42.643 -6.289 1.00 46.28 370 LEU A N 1
ATOM 3077 C CA . LEU A 1 370 ? 28.819 -41.319 -6.882 1.00 46.28 370 LEU A CA 1
ATOM 3078 C C . LEU A 1 370 ? 29.981 -40.562 -6.206 1.00 46.28 370 LEU A C 1
ATOM 3080 O O . LEU A 1 370 ? 30.458 -39.573 -6.756 1.00 46.28 370 LEU A O 1
ATOM 3084 N N . PHE A 1 371 ? 30.423 -41.023 -5.026 1.00 40.34 371 PHE A N 1
ATOM 3085 C CA . PHE A 1 371 ? 31.423 -40.367 -4.174 1.00 40.34 371 PHE A CA 1
ATOM 3086 C C . PHE A 1 371 ? 32.654 -41.233 -3.848 1.00 40.34 371 PHE A C 1
ATOM 3088 O O . PHE A 1 371 ? 33.396 -40.904 -2.926 1.00 40.34 371 PHE A O 1
ATOM 3095 N N . ALA A 1 372 ? 32.928 -42.297 -4.606 1.00 32.75 372 ALA A N 1
ATOM 3096 C CA . ALA A 1 372 ? 34.180 -43.039 -4.463 1.00 32.75 372 ALA A CA 1
ATOM 3097 C C . ALA A 1 372 ? 35.221 -42.544 -5.482 1.00 32.75 372 ALA A C 1
ATOM 3099 O O . ALA A 1 372 ? 35.231 -42.980 -6.630 1.00 32.75 372 ALA A O 1
ATOM 3100 N N . PHE A 1 373 ? 36.115 -41.651 -5.054 1.00 31.92 373 PHE A N 1
ATOM 3101 C CA . PHE A 1 373 ? 37.477 -41.653 -5.591 1.00 31.92 373 PHE A CA 1
ATOM 3102 C C . PHE A 1 373 ? 38.278 -42.664 -4.770 1.00 31.92 373 PHE A C 1
ATOM 3104 O O . PHE A 1 373 ? 38.198 -42.646 -3.541 1.00 31.92 373 PHE A O 1
ATOM 3111 N N . SER A 1 374 ? 39.023 -43.553 -5.428 1.00 32.59 374 SER A N 1
ATOM 3112 C CA . SER A 1 374 ? 39.960 -44.443 -4.744 1.00 32.59 374 SER A CA 1
ATOM 3113 C C . SER A 1 374 ? 41.049 -43.598 -4.087 1.00 32.59 374 SER A C 1
ATOM 3115 O O . SER A 1 374 ? 41.899 -43.015 -4.758 1.00 32.59 374 SER A O 1
ATOM 3117 N N . SER A 1 375 ? 41.010 -43.503 -2.764 1.00 41.34 375 SER A N 1
ATOM 3118 C CA . SER A 1 375 ? 42.139 -43.035 -1.973 1.00 41.34 375 SER A CA 1
ATOM 3119 C C . SER A 1 375 ? 43.168 -44.165 -1.899 1.00 41.34 375 SER A C 1
ATOM 3121 O O . SER A 1 375 ? 43.027 -45.054 -1.062 1.00 41.34 375 SER A O 1
ATOM 3123 N N . GLY A 1 376 ? 44.161 -44.131 -2.788 1.00 33.00 376 GLY A N 1
ATOM 3124 C CA . GLY A 1 376 ? 45.334 -45.009 -2.752 1.00 33.00 376 GLY A CA 1
ATOM 3125 C C . GLY A 1 376 ? 45.503 -45.845 -4.016 1.00 33.00 376 GLY A C 1
ATOM 3126 O O . GLY A 1 376 ? 44.873 -46.885 -4.152 1.00 33.00 376 GLY A O 1
ATOM 3127 N N . ASP A 1 377 ? 46.299 -45.344 -4.958 1.00 29.95 377 ASP A N 1
ATOM 3128 C CA . ASP A 1 377 ? 47.640 -45.892 -5.182 1.00 29.95 377 ASP A CA 1
ATOM 3129 C C . ASP A 1 377 ? 48.475 -44.879 -5.976 1.00 29.95 377 ASP A C 1
ATOM 3131 O O . ASP A 1 377 ? 48.080 -44.390 -7.035 1.00 29.95 377 ASP A O 1
ATOM 3135 N N . GLU A 1 378 ? 49.623 -44.524 -5.404 1.00 41.09 378 GLU A N 1
ATOM 3136 C CA . GLU A 1 378 ? 50.730 -43.898 -6.112 1.00 41.09 378 GLU A CA 1
ATOM 3137 C C . GLU A 1 378 ? 51.312 -44.903 -7.120 1.00 41.09 378 GLU A C 1
ATOM 3139 O O . GLU A 1 378 ? 51.704 -46.009 -6.756 1.00 41.09 378 GLU A O 1
ATOM 3144 N N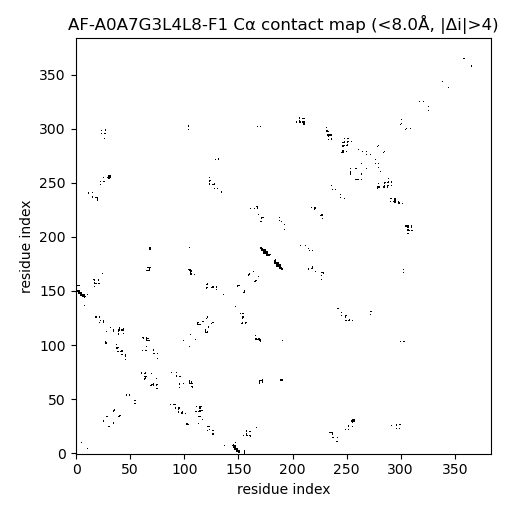 . CYS A 1 379 ? 51.425 -44.502 -8.382 1.00 30.72 379 CYS A N 1
ATOM 3145 C CA . CYS A 1 379 ? 52.468 -44.963 -9.301 1.00 30.72 379 CYS A CA 1
ATOM 3146 C C . CYS A 1 379 ? 52.602 -43.857 -10.355 1.00 30.72 379 CYS A C 1
ATOM 3148 O O . CYS A 1 379 ? 51.646 -43.581 -11.075 1.00 30.72 379 CYS A O 1
ATOM 3150 N N . MET A 1 380 ? 53.569 -42.957 -10.171 1.00 31.67 380 MET A N 1
ATOM 3151 C CA . MET A 1 380 ? 54.922 -43.009 -10.744 1.00 31.67 380 MET A C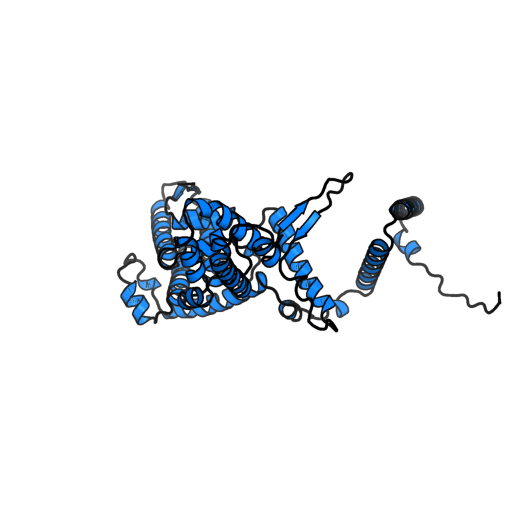A 1
ATOM 3152 C C . MET A 1 380 ? 54.926 -42.803 -12.260 1.00 31.67 380 MET A C 1
ATOM 3154 O O . MET A 1 380 ? 54.088 -43.339 -12.975 1.00 31.67 380 MET A O 1
ATOM 3158 N N . ASP A 1 381 ? 55.872 -41.961 -12.671 1.00 36.81 381 ASP A N 1
ATOM 3159 C CA . ASP A 1 381 ? 56.206 -41.543 -14.029 1.00 36.81 381 ASP A CA 1
ATOM 3160 C C . ASP A 1 381 ? 55.920 -42.584 -15.122 1.00 36.81 381 ASP A C 1
ATOM 3162 O O . ASP A 1 381 ? 56.266 -43.752 -14.982 1.00 36.81 381 ASP A O 1
ATOM 3166 N N . ASP A 1 382 ? 55.381 -42.123 -16.253 1.00 30.19 382 ASP A N 1
ATOM 3167 C CA . ASP A 1 382 ? 56.116 -42.237 -17.514 1.00 30.19 382 ASP A CA 1
ATOM 3168 C C . ASP A 1 382 ? 55.508 -41.370 -18.628 1.00 30.19 382 ASP A C 1
ATOM 3170 O O . ASP A 1 382 ? 54.301 -41.166 -18.756 1.00 30.19 382 ASP A O 1
ATOM 3174 N N . THR A 1 383 ? 56.427 -40.837 -19.422 1.00 32.09 383 THR A N 1
ATOM 3175 C CA . THR A 1 383 ? 56.294 -39.992 -20.611 1.00 32.09 383 THR A CA 1
ATOM 3176 C C . THR A 1 383 ? 55.416 -40.555 -21.734 1.00 32.09 383 THR A C 1
ATOM 3178 O O . THR A 1 383 ? 55.584 -41.712 -22.119 1.00 32.09 383 THR A O 1
ATOM 3181 N N . LEU A 1 384 ? 54.626 -39.674 -22.369 1.00 31.67 384 LEU A N 1
ATOM 3182 C CA . LEU A 1 384 ? 54.710 -39.318 -23.803 1.00 31.67 384 LEU A CA 1
ATOM 3183 C C . LEU A 1 384 ? 53.885 -38.062 -24.117 1.00 31.67 384 LEU A C 1
ATOM 3185 O O . LEU A 1 384 ? 52.675 -38.048 -23.794 1.00 31.67 384 LEU A O 1
#

Secondary structure (DSSP, 8-state):
---EEEEHHHHHHHHHHHHHHHHHHHHHH--HHHHHHTSHHHHHHHHHTS-TTTHHHHHHHHHHHTSTTS-HHHHHHS----TTHHHHHHHHHHHHHHHHHHS-S--HHHHHHHHTTTS-TT-HHHHHHHHHHHHHHHHHTTTT-SEEEE--HHHHHHHHHHHTTTTTTTSEEEEE---BTTB--EEEEETTSS--TTS--SS-HHHHHHHHHHHHHHHHHHHTT--GGGGSS--SSTT--GGGSHHHHHHHHHHHHT--HHHHHHHHTTTS-GGGGGGG-HHHHHHHHHHHHHHHHHHHHHHS--THHHHTT-S-HHHHS-HHHHHHHHHHHHHHHHHHHH--HHHHHHHHHHHHHHHHH-TTTHHHHTT-------------

Sequence (384 aa):
MKEIVLKLSEAENVLREWFEAGIAFNLIFGPLHFRKESGLVHLRKCLAKIPLALRPQYYDILEKAFSPRHNILDILFRNNYDYDSLMLRGQLYAYAECLTKNYPKMPLKLLLTAAATPHSVLEPKKIIHAYYKVRTELERNSRQKLNITIVDPTLIALCKLVSERQLTSNLVDIEYGNPQGKMTPFRIHSFDLFTNKYRRLSNEKFSLDQVHGHFISIAHKLALGRDPLNEVSHPLLKDKKYTQWAPILHALCRKHENSSQVEYYKKYSKKFPLKYKHEFDSNSINHQIEKLNKRYCSLFRFLKPSPENFSQNQRNALKTTPPEVMQKMIVYHMIMFYFSLIKNAAWYIKVRDFMISLKMSYPQDYASKLFAFSSGDECMDDTL

Mean predicted aligned error: 13.79 Å

Nearest PDB structures (foldseek):
  6ko5-assembly1_A  TM=1.234E-01  e=5.325E+00  Escherichia coli

Solvent-accessible surface area (backbone atoms only — not comparable to full-atom values): 22335 Å² total; per-residue (Å²): 134,77,65,48,79,36,48,52,94,49,36,65,66,54,49,43,53,24,52,48,50,44,50,49,51,45,49,70,58,45,29,60,66,53,31,53,73,44,33,40,42,50,47,55,56,55,57,68,73,47,54,78,90,52,40,66,62,55,50,54,47,46,47,47,37,39,31,30,82,42,58,46,64,59,54,72,66,68,62,92,69,63,79,83,51,50,67,57,45,55,51,51,48,56,34,52,55,42,34,58,72,69,33,61,56,46,37,54,71,55,50,54,46,65,28,38,63,99,68,27,58,74,34,47,68,45,48,47,53,52,47,56,54,52,50,54,48,56,66,69,39,75,81,84,51,68,60,45,79,45,64,54,67,40,57,54,50,25,46,47,42,58,78,63,31,45,91,60,55,29,53,42,41,78,49,72,50,76,66,61,85,98,43,64,50,70,45,80,28,50,67,76,83,78,70,76,83,82,63,89,78,83,82,53,70,70,37,49,51,52,56,50,51,50,51,51,52,43,47,53,31,50,75,70,73,42,65,64,73,78,72,45,58,68,68,86,52,68,100,51,59,81,88,66,44,55,30,48,43,51,21,51,30,36,57,33,69,70,47,52,73,68,56,46,46,71,73,42,64,84,76,50,66,72,93,54,56,75,56,68,41,60,68,61,19,54,59,33,43,56,50,51,50,56,24,37,55,35,49,45,45,70,63,57,66,51,50,71,75,56,56,79,68,63,71,46,57,81,78,71,45,55,69,71,58,50,51,50,53,52,50,53,49,50,52,52,51,52,55,71,71,61,80,56,72,73,54,57,51,52,52,51,52,47,54,50,51,48,40,69,74,30,75,91,48,49,73,62,69,77,66,65,73,83,88,80,78,91,74,79,90,80,91,132